Protein 3EDV (pdb70)

GO terms:
  GO:0005730 nucleolus (C, IDA)
  GO:0005737 cytoplasm (C, IDA)
  GO:0005515 protein binding (F, IPI)
  GO:0005829 cytosol (C, IDA)
  GO:0005886 plasma membrane (C, IDA)
  GO:0005200 structural constituent of cytoskeleton (F, IMP)
  GO:0021556 central nervous system formation (P, IMP)
  GO:0030036 actin cytoskeleton organization (P, IMP)
  GO:0007417 central nervous system development (P, IMP)
  GO:0005200 structural constituent of cytoskeleton (F, TAS)
  GO:0003779 actin binding (F, TAS)
  GO:0008091 spectrin (C, TAS)
  GO:0005829 cytosol (C, TAS)
  GO:0043001 Golgi to plasma membrane protein transport (P, IMP)
  GO:0045296 cadherin binding (F, HDA)
  GO:0071709 membrane assembly (P, IMP)
  GO:0072659 protein localization to plasma membrane (P, IMP)
  GO:0007009 plasma membrane organization (P, IMP)
  GO:0000281 mitotic cytokinesis (P, IMP)
  GO:0030506 ankyrin binding (F, IPI)

Solvent-accessible surface area: 38247 Å² total; per-residue (Å²): 122,82,73,156,28,62,28,110,28,2,44,162,52,7,84,64,0,56,118,31,7,57,101,46,71,114,73,2,24,34,160,103,95,14,159,71,42,116,42,0,55,66,25,24,99,158,14,155,79,34,23,146,57,0,20,103,83,0,69,67,77,4,60,14,6,26,54,23,2,49,82,4,48,128,67,58,8,105,55,25,80,54,0,32,122,56,45,78,29,0,47,109,29,12,58,88,0,63,110,48,12,83,61,11,69,130,59,3,37,35,9,48,71,28,47,69,3,78,62,22,0,148,68,7,55,27,108,1,102,66,60,60,155,124,29,56,155,113,34,27,189,44,50,112,38,1,80,41,16,56,150,116,7,52,80,23,41,73,69,8,37,44,8,2,8,38,2,73,78,3,61,106,14,0,63,112,3,43,89,72,59,82,49,120,99,14,96,79,0,86,134,49,21,68,68,1,39,101,14,28,116,54,0,79,80,25,3,78,59,11,53,61,123,1,50,32,5,7,12,29,37,85,0,34,24,46,5,130,90,10,43,120,46,0,78,64,5,6,172,85,3,106,74,33,150,148,31,194,82,124,83,45,42,97,115,23,44,94,81,0,77,35,21,40,60,94,5,62,73,68,75,117,55,1,68,71,0,36,108,21,0,129,50,0,42,77,95,170,12,154,14,21,134,76,0,108,83,53,23,111,70,0,52,90,36,64,126,48,0,49,78,76,10,70,89,74,42,75,202,19,119,158,103,71,79,150,66,73,24,114,17,0,56,132,45,6,89,85,0,58,119,31,6,55,93,39,85,118,69,0,23,40,159,92,152,20,155,65,42,116,38,0,56,92,18,28,85,155,16,138,93,29,24,151,58,0,23,97,72,0,74,64,72,6,51,18,6,25,57,28,0,45,76,2,46,120,74,59,24,112,53,29,77,55,0,34,118,48,48,76,30,0,47,108,31,14,57,93,1,62,110,48,12,74,59,16,59,126,92,7,39,41,29,55,71,26,45,71,2,76,73,21,0,151,70,8,68,28,106,0,59,84,50,49,158,160,31,61,149,104,29,31,207,60,71,121,56,1,99,75,20,50,120,116,7,10,54,27,42,27,75,1,22,39,19,0,9,26,2,76,89,2,64,110,17,0,60,124,6,46,94,73,54,78,53,124,100,21,77,67,0,72,133,45,15,62,95,0,50,119,10,26,122,51,0,69,76,26,3,83,61,10,83,60,103,2,62,29,2,12,28,25,36,98,0,31,42,46,4,158,92,10,48,93,28,0,56,63,0,1,127,83,4,110,77,32,142,178,23,224,83,130,84,42,48,104,107,18,78,91,75,0,83,42,6,67,61,58,8,61,80,76,73,113,57,2,70,70,0,34,108,23,0,129,56,1,49,88,101,186,8,136,8,21,124,87,0,93,93,54,19,116,75,0,43,110,37,61,123,50,0,56,87,74,21,86,68,67,102,74,202,19,200

InterPro domains:
  IPR001589 Actinin-type actin-binding domain, conserved site [PS00019] (56-65)
  IPR001589 Actinin-type actin-binding domain, conserved site [PS00020] (130-154)
  IPR001605 Pleckstrin homology domain, spectrin-type [PR00683] (2200-2219)
  IPR001605 Pleckstrin homology domain, spectrin-type [PR00683] (2220-2241)
  IPR001605 Pleckstrin homology domain, spectrin-type [PR00683] (2262-2279)
  IPR001605 Pleckstrin homology domain, spectrin-type [PR00683] (2282-2300)
  IPR001715 Calponin homology domain [PF00307] (55-158)
  IPR001715 Calponin homology domain [PF00307] (174-278)
  IPR001715 Calponin homology domain [PS50021] (54-158)
  IPR001715 Calponin homology domain [PS50021] (173-278)
  IPR001715 Calponin homology domain [SM00033] (56-156)
  IPR001715 Calponin homology domain [SM00033] (175-273)
  IPR001849 Pleckstrin homology domain [PS50003] (2197-2307)
  IPR001849 Pleckstrin homology domain [SM00233] (2198-2309)
  IPR002017 Spectrin repeat [PF00435] (303-411)
  IPR002017 Spectrin repeat [PF00435] (423-525)
  IPR002017 Spectrin repeat [PF00435] (530-636)
  IPR002017 Spectrin repeat [PF00435] (639-742)
  IPR002017 Spectrin repeat [PF00435] (745-847)
  IPR002017 Spectrin repeat [PF00435] (851-952)

Structure (mmCIF, N/CA/C/O backbone):
data_3EDV
#
_entry.id   3EDV
#
_cell.length_a   51.335
_cell.length_b   56.415
_cell.length_c   261.611
_cell.angle_alpha   90.00
_cell.angle_beta   90.00
_cell.angle_gamma   90.00
#
_symmetry.space_group_name_H-M   'P 21 21 21'
#
loop_
_entity.id
_entity.type
_entity.pdbx_description
1 polymer 'Spectrin beta chain, brain 1'
2 non-polymer 'MAGNESIUM ION'
3 water water
#
loop_
_atom_site.group_PDB
_atom_site.id
_atom_site.type_symbol
_atom_site.label_atom_id
_atom_site.label_alt_id
_atom_site.label_comp_id
_atom_site.label_asym_id
_atom_site.label_entity_id
_atom_site.label_seq_id
_atom_site.pdbx_PDB_ins_code
_atom_site.Cartn_x
_atom_site.Cartn_y
_atom_site.Cartn_z
_atom_site.occupancy
_atom_site.B_iso_or_equiv
_atom_site.auth_seq_id
_atom_site.auth_comp_id
_atom_site.auth_asym_id
_atom_site.auth_atom_id
_atom_site.pdbx_PDB_model_num
ATOM 1 N N . SER A 1 2 ? 29.269 -10.737 -7.884 1.00 20.00 -3 SER A N 1
ATOM 2 C CA . SER A 1 2 ? 30.260 -10.597 -6.824 1.00 20.00 -3 SER A CA 1
ATOM 3 C C . SER A 1 2 ? 30.599 -9.131 -6.577 1.00 20.00 -3 SER A C 1
ATOM 4 O O . SER A 1 2 ? 31.282 -8.796 -5.609 1.00 20.00 -3 SER A O 1
ATOM 7 N N . HIS A 1 3 ? 30.118 -8.260 -7.459 1.00 20.00 -2 HIS A N 1
ATOM 8 C CA . HIS A 1 3 ? 30.042 -6.834 -7.165 1.00 20.00 -2 HIS A CA 1
ATOM 9 C C . HIS A 1 3 ? 29.374 -6.584 -5.817 1.00 20.00 -2 HIS A C 1
ATOM 10 O O . HIS A 1 3 ? 29.909 -5.868 -4.971 1.00 20.00 -2 HIS A O 1
ATOM 17 N N . MET A 1 4 ? 28.201 -7.180 -5.624 1.00 33.49 -1 MET A N 1
ATOM 18 C CA . MET A 1 4 ? 27.390 -6.910 -4.442 1.00 32.20 -1 MET A CA 1
ATOM 19 C C . MET A 1 4 ? 28.101 -7.361 -3.171 1.00 30.57 -1 MET A C 1
ATOM 20 O O . MET A 1 4 ? 27.922 -6.770 -2.105 1.00 29.36 -1 MET A O 1
ATOM 25 N N . ARG A 1 5 ? 28.908 -8.410 -3.290 1.00 29.10 1697 ARG A N 1
ATOM 26 C CA . ARG A 1 5 ? 29.735 -8.871 -2.181 1.00 29.28 1697 ARG A CA 1
ATOM 27 C C . ARG A 1 5 ? 30.807 -7.844 -1.828 1.00 28.59 1697 ARG A C 1
ATOM 28 O O . ARG A 1 5 ? 31.062 -7.577 -0.654 1.00 28.12 1697 ARG A O 1
ATOM 36 N N . HIS A 1 6 ? 31.431 -7.272 -2.853 1.00 27.31 1698 HIS A N 1
ATOM 37 C CA . HIS A 1 6 ? 32.468 -6.268 -2.654 1.00 26.68 1698 HIS A CA 1
ATOM 38 C C . HIS A 1 6 ? 31.938 -5.076 -1.863 1.00 26.40 1698 HIS A C 1
ATOM 39 O O . HIS A 1 6 ? 32.580 -4.607 -0.924 1.00 25.53 1698 HIS A O 1
ATOM 46 N N . ARG A 1 7 ? 30.763 -4.591 -2.250 1.00 26.22 1699 ARG A N 1
ATOM 47 C CA . ARG A 1 7 ? 30.144 -3.455 -1.578 1.00 26.52 1699 ARG A CA 1
ATOM 48 C C . ARG A 1 7 ? 29.806 -3.788 -0.129 1.00 26.09 1699 ARG A C 1
ATOM 49 O O . ARG A 1 7 ? 29.861 -2.923 0.746 1.00 26.24 1699 ARG A O 1
ATOM 57 N N . LEU A 1 8 ? 29.456 -5.046 0.118 1.00 25.72 1700 LEU A N 1
ATOM 58 C CA . LEU A 1 8 ? 29.098 -5.492 1.459 1.00 25.45 1700 LEU A CA 1
ATOM 59 C C . LEU A 1 8 ? 30.313 -5.500 2.380 1.00 25.90 1700 LEU A C 1
ATOM 60 O O . LEU A 1 8 ? 30.259 -4.992 3.500 1.00 24.69 1700 LEU A O 1
ATOM 65 N N . PHE A 1 9 ? 31.409 -6.080 1.901 1.00 25.84 1701 PHE A N 1
ATOM 66 C CA . PHE A 1 9 ? 32.648 -6.128 2.669 1.00 26.82 1701 PHE A CA 1
ATOM 67 C C . PHE A 1 9 ? 33.243 -4.735 2.844 1.00 27.06 1701 PHE A C 1
ATOM 68 O O . PHE A 1 9 ? 33.801 -4.416 3.894 1.00 26.56 1701 PHE A O 1
ATOM 76 N N . GLN A 1 10 ? 33.119 -3.910 1.810 1.00 27.06 1702 GLN A N 1
ATOM 77 C CA . GLN A 1 10 ? 33.541 -2.516 1.887 1.00 27.35 1702 GLN A CA 1
ATOM 78 C C . GLN A 1 10 ? 32.802 -1.777 2.997 1.00 26.32 1702 GLN A C 1
ATOM 79 O O . GLN A 1 10 ? 33.415 -1.091 3.815 1.00 25.78 1702 GLN A O 1
ATOM 85 N N . LEU A 1 11 ? 31.481 -1.920 3.018 1.00 25.54 1703 LEU A N 1
ATOM 86 C CA . LEU A 1 11 ? 30.665 -1.344 4.080 1.00 24.66 1703 LEU A CA 1
ATOM 87 C C . LEU A 1 11 ? 31.027 -1.937 5.438 1.00 25.13 1703 LEU A C 1
ATOM 88 O O . LEU A 1 11 ? 31.205 -1.211 6.416 1.00 24.79 1703 LEU A O 1
ATOM 93 N N . ASN A 1 12 ? 31.135 -3.260 5.490 1.00 24.92 1704 ASN A N 1
ATOM 94 C CA . ASN A 1 12 ? 31.521 -3.950 6.715 1.00 26.21 1704 ASN A CA 1
ATOM 95 C C . ASN A 1 12 ? 32.752 -3.326 7.364 1.00 27.00 1704 ASN A C 1
ATOM 96 O O . ASN A 1 12 ? 32.792 -3.127 8.578 1.00 26.60 1704 ASN A O 1
ATOM 101 N N . ARG A 1 13 ? 33.754 -3.020 6.547 1.00 28.52 1705 ARG A N 1
ATOM 102 C CA . ARG A 1 13 ? 35.003 -2.455 7.044 1.00 29.85 1705 ARG A CA 1
ATOM 103 C C . ARG A 1 13 ? 34.789 -1.053 7.605 1.00 29.85 1705 ARG A C 1
ATOM 104 O O . ARG A 1 13 ? 35.272 -0.727 8.689 1.00 30.21 1705 ARG A O 1
ATOM 112 N N . GLU A 1 14 ? 34.061 -0.227 6.859 1.00 29.61 1706 GLU A N 1
ATOM 113 C CA . GLU A 1 14 ? 33.746 1.126 7.300 1.00 29.88 1706 GLU A CA 1
ATOM 114 C C . GLU A 1 14 ? 32.964 1.112 8.609 1.00 29.84 1706 GLU A C 1
ATOM 115 O O . GLU A 1 14 ? 33.146 1.980 9.462 1.00 30.38 1706 GLU A O 1
ATOM 121 N N . VAL A 1 15 ? 32.092 0.120 8.761 1.00 28.46 1707 VAL A N 1
ATOM 122 C CA . VAL A 1 15 ? 31.265 0.003 9.956 1.00 28.18 1707 VAL A CA 1
ATOM 123 C C . VAL A 1 15 ? 32.109 -0.340 11.179 1.00 28.24 1707 VAL A C 1
ATOM 124 O O . VAL A 1 15 ? 32.013 0.318 12.215 1.00 28.29 1707 VAL A O 1
ATOM 128 N N . ASP A 1 16 ? 32.935 -1.373 11.051 1.00 28.42 1708 ASP A N 1
ATOM 129 C CA . ASP A 1 16 ? 33.798 -1.803 12.145 1.00 28.69 1708 ASP A C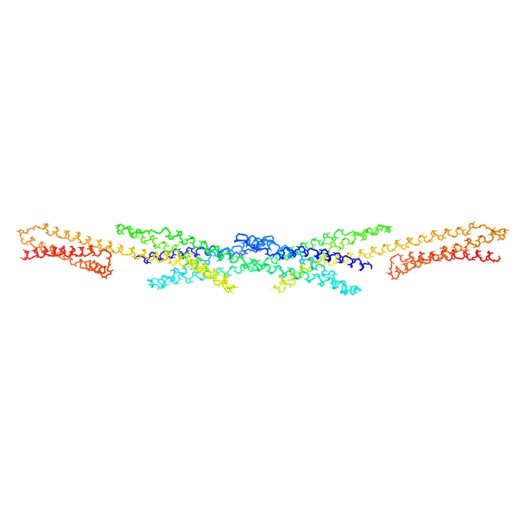A 1
ATOM 130 C C . ASP A 1 16 ? 34.818 -0.726 12.498 1.00 28.12 1708 ASP A C 1
ATOM 131 O O . ASP A 1 16 ? 35.163 -0.544 13.666 1.00 27.37 1708 ASP A O 1
ATOM 136 N N . ASP A 1 17 ? 35.298 -0.016 11.483 1.00 27.62 1709 ASP A N 1
ATOM 137 C CA . ASP A 1 17 ? 36.260 1.060 11.687 1.00 27.44 1709 ASP A CA 1
ATOM 138 C C . ASP A 1 17 ? 35.644 2.207 12.482 1.00 26.68 1709 ASP A C 1
ATOM 139 O O . ASP A 1 17 ? 36.204 2.653 13.483 1.00 24.82 1709 ASP A O 1
ATOM 144 N N . LEU A 1 18 ? 34.488 2.681 12.028 1.00 26.35 1710 LEU A N 1
ATOM 145 C CA . LEU A 1 18 ? 33.773 3.746 12.719 1.00 26.66 1710 LEU A CA 1
ATOM 146 C C . LEU A 1 18 ? 33.410 3.354 14.146 1.00 27.78 1710 LEU A C 1
ATOM 147 O O . LEU A 1 18 ? 33.527 4.166 15.071 1.00 27.84 1710 LEU A O 1
ATOM 152 N N . GLU A 1 19 ? 32.956 2.122 14.332 1.00 28.05 1711 GLU A N 1
ATOM 153 C CA . GLU A 1 19 ? 32.663 1.652 15.679 1.00 29.59 1711 GLU A CA 1
ATOM 154 C C . GLU A 1 19 ? 33.911 1.616 16.577 1.00 29.38 1711 GLU A C 1
ATOM 155 O O . GLU A 1 19 ? 33.856 1.998 17.762 1.00 29.46 1711 GLU A O 1
ATOM 161 N N . GLN A 1 20 ? 35.035 1.200 16.009 1.00 29.77 1712 GLN A N 1
ATOM 162 C CA . GLN A 1 20 ? 36.315 1.286 16.732 1.00 28.93 1712 GLN A CA 1
ATOM 163 C C . GLN A 1 20 ? 36.531 2.736 17.173 1.00 28.35 1712 GLN A C 1
ATOM 164 O O . GLN A 1 20 ? 36.677 3.008 18.380 1.00 27.47 1712 GLN A O 1
ATOM 170 N N . TRP A 1 21 ? 36.500 3.659 16.208 1.00 26.03 1713 TRP A N 1
ATOM 171 C CA . TRP A 1 21 ? 36.746 5.075 16.452 1.00 26.13 1713 TRP A CA 1
ATOM 172 C C . TRP A 1 21 ? 35.825 5.643 17.557 1.00 25.40 1713 TRP A C 1
ATOM 173 O O . TRP A 1 21 ? 36.259 6.408 18.428 1.00 24.33 1713 TRP A O 1
ATOM 184 N N . ILE A 1 22 ? 34.547 5.284 17.482 1.00 24.54 1714 ILE A N 1
ATOM 185 C CA . ILE A 1 22 ? 33.565 5.640 18.485 1.00 24.27 1714 ILE A CA 1
ATOM 186 C C . ILE A 1 22 ? 33.953 5.077 19.867 1.00 25.21 1714 ILE A C 1
ATOM 187 O O . ILE A 1 22 ? 33.824 5.768 20.885 1.00 24.74 1714 ILE A O 1
ATOM 192 N N . ALA A 1 23 ? 34.414 3.830 19.900 1.00 25.69 1715 ALA A N 1
ATOM 193 C CA . ALA A 1 23 ? 34.854 3.211 21.161 1.00 26.74 1715 ALA A CA 1
ATOM 194 C C . ALA A 1 23 ? 36.021 3.995 21.770 1.00 27.17 1715 ALA A C 1
ATOM 195 O O . ALA A 1 23 ? 36.060 4.233 22.974 1.00 28.24 1715 ALA A O 1
ATOM 197 N N . GLU A 1 24 ? 36.950 4.426 20.932 1.00 27.80 1716 GLU A N 1
ATOM 198 C CA . GLU A 1 24 ? 38.081 5.250 21.378 1.00 28.98 1716 GLU A CA 1
ATOM 199 C C . GLU A 1 24 ? 37.646 6.592 21.961 1.00 28.22 1716 GLU A C 1
ATOM 200 O O . GLU A 1 24 ? 38.180 7.003 22.979 1.00 27.64 1716 GLU A O 1
ATOM 206 N N . ARG A 1 25 ? 36.693 7.270 21.312 1.00 27.35 1717 ARG A N 1
ATOM 207 C CA . ARG A 1 25 ? 36.151 8.546 21.812 1.00 27.69 1717 ARG A CA 1
ATOM 208 C C . ARG A 1 25 ? 35.389 8.364 23.127 1.00 27.62 1717 ARG A C 1
ATOM 209 O O . ARG A 1 25 ? 35.456 9.227 24.026 1.00 26.18 1717 ARG A O 1
ATOM 217 N N . GLU A 1 26 ? 34.662 7.250 23.223 1.00 26.86 1718 GLU A N 1
ATOM 218 C CA . GLU A 1 26 ? 33.944 6.899 24.446 1.00 27.59 1718 GLU A CA 1
ATOM 219 C C . GLU A 1 26 ? 34.821 6.687 25.684 1.00 27.06 1718 GLU A C 1
ATOM 220 O O . GLU A 1 26 ? 34.390 6.986 26.792 1.00 26.76 1718 GLU A O 1
ATOM 226 N N . VAL A 1 27 ? 36.016 6.122 25.502 1.00 27.33 1719 VAL A N 1
ATOM 227 C CA . VAL A 1 27 ? 36.996 6.033 26.591 1.00 27.92 1719 VAL A CA 1
ATOM 228 C C . VAL A 1 27 ? 37.310 7.423 27.135 1.00 27.85 1719 VAL A C 1
ATOM 229 O O . VAL A 1 27 ? 37.478 7.592 28.349 1.00 28.51 1719 VAL A O 1
ATOM 233 N N . VAL A 1 28 ? 37.420 8.409 26.242 1.00 26.96 1720 VAL A N 1
ATOM 234 C CA . VAL A 1 28 ? 37.807 9.743 26.666 1.00 26.85 1720 VAL A CA 1
ATOM 235 C C . VAL A 1 28 ? 36.637 10.412 27.366 1.00 26.53 1720 VAL A C 1
ATOM 236 O O . VAL A 1 28 ? 36.787 10.922 28.490 1.00 26.59 1720 VAL A O 1
ATOM 240 N N . ALA A 1 29 ? 35.466 10.328 26.745 1.00 26.04 1721 ALA A N 1
ATOM 241 C CA . ALA A 1 29 ? 34.239 10.917 27.288 1.00 25.66 1721 ALA A CA 1
ATOM 242 C C . ALA A 1 29 ? 33.848 10.256 28.614 1.00 25.16 1721 ALA A C 1
ATOM 243 O O . ALA A 1 29 ? 33.227 10.878 29.455 1.00 26.23 1721 ALA A O 1
ATOM 245 N N . GLY A 1 30 ? 34.266 9.011 28.816 1.00 25.08 1722 GLY A N 1
ATOM 246 C CA . GLY A 1 30 ? 33.888 8.222 30.014 1.00 23.42 1722 GLY A CA 1
ATOM 247 C C . GLY A 1 30 ? 34.843 8.373 31.198 1.00 23.25 1722 GLY A C 1
ATOM 248 O 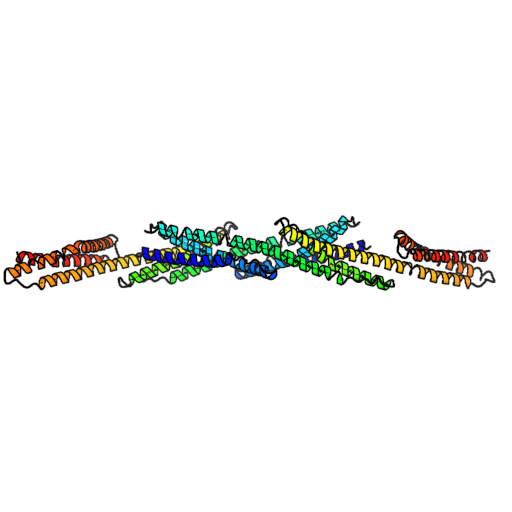O . GLY A 1 30 ? 34.696 7.698 32.213 1.00 22.57 1722 GLY A O 1
ATOM 249 N N . SER A 1 31 ? 35.827 9.261 31.078 1.00 23.22 1723 SER A N 1
ATOM 250 C CA . SER A 1 31 ? 36.796 9.468 32.163 1.00 24.01 1723 SER A CA 1
ATOM 251 C C . SER A 1 31 ? 36.046 9.878 33.438 1.00 24.17 1723 SER A C 1
ATOM 252 O O . SER A 1 31 ? 35.056 10.626 33.385 1.00 24.93 1723 SER A O 1
ATOM 255 N N . HIS A 1 32 ? 36.495 9.372 34.569 1.00 24.92 1724 HIS A N 1
ATOM 256 C CA . HIS A 1 32 ? 35.921 9.816 35.848 1.00 26.15 1724 HIS A CA 1
ATOM 257 C C . HIS A 1 32 ? 36.824 10.769 36.612 1.00 26.39 1724 HIS A C 1
ATOM 258 O O . HIS A 1 32 ? 36.690 10.942 37.819 1.00 27.29 1724 HIS A O 1
ATOM 265 N N . GLU A 1 33 ? 37.741 11.402 35.894 1.00 27.35 1725 GLU A N 1
ATOM 266 C CA . GLU A 1 33 ? 38.682 12.305 36.526 1.00 28.65 1725 GLU A CA 1
ATOM 267 C C . GLU A 1 33 ? 37.994 13.629 36.676 1.00 28.27 1725 GLU A C 1
ATOM 268 O O . GLU A 1 33 ? 37.479 14.183 35.698 1.00 27.04 1725 GLU A O 1
ATOM 274 N N . LEU A 1 34 ? 37.967 14.114 37.914 1.00 28.73 1726 LEU A N 1
ATOM 275 C CA . LEU A 1 34 ? 37.274 15.352 38.247 1.00 29.82 1726 LEU A CA 1
ATOM 276 C C . LEU A 1 34 ? 38.228 16.550 38.426 1.00 30.33 1726 LEU A C 1
ATOM 277 O O . LEU A 1 34 ? 37.772 17.686 38.576 1.00 31.27 1726 LEU A O 1
ATOM 282 N N . GLY A 1 35 ? 39.537 16.317 38.409 1.00 30.12 1727 GLY A N 1
ATOM 283 C CA . GLY A 1 35 ? 40.481 17.400 38.674 1.00 29.22 1727 GLY A CA 1
ATOM 284 C C . GLY A 1 35 ? 40.965 17.348 40.108 1.00 29.09 1727 GLY A C 1
ATOM 285 O O . GLY A 1 35 ? 40.174 17.227 41.053 1.00 28.72 1727 GLY A O 1
ATOM 286 N N . GLN A 1 36 ? 42.280 17.440 40.278 1.00 29.21 1728 GLN A N 1
ATOM 287 C CA . GLN A 1 36 ? 42.889 17.349 41.600 1.00 29.53 1728 GLN A CA 1
ATOM 288 C C . GLN A 1 36 ? 42.836 18.690 42.324 1.00 29.22 1728 GLN A C 1
ATOM 289 O O . GLN A 1 36 ? 42.737 18.741 43.550 1.00 29.56 1728 GLN A O 1
ATOM 295 N N . ASP A 1 37 ? 42.902 19.774 41.558 1.00 29.18 1729 ASP A N 1
ATOM 296 C CA . ASP A 1 37 ? 42.658 21.108 42.094 1.00 29.17 1729 ASP A CA 1
ATOM 297 C C . ASP A 1 37 ? 41.971 21.998 41.064 1.00 29.34 1729 ASP A C 1
ATOM 298 O O . ASP A 1 37 ? 41.591 21.538 39.987 1.00 29.50 1729 ASP A O 1
ATOM 303 N N . TYR A 1 38 ? 41.814 23.274 41.402 1.00 29.05 1730 TYR A N 1
ATOM 304 C CA . TYR A 1 38 ? 41.123 24.217 40.532 1.00 29.41 1730 TYR A CA 1
ATOM 305 C C . TYR A 1 38 ? 41.815 24.328 39.177 1.00 29.51 1730 TYR A C 1
ATOM 306 O O . TYR A 1 38 ? 41.170 24.257 38.132 1.00 29.08 1730 TYR A O 1
ATOM 315 N N . GLU A 1 39 ? 43.132 24.502 39.204 1.00 29.20 1731 GLU A N 1
ATOM 316 C CA . GLU A 1 39 ? 43.919 24.592 37.979 1.00 29.32 1731 GLU A CA 1
ATOM 317 C C . GLU A 1 39 ? 43.679 23.384 37.080 1.00 28.65 1731 GLU A C 1
ATOM 318 O O . GLU A 1 39 ? 43.524 23.522 35.867 1.00 27.95 1731 GLU A O 1
ATOM 324 N N . HIS A 1 40 ? 43.650 22.200 37.683 1.00 28.29 1732 HIS A N 1
ATOM 325 C CA . HIS A 1 40 ? 43.541 20.958 36.927 1.00 28.30 1732 HIS A CA 1
ATOM 326 C C . HIS A 1 40 ? 42.200 20.866 36.208 1.00 27.67 1732 HIS A C 1
ATOM 327 O O . HIS A 1 40 ? 42.140 20.516 35.029 1.00 27.59 1732 HIS A O 1
ATOM 334 N N . VAL A 1 41 ? 41.126 21.182 36.925 1.00 27.54 1733 VAL A N 1
ATOM 335 C CA . VAL A 1 41 ? 39.777 21.024 36.395 1.00 26.46 1733 VAL A CA 1
ATOM 336 C C . VAL A 1 41 ? 39.463 22.098 35.359 1.00 27.01 1733 VAL A C 1
ATOM 337 O O . VAL A 1 41 ? 38.725 21.856 34.404 1.00 27.01 1733 VAL A O 1
ATOM 341 N N . THR A 1 42 ? 40.027 23.286 35.556 1.00 27.25 1734 THR A N 1
ATOM 342 C CA . THR A 1 42 ? 40.040 24.309 34.517 1.00 27.26 1734 THR A CA 1
ATOM 343 C C . THR A 1 42 ? 40.546 23.744 33.194 1.00 27.96 1734 THR A C 1
ATOM 344 O O . THR A 1 42 ? 39.963 23.991 32.139 1.00 27.60 1734 THR A O 1
ATOM 348 N N . MET A 1 43 ? 41.635 22.984 33.259 1.00 28.39 1735 MET A N 1
ATOM 349 C CA . MET A 1 43 ? 42.290 22.481 32.057 1.00 28.59 1735 MET A CA 1
ATOM 350 C C . MET A 1 43 ? 41.526 21.300 31.467 1.00 27.68 1735 MET A C 1
ATOM 351 O O . MET A 1 43 ? 41.184 21.299 30.284 1.00 27.07 1735 MET A O 1
ATOM 356 N N . LEU A 1 44 ? 41.262 20.297 32.298 1.00 26.56 1736 LEU A N 1
ATOM 357 C CA . LEU A 1 44 ? 40.309 19.249 31.955 1.00 26.86 1736 LEU A CA 1
ATOM 358 C C . LEU A 1 44 ? 39.124 19.813 31.178 1.00 26.71 1736 LEU A C 1
ATOM 359 O O . LEU A 1 44 ? 38.728 19.268 30.148 1.00 26.94 1736 LEU A O 1
ATOM 364 N N . GLN A 1 45 ? 38.562 20.908 31.679 1.00 26.83 1737 GLN A N 1
ATOM 365 C CA . GLN A 1 45 ? 37.296 21.422 31.169 1.00 27.07 1737 GLN A CA 1
ATOM 366 C C . GLN A 1 45 ? 37.465 22.021 29.777 1.00 27.55 1737 GLN A C 1
ATOM 367 O O . GLN A 1 45 ? 36.664 21.764 28.879 1.00 26.69 1737 GLN A O 1
ATOM 373 N N . GLU A 1 46 ? 38.512 22.821 29.605 1.00 28.22 1738 GLU A N 1
ATOM 374 C CA . GLU A 1 46 ? 38.810 23.427 28.313 1.00 30.09 1738 GLU A CA 1
ATOM 375 C C . GLU A 1 46 ? 39.127 22.364 27.266 1.00 29.88 1738 GLU A C 1
ATOM 376 O O . GLU A 1 46 ? 38.669 22.446 26.126 1.00 30.01 1738 GLU A O 1
ATOM 382 N N . ARG A 1 47 ? 39.912 21.367 27.660 1.00 30.04 1739 ARG A N 1
ATOM 383 C CA . ARG A 1 47 ? 40.428 20.380 26.719 1.00 30.68 1739 ARG A CA 1
ATOM 384 C C . ARG A 1 47 ? 39.315 19.471 26.209 1.00 30.55 1739 ARG A C 1
ATOM 385 O O . ARG A 1 47 ? 39.364 18.990 25.077 1.00 31.22 1739 ARG A O 1
ATOM 393 N N . PHE A 1 48 ? 38.313 19.240 27.050 1.00 29.80 1740 PHE A N 1
ATOM 394 C CA . PHE A 1 48 ? 37.164 18.427 26.670 1.00 28.81 1740 PHE A CA 1
ATOM 395 C C . PHE A 1 48 ? 36.163 19.234 25.851 1.00 29.21 1740 PHE A C 1
ATOM 396 O O . PHE A 1 48 ? 35.511 18.704 24.951 1.00 28.99 1740 PHE A O 1
ATOM 404 N N . ARG A 1 49 ? 36.045 20.519 26.169 1.00 29.08 1741 ARG A N 1
ATOM 405 C CA . ARG A 1 49 ? 35.338 21.459 25.308 1.00 29.64 1741 ARG A CA 1
ATOM 406 C C . ARG A 1 49 ? 35.781 21.317 23.855 1.00 29.17 1741 ARG A C 1
ATOM 407 O O . ARG A 1 49 ? 34.952 21.205 22.952 1.00 27.84 1741 ARG A O 1
ATOM 415 N N . GLU A 1 50 ? 37.092 21.321 23.639 1.00 29.59 1742 GLU A N 1
ATOM 416 C CA . GLU A 1 50 ? 37.654 21.113 22.297 1.00 29.91 1742 GLU A CA 1
ATOM 417 C C . GLU A 1 50 ? 37.326 19.701 21.815 1.00 29.62 1742 GLU A C 1
ATOM 418 O O . GLU A 1 50 ? 36.850 19.528 20.700 1.00 30.00 1742 GLU A O 1
ATOM 424 N N . PHE A 1 51 ? 37.590 18.706 22.660 1.00 29.44 1743 PHE A N 1
ATOM 425 C CA . PHE A 1 51 ? 37.345 17.309 22.332 1.00 28.98 1743 PHE A CA 1
ATOM 426 C C . PHE A 1 51 ? 35.896 17.077 21.895 1.00 28.38 1743 PHE A C 1
ATOM 427 O O . PHE A 1 51 ? 35.665 16.386 20.899 1.00 28.21 1743 PHE A O 1
ATOM 435 N N . ALA A 1 52 ? 34.937 17.608 22.666 1.00 27.38 1744 ALA A N 1
ATOM 436 C CA . ALA A 1 52 ? 33.516 17.463 22.361 1.00 27.37 1744 ALA A CA 1
ATOM 437 C C . ALA A 1 52 ? 33.148 18.079 21.011 1.00 27.55 1744 ALA A C 1
ATOM 438 O O . ALA A 1 52 ? 32.382 17.487 20.235 1.00 27.06 1744 ALA A O 1
ATOM 440 N N . ARG A 1 53 ? 33.686 19.260 20.736 1.00 26.87 1745 ARG A N 1
ATOM 441 C CA . ARG A 1 53 ? 33.479 19.918 19.436 1.00 27.62 1745 ARG A CA 1
ATOM 442 C C . ARG A 1 53 ? 34.042 19.089 18.262 1.00 26.55 1745 ARG A C 1
ATOM 443 O O . ARG A 1 53 ? 33.319 18.802 17.297 1.00 26.44 1745 ARG A O 1
ATOM 451 N N . ASP A 1 54 ? 35.311 18.689 18.358 1.00 26.81 1746 ASP A N 1
ATOM 452 C CA . ASP A 1 54 ? 35.968 17.883 17.309 1.00 27.44 1746 ASP A CA 1
ATOM 453 C C . ASP A 1 54 ? 35.238 16.559 17.083 1.00 26.89 1746 ASP A C 1
ATOM 454 O O . ASP A 1 54 ? 34.909 16.199 15.931 1.00 25.95 1746 ASP A O 1
ATOM 459 N N . THR A 1 55 ? 34.996 15.845 18.181 1.00 24.98 1747 THR A N 1
ATOM 460 C CA . THR A 1 55 ? 34.319 14.552 18.126 1.00 25.36 1747 THR A CA 1
ATOM 461 C C . THR A 1 55 ? 32.968 14.636 17.438 1.00 24.93 1747 THR A C 1
ATOM 462 O O . THR A 1 55 ? 32.675 13.807 16.587 1.00 25.74 1747 THR A O 1
ATOM 466 N N . GLY A 1 56 ? 32.163 15.634 17.814 1.00 25.00 1748 GLY A N 1
ATOM 467 C CA . GLY A 1 56 ? 30.847 15.862 17.234 1.00 25.67 1748 GLY A CA 1
ATOM 468 C C . GLY A 1 56 ? 30.899 16.185 15.754 1.00 27.02 1748 GLY A C 1
ATOM 469 O O . GLY A 1 56 ? 30.098 15.686 14.964 1.00 27.40 1748 GLY A O 1
ATOM 470 N N . ASN A 1 57 ? 31.857 17.012 15.370 1.00 27.72 1749 ASN A N 1
ATOM 471 C CA . ASN A 1 57 ? 31.980 17.426 13.974 1.00 28.73 1749 ASN A CA 1
ATOM 472 C C . ASN A 1 57 ? 32.507 16.315 13.067 1.00 28.51 1749 ASN A C 1
ATOM 473 O O . ASN A 1 57 ? 31.913 16.064 12.011 1.00 29.00 1749 ASN A O 1
ATOM 478 N N . ILE A 1 58 ? 33.606 15.674 13.481 1.00 27.99 1750 ILE A N 1
ATOM 479 C CA . ILE A 1 58 ? 34.198 14.537 12.751 1.00 28.26 1750 ILE A CA 1
ATOM 480 C C . ILE A 1 58 ? 33.208 13.353 12.749 1.00 27.70 1750 ILE A C 1
ATOM 481 O O . ILE A 1 58 ? 32.858 12.782 11.682 1.00 26.59 1750 ILE A O 1
ATOM 486 N N . GLY A 1 59 ? 32.710 13.039 13.946 1.00 26.50 1751 GLY A N 1
ATOM 487 C CA . GLY A 1 59 ? 31.783 11.934 14.136 1.00 26.35 1751 GLY A CA 1
ATOM 488 C C . GLY A 1 59 ? 30.505 12.008 13.305 1.00 26.00 1751 GLY A C 1
ATOM 489 O O . GLY A 1 59 ? 30.096 11.009 12.705 1.00 25.51 1751 GLY A O 1
ATOM 490 N N . GLN A 1 60 ? 29.865 13.170 13.285 1.00 25.79 1752 GLN A N 1
ATOM 491 C CA . GLN A 1 60 ? 28.553 13.261 12.659 1.00 26.61 1752 GLN A CA 1
ATOM 492 C C . GLN A 1 60 ? 28.664 13.002 11.170 1.00 26.22 1752 GLN A C 1
ATOM 493 O O . GLN A 1 60 ? 27.849 12.310 10.611 1.00 26.31 1752 GLN A O 1
ATOM 499 N N . GLU A 1 61 ? 29.688 13.571 10.543 1.00 26.98 1753 GLU A N 1
ATOM 500 C CA . GLU A 1 61 ? 29.901 13.399 9.111 1.00 27.73 1753 GLU A CA 1
ATOM 501 C C . GLU A 1 61 ? 30.123 11.932 8.759 1.00 26.73 1753 GLU A C 1
ATOM 502 O O . GLU A 1 61 ? 29.604 11.438 7.758 1.00 25.64 1753 GLU A O 1
ATOM 508 N N . ARG A 1 62 ? 30.898 11.240 9.588 1.00 25.48 1754 ARG A N 1
ATOM 509 C CA . ARG A 1 62 ? 31.231 9.843 9.340 1.00 25.58 1754 ARG A CA 1
ATOM 510 C C . ARG A 1 62 ? 30.009 8.946 9.513 1.00 24.99 1754 ARG A C 1
ATOM 511 O O . ARG A 1 62 ? 29.731 8.091 8.672 1.00 25.00 1754 ARG A O 1
ATOM 519 N N . VAL A 1 63 ? 29.284 9.147 10.608 1.00 23.28 1755 VAL A N 1
ATOM 520 C CA . VAL A 1 63 ? 28.027 8.444 10.834 1.00 23.20 1755 VAL A CA 1
ATOM 521 C C . VAL A 1 63 ? 27.069 8.638 9.663 1.00 23.71 1755 VAL A C 1
ATOM 522 O O . VAL A 1 63 ? 26.539 7.671 9.116 1.00 24.16 1755 VAL A O 1
ATOM 526 N N . ASP A 1 64 ? 26.852 9.893 9.284 1.00 23.97 1756 ASP A N 1
ATOM 527 C CA . ASP A 1 64 ? 25.943 10.216 8.191 1.00 24.67 1756 ASP A CA 1
ATOM 528 C C . ASP A 1 64 ? 26.405 9.582 6.883 1.00 24.58 1756 ASP A C 1
ATOM 529 O O . ASP A 1 64 ? 25.592 9.092 6.098 1.00 24.90 1756 ASP A O 1
ATOM 534 N N . THR A 1 65 ? 27.714 9.593 6.655 1.00 24.22 1757 THR A N 1
ATOM 535 C CA . THR A 1 65 ? 28.292 8.970 5.471 1.00 24.28 1757 THR A CA 1
ATOM 536 C C . THR A 1 65 ? 28.003 7.473 5.439 1.00 24.39 1757 THR A C 1
ATOM 537 O O . THR A 1 65 ? 27.514 6.946 4.440 1.00 24.73 1757 THR A O 1
ATOM 541 N N . VAL A 1 66 ? 28.310 6.793 6.539 1.00 24.04 1758 VAL A N 1
ATOM 542 C CA . VAL A 1 66 ? 28.068 5.357 6.646 1.00 24.21 1758 VAL A CA 1
ATOM 543 C C . VAL A 1 66 ? 26.555 5.008 6.543 1.00 24.97 1758 VAL A C 1
ATOM 544 O O . VAL A 1 66 ? 26.214 3.988 5.933 1.00 23.76 1758 VAL A O 1
ATOM 548 N N . ASN A 1 67 ? 25.664 5.833 7.131 1.00 25.03 1759 ASN A N 1
ATOM 549 C CA . ASN A 1 67 ? 24.207 5.600 7.009 1.00 26.51 1759 ASN A CA 1
ATOM 550 C C . ASN A 1 67 ? 23.732 5.631 5.574 1.00 26.90 1759 ASN A C 1
ATOM 551 O O . ASN A 1 67 ? 22.927 4.783 5.172 1.00 27.33 1759 ASN A O 1
ATOM 556 N N . HIS A 1 68 ? 24.188 6.650 4.838 1.00 26.92 1760 HIS A N 1
ATOM 557 C CA . HIS A 1 68 ? 23.898 6.793 3.419 1.00 27.65 1760 HIS A CA 1
ATOM 558 C C . HIS A 1 68 ? 24.284 5.536 2.639 1.00 27.70 1760 HIS A C 1
ATOM 559 O O . HIS A 1 68 ? 23.466 4.999 1.880 1.00 27.79 1760 HIS A O 1
ATOM 566 N N . LEU A 1 69 ? 25.521 5.071 2.828 1.00 28.20 1761 LEU A N 1
ATOM 567 C CA . LEU A 1 69 ? 26.027 3.858 2.152 1.00 29.21 1761 LEU A CA 1
ATOM 568 C C . LEU A 1 69 ? 25.240 2.609 2.524 1.00 29.86 1761 LEU A C 1
ATOM 569 O O . LEU A 1 69 ? 24.888 1.799 1.661 1.00 30.13 1761 LEU A O 1
ATOM 574 N N . ALA A 1 70 ? 24.959 2.455 3.811 1.00 29.65 1762 ALA A N 1
ATOM 575 C CA . ALA A 1 70 ? 24.132 1.342 4.273 1.00 30.10 1762 ALA A CA 1
ATOM 576 C C . ALA A 1 70 ? 22.720 1.428 3.685 1.00 29.92 1762 ALA A C 1
ATOM 577 O O . ALA A 1 70 ? 22.185 0.419 3.221 1.00 30.28 1762 ALA A O 1
ATOM 579 N N . ASP A 1 71 ? 22.138 2.627 3.672 1.00 29.81 1763 ASP A N 1
ATOM 580 C CA . ASP A 1 71 ? 20.772 2.840 3.142 1.00 30.79 1763 ASP A CA 1
ATOM 581 C C . ASP A 1 71 ? 20.716 2.552 1.640 1.00 30.97 1763 ASP A C 1
ATOM 582 O O . ASP A 1 71 ? 19.790 1.883 1.188 1.00 30.72 1763 ASP A O 1
ATOM 587 N N . GLU A 1 72 ? 21.712 3.030 0.881 1.00 31.88 1764 GLU A N 1
ATOM 588 C CA . GLU A 1 72 ? 21.855 2.675 -0.561 1.00 32.30 1764 GLU A CA 1
ATOM 589 C C . GLU A 1 72 ? 21.792 1.163 -0.805 1.00 32.37 1764 GLU A C 1
ATOM 590 O O . GLU A 1 72 ? 21.084 0.707 -1.713 1.00 31.67 1764 GLU A O 1
ATOM 596 N N . LEU A 1 73 ? 22.562 0.388 -0.034 1.00 31.64 1765 LEU A N 1
ATOM 597 C CA . LEU A 1 73 ? 22.520 -1.072 -0.163 1.00 32.50 1765 LEU A CA 1
ATOM 598 C C . LEU A 1 73 ? 21.149 -1.704 0.164 1.00 32.51 1765 LEU A C 1
ATOM 599 O O . LEU A 1 73 ? 20.639 -2.515 -0.622 1.00 32.67 1765 LEU A O 1
ATOM 604 N N . ILE A 1 74 ? 20.559 -1.333 1.306 1.00 32.10 1766 ILE A N 1
ATOM 605 C CA . ILE A 1 74 ? 19.204 -1.767 1.670 1.00 32.19 1766 ILE A CA 1
ATOM 606 C C . ILE A 1 74 ? 18.133 -1.409 0.601 1.00 32.62 1766 ILE A C 1
ATOM 607 O O . ILE A 1 74 ? 17.331 -2.272 0.193 1.00 32.84 1766 ILE A O 1
ATOM 612 N N . ASN A 1 75 ? 18.139 -0.155 0.136 1.00 33.07 1767 ASN A N 1
ATOM 613 C CA . ASN A 1 75 ? 17.146 0.348 -0.839 1.00 33.69 1767 ASN A CA 1
ATOM 614 C C . ASN A 1 75 ? 17.198 -0.337 -2.212 1.00 33.71 1767 ASN A C 1
ATOM 615 O O . ASN A 1 75 ? 16.197 -0.377 -2.961 1.00 33.26 1767 ASN A O 1
ATOM 620 N N . SER A 1 76 ? 18.376 -0.847 -2.559 1.00 33.13 1768 SER A N 1
ATOM 621 C CA . SER A 1 76 ? 18.555 -1.555 -3.826 1.00 32.85 1768 SER A CA 1
ATOM 622 C C . SER A 1 76 ? 18.333 -3.069 -3.657 1.00 32.15 1768 SER A C 1
ATOM 623 O O . SER A 1 76 ? 18.588 -3.851 -4.578 1.00 32.52 1768 SER A O 1
ATOM 626 N N . GLY A 1 77 ? 17.849 -3.476 -2.487 1.00 31.00 1769 GLY A N 1
ATOM 627 C CA . GLY A 1 77 ? 17.495 -4.874 -2.244 1.00 29.63 1769 GLY A CA 1
ATOM 628 C C . GLY A 1 77 ? 18.699 -5.809 -2.156 1.00 29.31 1769 GLY A C 1
ATOM 629 O O . GLY A 1 77 ? 18.618 -6.974 -2.533 1.00 27.06 1769 GLY A O 1
ATOM 630 N N . HIS A 1 78 ? 19.817 -5.311 -1.622 1.00 28.92 1770 HIS A N 1
ATOM 631 C CA . HIS A 1 78 ? 20.956 -6.180 -1.330 1.00 28.55 1770 HIS A CA 1
ATOM 632 C C . HIS A 1 78 ? 20.482 -7.444 -0.607 1.00 27.95 1770 HIS A C 1
ATOM 633 O O . HIS A 1 78 ? 19.580 -7.379 0.236 1.00 27.72 1770 HIS A O 1
ATOM 640 N N . SER A 1 79 ? 21.065 -8.578 -0.976 0.50 27.55 1771 SER A N 1
ATOM 641 C CA A SER A 1 79 ? 20.720 -9.873 -0.405 0.50 27.69 1771 SER A CA 1
ATOM 642 C CA B SER A 1 79 ? 20.675 -9.863 -0.407 0.50 27.35 1771 SER A CA 1
ATOM 643 C C . SER A 1 79 ? 20.806 -9.892 1.120 0.50 27.20 1771 SER A C 1
ATOM 644 O O . SER A 1 79 ? 20.054 -10.588 1.794 0.50 25.96 1771 SER A O 1
ATOM 649 N N . ASP A 1 80 ? 21.750 -9.121 1.657 1.00 27.77 1772 ASP A N 1
ATOM 650 C CA . ASP A 1 80 ? 22.007 -9.081 3.097 1.00 27.63 1772 ASP A CA 1
ATOM 651 C C . ASP A 1 80 ? 21.474 -7.828 3.770 1.00 27.70 1772 ASP A C 1
ATOM 652 O O . ASP A 1 80 ? 21.994 -7.402 4.834 1.00 27.88 1772 ASP A O 1
ATOM 657 N N . ALA A 1 81 ? 20.429 -7.245 3.179 1.00 27.51 1773 ALA A N 1
ATOM 658 C CA . ALA A 1 81 ? 19.786 -6.047 3.737 1.00 27.20 1773 ALA A CA 1
ATOM 659 C C . ALA A 1 81 ? 19.505 -6.192 5.233 1.00 27.03 1773 ALA A C 1
ATOM 660 O O . ALA A 1 81 ? 19.789 -5.258 5.991 1.00 26.68 1773 ALA A O 1
ATOM 662 N N . ALA A 1 82 ? 18.986 -7.355 5.661 1.00 26.67 1774 ALA A N 1
ATOM 663 C CA . ALA A 1 82 ? 18.686 -7.613 7.099 1.00 25.99 1774 ALA A CA 1
ATOM 664 C C . ALA A 1 82 ? 19.885 -7.372 8.013 1.00 25.92 1774 ALA A C 1
ATOM 665 O O . ALA A 1 82 ? 19.783 -6.636 9.006 1.00 26.94 1774 ALA A O 1
ATOM 667 N N . THR A 1 83 ? 21.018 -7.990 7.663 1.00 25.77 1775 THR A N 1
ATOM 668 C CA . THR A 1 83 ? 22.293 -7.827 8.373 1.00 25.47 1775 THR A CA 1
ATOM 669 C C . THR A 1 83 ? 22.869 -6.398 8.316 1.00 25.25 1775 THR A C 1
ATOM 670 O O . THR A 1 83 ? 23.369 -5.868 9.339 1.00 23.31 1775 THR A O 1
ATOM 674 N N . ILE A 1 84 ? 22.799 -5.775 7.138 1.00 24.89 1776 ILE A N 1
ATOM 675 C CA . ILE A 1 84 ? 23.226 -4.378 6.964 1.00 25.40 1776 ILE A CA 1
ATOM 676 C C . ILE A 1 84 ? 22.458 -3.459 7.895 1.00 25.94 1776 ILE A C 1
ATOM 677 O O . ILE A 1 84 ? 23.051 -2.596 8.550 1.00 25.57 1776 ILE A O 1
ATOM 682 N N . ALA A 1 85 ? 21.141 -3.659 7.967 1.00 26.26 1777 ALA A N 1
ATOM 683 C CA . ALA A 1 85 ? 20.296 -2.847 8.857 1.00 26.54 1777 ALA A CA 1
ATOM 684 C C . ALA A 1 85 ? 20.636 -3.035 10.340 1.00 27.00 1777 ALA A C 1
ATOM 685 O O . ALA A 1 85 ? 20.521 -2.086 11.153 1.00 26.42 1777 ALA A O 1
ATOM 687 N N . GLU A 1 86 ? 21.059 -4.254 10.684 1.00 27.40 1778 GLU A N 1
ATOM 688 C CA . GLU A 1 86 ? 21.592 -4.572 12.009 1.00 27.76 1778 GLU A CA 1
ATOM 689 C C . GLU A 1 86 ? 22.875 -3.780 12.296 1.00 27.20 1778 GLU A C 1
ATOM 690 O O . GLU A 1 86 ? 22.994 -3.163 13.369 1.00 26.20 1778 GLU A O 1
ATOM 696 N N . TRP A 1 87 ? 23.818 -3.773 11.347 1.00 26.24 1779 TRP A N 1
ATOM 697 C CA . TRP A 1 87 ? 25.041 -2.960 11.495 1.00 27.03 1779 TRP A CA 1
ATOM 698 C C . TRP A 1 87 ? 24.749 -1.491 11.665 1.00 27.47 1779 TRP A C 1
ATOM 699 O O . TRP A 1 87 ? 25.279 -0.839 12.569 1.00 28.29 1779 TRP A O 1
ATOM 710 N N A LYS A 1 88 ? 23.910 -0.973 10.769 0.50 28.79 1780 LYS A N 1
ATOM 711 N N B LYS A 1 88 ? 23.911 -0.973 10.769 0.50 28.79 1780 LYS A N 1
ATOM 712 C CA A LYS A 1 88 ? 23.469 0.414 10.788 0.50 29.70 1780 LYS A CA 1
ATOM 713 C CA B LYS A 1 88 ? 23.470 0.414 10.788 0.50 29.70 1780 LYS A CA 1
ATOM 714 C C A LYS A 1 88 ? 22.762 0.843 12.085 0.50 29.73 1780 LYS A C 1
ATOM 715 C C B LYS A 1 88 ? 22.763 0.843 12.085 0.50 29.73 1780 LYS A C 1
ATOM 716 O O A LYS A 1 88 ? 23.069 1.899 12.655 0.50 28.27 1780 LYS A O 1
ATOM 717 O O B LYS A 1 88 ? 23.070 1.899 12.655 0.50 28.27 1780 LYS A O 1
ATOM 728 N N . ASP A 1 89 ? 21.796 0.035 12.525 1.00 29.22 1781 ASP A N 1
ATOM 729 C CA . ASP A 1 89 ? 21.048 0.339 13.744 1.00 29.47 1781 ASP A CA 1
ATOM 730 C C . ASP A 1 89 ? 21.960 0.450 14.957 1.00 28.68 1781 ASP A C 1
ATOM 731 O O . ASP A 1 89 ? 21.811 1.390 15.765 1.00 28.49 1781 ASP A O 1
ATOM 736 N N . GLY A 1 90 ? 22.893 -0.501 15.079 1.00 27.58 1782 GLY A N 1
ATOM 737 C CA . GLY A 1 90 ? 23.815 -0.544 16.214 1.00 26.85 1782 GLY A CA 1
ATOM 738 C C . GLY A 1 90 ? 24.836 0.587 16.208 1.00 27.01 1782 GLY A C 1
ATOM 739 O O . GLY A 1 90 ? 25.248 1.090 17.285 1.00 26.33 1782 GLY A O 1
ATOM 740 N N . LEU A 1 91 ? 25.276 0.974 15.012 1.00 26.38 1783 LEU A N 1
ATOM 741 C CA . LEU A 1 91 ? 26.134 2.126 14.843 1.00 26.42 1783 LEU A CA 1
ATOM 742 C C . LEU A 1 91 ? 25.453 3.386 15.339 1.00 26.85 1783 LEU A C 1
ATOM 743 O O . LEU A 1 91 ? 26.048 4.163 16.092 1.00 26.20 1783 LEU A O 1
ATOM 748 N N . ASN A 1 92 ? 24.206 3.586 14.919 1.00 27.05 1784 ASN A N 1
ATOM 749 C CA . ASN A 1 92 ? 23.465 4.754 15.345 1.00 28.03 1784 ASN A CA 1
ATOM 750 C C . ASN A 1 92 ? 23.277 4.824 16.854 1.00 29.06 1784 ASN A C 1
ATOM 751 O O . ASN A 1 92 ? 23.378 5.907 17.441 1.00 28.92 1784 ASN A O 1
ATOM 756 N N . GLU A 1 93 ? 23.030 3.659 17.464 1.00 29.11 1785 GLU A N 1
ATOM 757 C CA . GLU A 1 93 ? 22.902 3.530 18.917 1.00 29.13 1785 GLU A CA 1
ATOM 758 C C . GLU A 1 93 ? 24.196 3.867 19.583 1.00 28.00 1785 GLU A C 1
ATOM 759 O O . GLU A 1 93 ? 24.181 4.629 20.531 1.00 27.37 1785 GLU A O 1
ATOM 765 N N . ALA A 1 94 ? 25.310 3.360 19.049 1.00 26.81 1786 ALA A N 1
ATOM 766 C CA . ALA A 1 94 ? 26.641 3.685 19.575 1.00 26.80 1786 ALA A CA 1
ATOM 767 C C . ALA A 1 94 ? 26.940 5.185 19.505 1.00 27.26 1786 ALA A C 1
ATOM 768 O O . ALA A 1 94 ? 27.467 5.750 20.465 1.00 27.10 1786 ALA A O 1
ATOM 770 N N . TRP A 1 95 ? 26.603 5.814 18.384 1.00 27.20 1787 TRP A N 1
ATOM 771 C CA . TRP A 1 95 ? 26.784 7.256 18.187 1.00 28.57 1787 TRP A CA 1
ATOM 772 C C . TRP A 1 95 ? 25.938 8.126 19.126 1.00 29.58 1787 TRP A C 1
ATOM 773 O O . TRP A 1 95 ? 26.453 9.066 19.748 1.00 30.61 1787 TRP A O 1
ATOM 784 N N . ALA A 1 96 ? 24.649 7.826 19.211 1.00 29.15 1788 ALA A N 1
ATOM 785 C CA . ALA A 1 96 ? 23.768 8.508 20.144 1.00 29.47 1788 ALA A CA 1
ATOM 786 C C . ALA A 1 96 ? 24.219 8.340 21.627 1.00 29.87 1788 ALA A C 1
ATOM 787 O O . ALA A 1 96 ? 24.149 9.312 22.414 1.00 28.80 1788 ALA A O 1
ATOM 789 N N . ASP A 1 97 ? 24.668 7.126 21.991 1.00 29.40 1789 ASP A N 1
ATOM 790 C CA . ASP A 1 97 ? 25.284 6.870 23.311 1.00 29.87 1789 ASP A CA 1
ATOM 791 C C . ASP A 1 97 ? 26.521 7.713 23.544 1.00 29.56 1789 ASP A C 1
ATOM 792 O O . ASP A 1 97 ? 26.700 8.211 24.671 1.00 29.32 1789 ASP A O 1
ATOM 797 N N . LEU A 1 98 ? 27.393 7.836 22.531 1.00 28.20 1790 LEU A N 1
ATOM 798 C CA . LEU A 1 98 ? 28.601 8.679 22.673 1.00 28.30 1790 LEU A CA 1
ATOM 799 C C . LEU A 1 98 ? 28.231 10.161 22.895 1.00 28.49 1790 LEU A C 1
ATOM 800 O O . LEU A 1 98 ? 28.792 10.817 23.762 1.00 27.45 1790 LEU A O 1
ATOM 805 N N . LEU A 1 99 ? 27.279 10.667 22.116 1.00 28.91 1791 LEU A N 1
ATOM 806 C CA . LEU A 1 99 ? 26.755 12.044 22.293 1.00 29.29 1791 LEU A CA 1
ATOM 807 C C . LEU A 1 99 ? 26.172 12.364 23.672 1.00 29.64 1791 LEU A C 1
ATOM 808 O O . LEU A 1 99 ? 26.493 13.425 24.231 1.00 30.09 1791 LEU A O 1
ATOM 813 N N . GLU A 1 100 ? 25.354 11.466 24.224 1.00 29.97 1792 GLU A N 1
ATOM 814 C CA A GLU A 1 100 ? 24.821 11.616 25.588 0.50 30.52 1792 GLU A CA 1
ATOM 815 C CA B GLU A 1 100 ? 24.822 11.616 25.588 0.50 30.52 1792 GLU A CA 1
ATOM 816 C C . GLU A 1 100 ? 25.944 11.586 26.616 1.00 30.41 1792 GLU A C 1
ATOM 817 O O . GLU A 1 100 ? 25.931 12.361 27.588 1.00 30.14 1792 GLU A O 1
ATOM 828 N N . LEU A 1 101 ? 26.913 10.699 26.394 1.00 28.80 1793 LEU A N 1
ATOM 829 C CA . LEU A 1 101 ? 28.059 10.574 27.299 1.00 28.86 1793 LEU A CA 1
ATOM 830 C C . LEU A 1 101 ? 28.934 11.846 27.299 1.00 28.59 1793 LEU A C 1
ATOM 831 O O . LEU A 1 101 ? 29.454 12.246 28.331 1.00 28.13 1793 LEU A O 1
ATOM 836 N N . ILE A 1 102 ? 29.060 12.468 26.139 1.00 27.74 1794 ILE A N 1
ATOM 837 C CA . ILE A 1 102 ? 29.722 13.753 26.025 1.00 28.90 1794 ILE A CA 1
ATOM 838 C C . ILE A 1 102 ? 28.965 14.846 26.797 1.00 28.80 1794 ILE A C 1
ATOM 839 O O . ILE A 1 102 ? 29.579 15.690 27.497 1.00 28.52 1794 ILE A O 1
ATOM 844 N N . ASP A 1 103 ? 27.646 14.836 26.698 1.00 29.28 1795 ASP A N 1
ATOM 845 C CA . ASP A 1 103 ? 26.844 15.796 27.446 1.00 29.50 1795 ASP A CA 1
ATOM 846 C C . ASP A 1 103 ? 26.982 15.566 28.931 1.00 29.57 1795 ASP A C 1
ATOM 847 O O . ASP A 1 103 ? 27.015 16.527 29.721 1.00 28.93 1795 ASP A O 1
ATOM 852 N N . THR A 1 104 ? 27.064 14.300 29.326 1.00 28.90 1796 THR A N 1
ATOM 853 C CA . THR A 1 104 ? 27.184 13.943 30.734 1.00 28.80 1796 THR A CA 1
ATOM 854 C C . THR A 1 104 ? 28.514 14.416 31.311 1.00 28.18 1796 THR A C 1
ATOM 855 O O . THR A 1 104 ? 28.564 14.965 32.412 1.00 28.08 1796 THR A O 1
ATOM 859 N N . ARG A 1 105 ? 29.589 14.199 30.561 1.00 27.91 1797 ARG A N 1
ATOM 860 C CA . ARG A 1 105 ? 30.922 14.601 30.997 1.00 27.63 1797 ARG A CA 1
ATOM 861 C C . ARG A 1 105 ? 31.042 16.119 31.077 1.00 27.61 1797 ARG A C 1
ATOM 862 O O . ARG A 1 105 ? 31.620 16.656 32.021 1.00 26.69 1797 ARG A O 1
ATOM 870 N N . THR A 1 106 ? 30.492 16.804 30.080 1.00 27.97 1798 THR A N 1
ATOM 871 C CA . THR A 1 106 ? 30.453 18.262 30.082 1.00 28.62 1798 THR A CA 1
ATOM 872 C C . THR A 1 106 ? 29.782 18.794 31.343 1.00 29.25 1798 THR A C 1
ATOM 873 O O . THR A 1 106 ? 30.141 19.858 31.848 1.00 29.46 1798 THR A O 1
ATOM 877 N N . GLN A 1 107 ? 28.805 18.047 31.848 1.00 29.16 1799 GLN A N 1
ATOM 878 C CA . GLN A 1 107 ? 27.978 18.513 32.954 1.00 30.25 1799 GLN A CA 1
ATOM 879 C C . GLN A 1 107 ? 28.701 18.359 34.287 1.00 28.68 1799 GLN A C 1
ATOM 880 O O . GLN A 1 107 ? 28.591 19.214 35.167 1.00 27.72 1799 GLN A O 1
ATOM 886 N N . ILE A 1 108 ? 29.442 17.265 34.430 1.00 27.40 1800 ILE A N 1
ATOM 887 C CA . ILE A 1 108 ? 30.088 16.937 35.695 1.00 29.19 1800 ILE A CA 1
ATOM 888 C C . ILE A 1 108 ? 31.470 17.576 35.791 1.00 28.44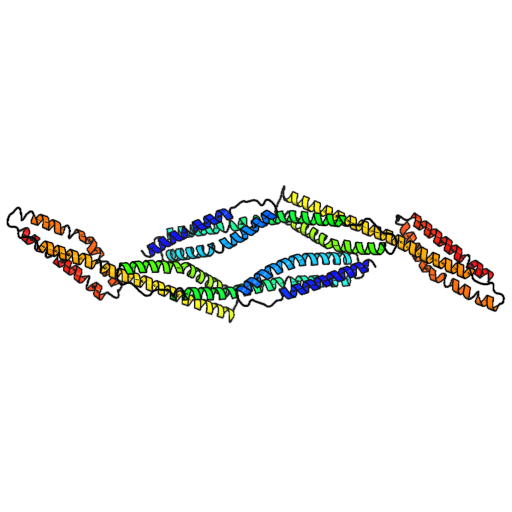 1800 ILE A C 1
ATOM 889 O O . ILE A 1 108 ? 32.002 17.766 36.885 1.00 27.84 1800 ILE A O 1
ATOM 894 N N . LEU A 1 109 ? 32.045 17.905 34.639 1.00 28.42 1801 LEU A N 1
ATOM 895 C CA . LEU A 1 109 ? 33.189 18.807 34.585 1.00 27.60 1801 LEU A CA 1
ATOM 896 C C . LEU A 1 109 ? 32.793 20.226 34.976 1.00 27.23 1801 LEU A C 1
ATOM 897 O O . LEU A 1 109 ? 33.493 20.888 35.743 1.00 27.93 1801 LEU A O 1
ATOM 902 N N . ALA A 1 110 ? 31.665 20.688 34.446 1.00 27.50 1802 ALA A N 1
ATOM 903 C CA . ALA A 1 110 ? 31.117 21.986 34.821 1.00 26.51 1802 ALA A CA 1
ATOM 904 C C . ALA A 1 110 ? 30.838 22.055 36.318 1.00 26.34 1802 ALA A C 1
ATOM 905 O O . ALA A 1 110 ? 31.069 23.082 36.956 1.00 25.06 1802 ALA A O 1
ATOM 907 N N . ALA A 1 111 ? 30.340 20.955 36.874 1.00 25.90 1803 ALA A N 1
ATOM 908 C CA . ALA A 1 111 ? 29.993 20.901 38.289 1.00 26.78 1803 ALA A CA 1
ATOM 909 C C . ALA A 1 111 ? 31.243 20.844 39.161 1.00 26.64 1803 ALA A C 1
ATOM 910 O O . ALA A 1 111 ? 31.341 21.544 40.169 1.00 26.50 1803 ALA A O 1
ATOM 912 N N . SER A 1 112 ? 32.196 20.006 38.767 1.00 25.94 1804 SER A N 1
ATOM 913 C CA . SER A 1 112 ? 33.482 19.931 39.450 1.00 25.86 1804 SER A CA 1
ATOM 914 C C . SER A 1 112 ? 34.205 21.273 39.413 1.00 26.28 1804 SER A C 1
ATOM 915 O O . SER A 1 112 ? 34.787 21.704 40.408 1.00 25.50 1804 SER A O 1
ATOM 918 N N . TYR A 1 113 ? 34.164 21.930 38.258 1.00 25.80 1805 TYR A N 1
ATOM 919 C CA . TYR A 1 113 ? 34.781 23.239 38.100 1.00 27.16 1805 TYR A CA 1
ATOM 920 C C . TYR A 1 113 ? 34.265 24.273 39.126 1.00 27.05 1805 TYR A C 1
ATOM 921 O O . TYR A 1 113 ? 35.055 25.019 39.714 1.00 25.57 1805 TYR A O 1
ATOM 930 N N . GLU A 1 114 ? 32.949 24.308 39.339 1.00 26.49 1806 GLU A N 1
ATOM 931 C CA . GLU A 1 114 ? 32.350 25.313 40.224 1.00 27.57 1806 GLU A CA 1
ATOM 932 C C . GLU A 1 114 ? 32.563 25.010 41.692 1.00 26.79 1806 GLU A C 1
ATOM 933 O O . GLU A 1 114 ? 32.652 25.926 42.518 1.00 26.43 1806 GLU A O 1
ATOM 939 N N . LEU A 1 115 ? 32.576 23.728 42.027 1.00 26.26 1807 LEU A N 1
ATOM 940 C CA . LEU A 1 115 ? 32.913 23.296 43.373 1.00 26.67 1807 LEU A CA 1
ATOM 941 C C . LEU A 1 115 ? 34.388 23.593 43.693 1.00 26.37 1807 LEU A C 1
ATOM 942 O O . LEU A 1 115 ? 34.685 24.175 44.741 1.00 26.08 1807 LEU A O 1
ATOM 947 N N . HIS A 1 116 ? 35.306 23.199 42.802 1.00 25.74 1808 HIS A N 1
ATOM 948 C CA . HIS A 1 116 ? 36.744 23.482 42.992 1.00 25.42 1808 HIS A CA 1
ATOM 949 C C . HIS A 1 116 ? 36.973 24.993 43.150 1.00 25.14 1808 HIS A C 1
ATOM 950 O O . HIS A 1 116 ? 37.757 25.451 44.013 1.00 24.52 1808 HIS A O 1
ATOM 957 N N . LYS A 1 117 ? 36.260 25.762 42.331 1.00 24.33 1809 LYS A N 1
ATOM 958 C CA . LYS A 1 117 ? 36.415 27.211 42.269 1.00 24.26 1809 LYS A CA 1
ATOM 959 C C . LYS A 1 117 ? 35.921 27.844 43.549 1.00 24.30 1809 LYS A C 1
ATOM 960 O O . LYS A 1 117 ? 36.513 28.804 44.021 1.00 23.57 1809 LYS A O 1
ATOM 966 N N . PHE A 1 118 ? 34.843 27.309 44.112 1.00 24.71 1810 PHE A N 1
ATOM 967 C CA . PHE A 1 118 ? 34.352 27.827 45.382 1.00 24.96 1810 PHE A CA 1
ATOM 968 C C . PHE A 1 118 ? 35.416 27.668 46.471 1.00 25.75 1810 PHE A C 1
ATOM 969 O O . PHE A 1 118 ? 35.681 28.604 47.232 1.00 25.39 1810 PHE A O 1
ATOM 977 N N . TYR A 1 119 ? 36.041 26.497 46.527 1.00 25.70 1811 TYR A N 1
ATOM 978 C CA . TYR A 1 119 ? 37.027 26.239 47.551 1.00 26.31 1811 TYR A CA 1
ATOM 979 C C . TYR A 1 119 ? 38.341 26.963 47.281 1.00 26.26 1811 TYR A C 1
ATOM 980 O O . TYR A 1 119 ? 39.048 27.310 48.235 1.00 25.26 1811 TYR A O 1
ATOM 989 N N . HIS A 1 120 ? 38.639 27.212 45.999 1.00 25.83 1812 HIS A N 1
ATOM 990 C CA . HIS A 1 120 ? 39.786 28.032 45.566 1.00 26.75 1812 HIS A CA 1
ATOM 991 C C . HIS A 1 120 ? 39.610 29.515 45.941 1.00 26.85 1812 HIS A C 1
ATOM 992 O O . HIS A 1 120 ? 40.564 30.165 46.432 1.00 27.24 1812 HIS A O 1
ATOM 999 N N . ASP A 1 121 ? 38.400 30.039 45.714 1.00 26.10 1813 ASP A N 1
ATOM 1000 C CA . ASP A 1 121 ? 38.070 31.424 46.035 1.00 25.57 1813 ASP A CA 1
ATOM 1001 C C . ASP A 1 121 ? 38.000 31.622 47.551 1.00 25.58 1813 ASP A C 1
ATOM 1002 O O . ASP A 1 121 ? 38.508 32.622 48.067 1.00 25.74 1813 ASP A O 1
ATOM 1007 N N . ALA A 1 122 ? 37.376 30.675 48.257 1.00 25.06 1814 ALA A N 1
ATOM 1008 C CA . ALA A 1 122 ? 37.263 30.764 49.708 1.00 25.53 1814 ALA A CA 1
ATOM 1009 C C . ALA A 1 122 ? 38.651 30.799 50.380 1.00 26.16 1814 ALA A C 1
ATOM 1010 O O . ALA A 1 122 ? 38.866 31.569 51.307 1.00 25.32 1814 ALA A O 1
ATOM 1012 N N . LYS A 1 123 ? 39.590 29.990 49.891 1.00 26.72 1815 LYS A N 1
ATOM 1013 C CA . LYS A 1 123 ? 40.938 29.992 50.455 1.00 26.79 1815 LYS A CA 1
ATOM 1014 C C . LYS A 1 123 ? 41.726 31.263 50.092 1.00 26.49 1815 LYS A C 1
ATOM 1015 O O . LYS A 1 123 ? 42.495 31.793 50.917 1.00 25.73 1815 LYS A O 1
ATOM 1021 N N . GLU A 1 124 ? 41.555 31.729 48.860 1.00 26.26 1816 GLU A N 1
ATOM 1022 C CA . GLU A 1 124 ? 42.187 32.968 48.402 1.00 27.46 1816 GLU A CA 1
ATOM 1023 C C . GLU A 1 124 ? 41.733 34.185 49.222 1.00 26.29 1816 GLU A C 1
ATOM 1024 O O . GLU A 1 124 ? 42.564 34.981 49.687 1.00 25.56 1816 GLU A O 1
ATOM 1030 N N . ILE A 1 125 ? 40.422 34.325 49.348 1.00 25.35 1817 ILE A N 1
ATOM 1031 C CA . ILE A 1 125 ? 39.778 35.396 50.111 1.00 23.95 1817 ILE A CA 1
ATOM 1032 C C . ILE A 1 125 ? 40.077 35.305 51.625 1.00 24.89 1817 ILE A C 1
ATOM 1033 O O . ILE A 1 125 ? 40.378 36.318 52.257 1.00 23.21 1817 ILE A O 1
ATOM 1038 N N . PHE A 1 126 ? 39.987 34.108 52.210 1.00 24.74 1818 PHE A N 1
ATOM 1039 C CA . PHE A 1 126 ? 40.313 33.957 53.632 1.00 24.79 1818 PHE A CA 1
ATOM 1040 C C . PHE A 1 126 ? 41.767 34.389 53.898 1.00 25.41 1818 PHE A C 1
ATOM 1041 O O . PHE A 1 126 ? 42.069 35.072 54.893 1.00 25.24 1818 PHE A O 1
ATOM 1049 N N . GLY A 1 127 ? 42.660 33.991 52.995 1.00 24.86 1819 GLY A N 1
ATOM 1050 C CA . GLY A 1 127 ? 44.063 34.364 53.084 1.00 25.87 1819 GLY A CA 1
ATOM 1051 C C . GLY A 1 127 ? 44.294 35.858 52.923 1.00 25.02 1819 GLY A C 1
ATOM 1052 O O . GLY A 1 127 ? 45.083 36.435 53.664 1.00 24.80 1819 GLY A O 1
ATOM 1053 N N . ARG A 1 128 ? 43.646 36.465 51.933 1.00 24.59 1820 ARG A N 1
ATOM 1054 C CA . ARG A 1 128 ? 43.704 37.928 51.743 1.00 24.48 1820 ARG A CA 1
ATOM 1055 C C . ARG A 1 128 ? 43.184 38.683 52.969 1.00 22.97 1820 ARG A C 1
ATOM 1056 O O . ARG A 1 128 ? 43.779 39.677 53.389 1.00 21.65 1820 ARG A O 1
ATOM 1064 N N . ILE A 1 129 ? 42.074 38.215 53.550 1.00 21.77 1821 ILE A N 1
ATOM 1065 C CA . ILE A 1 129 ? 41.512 38.873 54.759 1.00 22.12 1821 ILE A CA 1
ATOM 1066 C C . ILE A 1 129 ? 42.443 38.794 55.977 1.00 23.03 1821 ILE A C 1
ATOM 1067 O O . ILE A 1 129 ? 42.705 39.804 56.707 1.00 20.58 1821 ILE A O 1
ATOM 1072 N N . GLN A 1 130 ? 42.904 37.570 56.234 1.00 24.20 1822 GLN A N 1
ATOM 1073 C CA . GLN A 1 130 ? 43.901 37.341 57.294 1.00 26.21 1822 GLN A CA 1
ATOM 1074 C C . GLN A 1 130 ? 45.176 38.156 57.050 1.00 25.67 1822 GLN A C 1
ATOM 1075 O O . GLN A 1 130 ? 45.714 38.708 57.991 1.00 26.45 1822 GLN A O 1
ATOM 1081 N N . ASP A 1 131 ? 45.650 38.245 55.801 1.00 26.45 1823 ASP A N 1
ATOM 1082 C CA . ASP A 1 131 ? 46.838 39.067 55.507 1.00 27.13 1823 ASP A CA 1
ATOM 1083 C C . ASP A 1 131 ? 46.562 40.553 55.793 1.00 25.17 1823 ASP A C 1
ATOM 1084 O O . ASP A 1 131 ? 47.400 41.221 56.449 1.00 24.54 1823 ASP A O 1
ATOM 1089 N N . LYS A 1 132 ? 45.416 41.074 55.339 0.50 22.53 1824 LYS A N 1
ATOM 1090 C CA A LYS A 1 132 ? 45.064 42.490 55.565 0.50 21.48 1824 LYS A CA 1
ATOM 1091 C CA B LYS A 1 132 ? 45.103 42.478 55.573 0.50 21.63 1824 LYS A CA 1
ATOM 1092 C C . LYS A 1 132 ? 45.037 42.778 57.059 0.50 21.06 1824 LYS A C 1
ATOM 1093 O O . LYS A 1 132 ? 45.583 43.770 57.509 0.50 19.58 1824 LYS A O 1
ATOM 1104 N N . HIS A 1 133 ? 44.390 41.888 57.808 1.00 20.36 1825 HIS A N 1
ATOM 1105 C CA . HIS A 1 133 ? 44.202 42.059 59.240 1.00 22.80 1825 HIS A CA 1
ATOM 1106 C C . HIS A 1 133 ? 45.544 42.040 59.971 1.00 23.55 1825 HIS A C 1
ATOM 1107 O O . HIS A 1 133 ? 45.764 42.850 60.890 1.00 23.88 1825 HIS A O 1
ATOM 1114 N N . LYS A 1 134 ? 46.458 41.169 59.531 1.00 24.28 1826 LYS A N 1
ATOM 1115 C CA . LYS A 1 134 ? 47.858 41.179 60.060 1.00 25.75 1826 LYS A CA 1
ATOM 1116 C C . LYS A 1 134 ? 48.589 42.548 59.882 1.00 25.55 1826 LYS A C 1
ATOM 1117 O O . LYS A 1 134 ? 49.474 42.905 60.680 1.00 25.84 1826 LYS A O 1
ATOM 1123 N N . LYS A 1 135 ? 48.219 43.306 58.845 1.00 24.75 1827 LYS A N 1
ATOM 1124 C CA . LYS A 1 135 ? 48.857 44.587 58.535 1.00 24.82 1827 LYS A CA 1
ATOM 1125 C C . LYS A 1 135 ? 48.208 45.815 59.171 1.00 25.14 1827 LYS A C 1
ATOM 1126 O O . LYS A 1 135 ? 48.754 46.936 59.045 1.00 26.17 1827 LYS A O 1
ATOM 1132 N N . LEU A 1 136 ? 47.094 45.626 59.871 1.00 24.35 1828 LEU A N 1
ATOM 1133 C CA . LEU A 1 136 ? 46.440 46.748 60.567 1.00 24.50 1828 LEU A CA 1
ATOM 1134 C C . LEU A 1 136 ? 47.310 47.270 61.719 1.00 24.59 1828 LEU A C 1
ATOM 1135 O O . LEU A 1 136 ? 47.607 46.538 62.645 1.00 24.01 1828 LEU A O 1
ATOM 1140 N N . PRO A 1 137 ? 47.721 48.545 61.659 1.00 24.06 1829 PRO A N 1
ATOM 1141 C CA . PRO A 1 137 ? 48.483 49.127 62.779 1.00 24.88 1829 PRO A CA 1
ATOM 1142 C C . PRO A 1 137 ? 47.677 49.267 64.080 1.00 24.72 1829 PRO A C 1
ATOM 1143 O O . PRO A 1 137 ? 46.438 49.263 64.049 1.00 24.67 1829 PRO A O 1
ATOM 1147 N N . GLU A 1 138 ? 48.391 49.427 65.191 1.00 25.41 1830 GLU A N 1
ATOM 1148 C CA . GLU A 1 138 ? 47.804 49.639 66.517 1.00 26.85 1830 GLU A CA 1
ATOM 1149 C C . GLU A 1 138 ? 48.053 51.045 67.070 1.00 26.29 1830 GLU A C 1
ATOM 1150 O O . GLU A 1 138 ? 47.286 51.518 67.918 1.00 26.59 1830 GLU A O 1
ATOM 1156 N N . GLU A 1 139 ? 49.108 51.712 66.601 1.00 25.43 1831 GLU A N 1
ATOM 1157 C CA . GLU A 1 139 ? 49.514 53.003 67.180 1.00 25.85 1831 GLU A CA 1
ATOM 1158 C C . GLU A 1 139 ? 48.474 54.081 66.862 1.00 24.21 1831 GLU A C 1
ATOM 1159 O O . GLU A 1 139 ? 47.920 54.128 65.751 1.00 22.64 1831 GLU A O 1
ATOM 1165 N N . LEU A 1 140 ? 48.205 54.943 67.834 1.00 23.44 1832 LEU A N 1
ATOM 1166 C CA . LEU A 1 140 ? 47.173 55.972 67.651 1.00 24.07 1832 LEU A CA 1
ATOM 1167 C C . LEU A 1 140 ? 47.717 57.390 67.485 1.00 24.41 1832 LEU A C 1
ATOM 1168 O O . LEU A 1 140 ? 46.973 58.294 67.101 1.00 25.77 1832 LEU A O 1
ATOM 1173 N N . GLY A 1 141 ? 48.988 57.581 67.824 1.00 24.29 1833 GLY A N 1
ATOM 1174 C CA . GLY A 1 141 ? 49.658 58.869 67.687 1.00 25.28 1833 GLY A CA 1
ATOM 1175 C C . GLY A 1 141 ? 49.756 59.624 69.012 1.00 25.11 1833 GLY A C 1
ATOM 1176 O O . GLY A 1 141 ? 48.961 59.418 69.911 1.00 24.45 1833 GLY A O 1
ATOM 1177 N N . ARG A 1 142 ? 50.744 60.500 69.112 1.00 26.56 1834 ARG A N 1
ATOM 1178 C CA . ARG A 1 142 ? 51.104 61.178 70.369 1.00 27.12 1834 ARG A CA 1
ATOM 1179 C C . ARG A 1 142 ? 50.874 62.675 70.267 1.00 25.98 1834 ARG A C 1
ATOM 1180 O O . ARG A 1 142 ? 51.146 63.433 71.206 1.00 24.43 1834 ARG A O 1
ATOM 1188 N N . ASP A 1 143 ? 50.433 63.118 69.094 1.00 25.95 1835 ASP A N 1
ATOM 1189 C CA . ASP A 1 143 ? 50.208 64.549 68.876 1.00 26.34 1835 ASP A CA 1
ATOM 1190 C C . ASP A 1 143 ? 49.298 64.675 67.686 1.00 26.12 1835 ASP A C 1
ATOM 1191 O O . ASP A 1 143 ? 49.070 63.698 66.960 1.00 25.42 1835 ASP A O 1
ATOM 1196 N N . GLN A 1 144 ? 48.744 65.866 67.522 1.00 25.58 1836 GLN A N 1
ATOM 1197 C CA . GLN A 1 144 ? 47.717 66.110 66.536 1.00 24.98 1836 GLN A CA 1
ATOM 1198 C C . GLN A 1 144 ? 48.190 65.741 65.139 1.00 23.81 1836 GLN A C 1
ATOM 1199 O O . GLN A 1 144 ? 47.467 65.098 64.384 1.00 23.14 1836 GLN A O 1
ATOM 1205 N N . ASN A 1 145 ? 49.399 66.163 64.789 1.00 22.18 1837 ASN A N 1
ATOM 1206 C CA . ASN A 1 145 ? 49.942 65.910 63.464 1.00 21.46 1837 ASN A CA 1
ATOM 1207 C C . ASN A 1 145 ? 50.039 64.417 63.159 1.00 20.23 1837 ASN A C 1
ATOM 1208 O O . ASN A 1 145 ? 49.695 63.972 62.057 1.00 20.08 1837 ASN A O 1
ATOM 1213 N N . THR A 1 146 ? 50.533 63.642 64.117 1.00 19.38 1838 THR A N 1
ATOM 1214 C CA . THR A 1 146 ? 50.724 62.195 63.904 1.00 19.40 1838 THR A CA 1
ATOM 1215 C C . THR A 1 146 ? 49.369 61.451 63.817 1.00 17.89 1838 THR A C 1
ATOM 1216 O O . THR A 1 146 ? 49.192 60.570 62.993 1.00 15.75 1838 THR A O 1
ATOM 1220 N N . VAL A 1 147 ? 48.392 61.833 64.634 1.00 16.94 1839 VAL A N 1
ATOM 1221 C CA . VAL A 1 147 ? 47.021 61.280 64.448 1.00 17.76 1839 VAL A CA 1
ATOM 1222 C C . VAL A 1 147 ? 46.535 61.581 63.036 1.00 18.06 1839 VAL A C 1
ATOM 1223 O O . VAL A 1 147 ? 46.149 60.665 62.330 1.00 19.12 1839 VAL A O 1
ATOM 1227 N N . GLU A 1 148 ? 46.588 62.838 62.613 1.00 18.60 1840 GLU A N 1
ATOM 1228 C CA . GLU A 1 148 ? 46.207 63.207 61.236 1.00 20.38 1840 GLU A CA 1
ATOM 1229 C C . GLU A 1 148 ? 46.803 62.347 60.114 1.00 20.74 1840 GLU A C 1
ATOM 1230 O O . GLU A 1 148 ? 46.082 61.923 59.174 1.00 21.29 1840 GLU A O 1
ATOM 1236 N N . THR A 1 149 ? 48.097 62.058 60.227 1.00 20.38 1841 THR A N 1
ATOM 1237 C CA . THR A 1 149 ? 48.799 61.160 59.304 1.00 19.26 1841 THR A CA 1
ATOM 1238 C C . THR A 1 149 ? 48.233 59.725 59.362 1.00 19.49 1841 THR A C 1
ATOM 1239 O O . THR A 1 149 ? 47.937 59.087 58.321 1.00 16.75 1841 THR A O 1
ATOM 1243 N N . LEU A 1 150 ? 48.094 59.219 60.582 1.00 19.28 1842 LEU A N 1
ATOM 1244 C CA . LEU A 1 150 ? 47.501 57.896 60.783 1.00 19.34 1842 LEU A CA 1
ATOM 1245 C C . LEU A 1 150 ? 46.074 57.807 60.263 1.00 18.60 1842 LEU A C 1
ATOM 1246 O O . LEU A 1 150 ? 45.692 56.786 59.683 1.00 18.47 1842 LEU A O 1
ATOM 1251 N N . GLN A 1 151 ? 45.290 58.860 60.455 1.00 17.77 1843 GLN A N 1
ATOM 1252 C CA . GLN A 1 151 ? 43.964 58.886 59.850 1.00 19.67 1843 GLN A CA 1
ATOM 1253 C C . GLN A 1 151 ? 44.021 58.787 58.339 1.00 19.60 1843 GLN A C 1
ATOM 1254 O O . GLN A 1 151 ? 43.230 58.026 57.766 1.00 20.38 1843 GLN A O 1
ATOM 1260 N N . ARG A 1 152 ? 44.962 59.508 57.695 1.00 19.73 1844 ARG A N 1
ATOM 1261 C CA . ARG A 1 152 ? 45.142 59.416 56.219 1.00 19.64 1844 ARG A CA 1
ATOM 1262 C C . ARG A 1 152 ? 45.460 57.999 55.813 1.00 18.97 1844 ARG A C 1
ATOM 1263 O O . ARG A 1 152 ? 44.967 57.479 54.812 1.00 18.63 1844 ARG A O 1
ATOM 1271 N N . MET A 1 153 ? 46.345 57.390 56.577 1.00 18.90 1845 MET A N 1
ATOM 1272 C CA . MET A 1 153 ? 46.755 56.060 56.283 1.00 20.89 1845 MET A CA 1
ATOM 1273 C C . MET A 1 153 ? 45.614 55.057 56.516 1.00 19.54 1845 MET A C 1
ATOM 1274 O O . MET A 1 153 ? 45.528 54.049 55.805 1.00 19.01 1845 MET A O 1
ATOM 1279 N N . HIS A 1 154 ? 44.705 55.354 57.454 1.00 17.88 1846 HIS A N 1
ATOM 1280 C CA . HIS A 1 154 ? 43.650 54.383 57.777 1.00 18.75 1846 HIS A CA 1
ATOM 1281 C C . HIS A 1 154 ? 42.562 54.451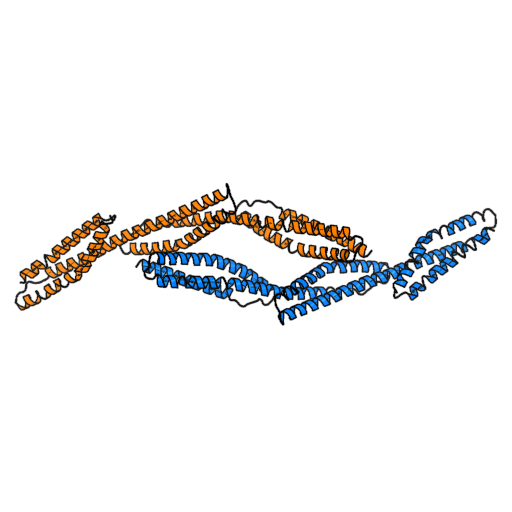 56.707 1.00 19.90 1846 HIS A C 1
ATOM 1282 O O . HIS A 1 154 ? 41.919 53.454 56.374 1.00 18.92 1846 HIS A O 1
ATOM 1289 N N . THR A 1 155 ? 42.353 55.663 56.196 1.00 20.96 1847 THR A N 1
ATOM 1290 C CA . THR A 1 155 ? 41.477 55.904 55.047 1.00 22.31 1847 THR A CA 1
ATOM 1291 C C . THR A 1 155 ? 41.856 55.054 53.840 1.00 22.32 1847 THR A C 1
ATOM 1292 O O . THR A 1 155 ? 41.007 54.398 53.242 1.00 21.87 1847 THR A O 1
ATOM 1296 N N . THR A 1 156 ? 43.143 55.076 53.505 1.00 22.71 1848 THR A N 1
ATOM 1297 C CA . THR A 1 156 ? 43.726 54.260 52.468 1.00 21.90 1848 THR A CA 1
ATOM 1298 C C . THR A 1 156 ? 43.486 52.762 52.736 1.00 21.38 1848 THR A C 1
ATOM 1299 O O . THR A 1 156 ? 43.023 52.037 51.851 1.00 20.30 1848 THR A O 1
ATOM 1303 N N . PHE A 1 157 ? 43.805 52.325 53.950 1.00 20.48 1849 PHE A N 1
ATOM 1304 C CA . PHE A 1 157 ? 43.528 50.961 54.414 1.00 20.05 1849 PHE A CA 1
ATOM 1305 C C . PHE A 1 157 ? 42.071 50.546 54.179 1.00 20.75 1849 PHE A C 1
ATOM 1306 O O . PHE A 1 157 ? 41.810 49.497 53.586 1.00 19.46 1849 PHE A O 1
ATOM 1314 N N . GLU A 1 158 ? 41.139 51.383 54.630 1.00 20.95 1850 GLU A N 1
ATOM 1315 C CA . GLU A 1 158 ? 39.702 51.140 54.440 1.00 23.82 1850 GLU A CA 1
ATOM 1316 C C . GLU A 1 158 ? 39.320 51.092 52.942 1.00 23.76 1850 GLU A C 1
ATOM 1317 O O . GLU A 1 158 ? 38.547 50.246 52.521 1.00 24.10 1850 GLU A O 1
ATOM 1323 N N . HIS A 1 159 ? 39.941 51.945 52.132 1.00 24.21 1851 HIS A N 1
ATOM 1324 C CA . HIS A 1 159 ? 39.748 51.900 50.680 1.00 24.40 1851 HIS A CA 1
ATOM 1325 C C . HIS A 1 159 ? 40.253 50.612 50.076 1.00 24.18 1851 HIS A C 1
ATOM 1326 O O . HIS A 1 159 ? 39.565 49.999 49.251 1.00 24.31 1851 HIS A O 1
ATOM 1333 N N . ASP A 1 160 ? 41.474 50.244 50.439 1.00 24.07 1852 ASP A N 1
ATOM 1334 C CA . ASP A 1 160 ? 42.107 49.004 50.000 1.00 25.44 1852 ASP A CA 1
ATOM 1335 C C . ASP A 1 160 ? 41.193 47.774 50.118 1.00 24.31 1852 ASP A C 1
ATOM 1336 O O . ASP A 1 160 ? 41.384 46.836 49.383 1.00 25.48 1852 ASP A O 1
ATOM 1341 N N . ILE A 1 161 ? 40.274 47.734 51.082 1.00 22.80 1853 ILE A N 1
ATOM 1342 C CA . ILE A 1 161 ? 39.524 46.499 51.345 1.00 20.97 1853 ILE A CA 1
ATOM 1343 C C . ILE A 1 161 ? 38.118 46.473 50.719 1.00 20.13 1853 ILE A C 1
ATOM 1344 O O . ILE A 1 161 ? 37.431 45.480 50.849 1.00 19.60 1853 ILE A O 1
ATOM 1349 N N . GLN A 1 162 ? 37.716 47.546 50.043 1.00 19.34 1854 GLN A N 1
ATOM 1350 C CA . GLN A 1 162 ? 36.411 47.604 49.363 1.00 19.75 1854 GLN A CA 1
ATOM 1351 C C . GLN A 1 162 ? 36.229 46.476 48.318 1.00 18.83 1854 GLN A C 1
ATOM 1352 O O . GLN A 1 162 ? 35.211 45.771 48.345 1.00 18.14 1854 GLN A O 1
ATOM 1358 N N . ALA A 1 163 ? 37.211 46.281 47.439 1.00 18.27 1855 ALA A N 1
ATOM 1359 C CA . ALA A 1 163 ? 37.140 45.195 46.442 1.00 18.89 1855 ALA A CA 1
ATOM 1360 C C . ALA A 1 163 ? 37.158 43.815 47.096 1.00 18.39 1855 ALA A C 1
ATOM 1361 O O . ALA A 1 163 ? 36.512 42.915 46.623 1.00 17.39 1855 ALA A O 1
ATOM 1363 N N . LEU A 1 164 ? 37.937 43.664 48.155 1.00 18.66 1856 LEU A N 1
ATOM 1364 C CA . LEU A 1 164 ? 37.867 42.466 49.003 1.00 19.29 1856 LEU A CA 1
ATOM 1365 C C . LEU A 1 164 ? 36.451 42.152 49.515 1.00 18.16 1856 LEU A C 1
ATOM 1366 O O . LEU A 1 164 ? 36.008 40.998 49.436 1.00 17.95 1856 LEU A O 1
ATOM 1371 N N . GLY A 1 165 ? 35.749 43.162 50.046 1.00 16.93 1857 GLY A N 1
ATOM 1372 C CA . GLY A 1 165 ? 34.320 43.034 50.356 1.00 15.12 1857 GLY A CA 1
ATOM 1373 C C . GLY A 1 165 ? 33.465 42.530 49.202 1.00 15.27 1857 GLY A C 1
ATOM 1374 O O . GLY A 1 165 ? 32.603 41.691 49.383 1.00 14.80 1857 GLY A O 1
ATOM 1375 N N . THR A 1 166 ? 33.685 43.042 48.011 1.00 14.20 1858 THR A N 1
ATOM 1376 C CA . THR A 1 166 ? 32.887 42.615 46.872 1.00 14.75 1858 THR A CA 1
ATOM 1377 C C . THR A 1 166 ? 33.145 41.149 46.569 1.00 15.16 1858 THR A C 1
ATOM 1378 O O . THR A 1 166 ? 32.239 40.426 46.173 1.00 14.17 1858 THR A O 1
ATOM 1382 N N . GLN A 1 167 ? 34.385 40.729 46.746 1.00 13.70 1859 GLN A N 1
ATOM 1383 C CA . GLN A 1 167 ? 34.731 39.317 46.592 1.00 15.87 1859 GLN A CA 1
ATOM 1384 C C . GLN A 1 167 ? 34.124 38.417 47.646 1.00 15.26 1859 GLN A C 1
ATOM 1385 O O . GLN A 1 167 ? 33.717 37.295 47.337 1.00 16.21 1859 GLN A O 1
ATOM 1391 N N . VAL A 1 168 ? 34.081 38.887 48.881 1.00 15.08 1860 VAL A N 1
ATOM 1392 C CA . VAL A 1 168 ? 33.350 38.171 49.926 1.00 15.05 1860 VAL A CA 1
ATOM 1393 C C . VAL A 1 168 ? 31.860 38.044 49.553 1.00 15.43 1860 VAL A C 1
ATOM 1394 O O . VAL A 1 168 ? 31.236 36.969 49.699 1.00 14.32 1860 VAL A O 1
ATOM 1398 N N . ARG A 1 169 ? 31.253 39.136 49.102 1.00 15.90 1861 ARG A N 1
ATOM 1399 C CA . ARG A 1 169 ? 29.834 39.036 48.765 1.00 16.64 1861 ARG A CA 1
ATOM 1400 C C . ARG A 1 169 ? 29.566 38.077 47.617 1.00 16.98 1861 ARG A C 1
ATOM 1401 O O . ARG A 1 169 ? 28.568 37.344 47.650 1.00 15.55 1861 ARG A O 1
ATOM 1409 N N . GLN A 1 170 ? 30.449 38.089 46.613 1.00 17.55 1862 GLN A N 1
ATOM 1410 C CA . GLN A 1 170 ? 30.366 37.152 45.494 1.00 17.46 1862 GLN A CA 1
ATOM 1411 C C . GLN A 1 170 ? 30.453 35.705 45.986 1.00 17.45 1862 GLN A C 1
ATOM 1412 O O . GLN A 1 170 ? 29.648 34.861 45.581 1.00 15.36 1862 GLN A O 1
ATOM 1418 N N . LEU A 1 171 ? 31.386 35.433 46.911 1.00 17.63 1863 LEU A N 1
ATOM 1419 C CA . LEU A 1 171 ? 31.538 34.096 47.491 1.00 18.19 1863 LEU A CA 1
ATOM 1420 C C . LEU A 1 171 ? 30.273 33.607 48.214 1.00 18.96 1863 LEU A C 1
ATOM 1421 O O . LEU A 1 171 ? 29.889 32.416 48.109 1.00 19.14 1863 LEU A O 1
ATOM 1426 N N . GLN A 1 172 ? 29.599 34.536 48.890 1.00 18.61 1864 GLN A N 1
ATOM 1427 C CA . GLN A 1 172 ? 28.308 34.270 49.518 1.00 18.64 1864 GLN A CA 1
ATOM 1428 C C . GLN A 1 172 ? 27.254 33.911 48.486 1.00 19.09 1864 GLN A C 1
ATOM 1429 O O . GLN A 1 172 ? 26.531 32.939 48.670 1.00 17.24 1864 GLN A O 1
ATOM 1435 N N . GLU A 1 173 ? 27.210 34.671 47.390 1.00 19.55 1865 GLU A N 1
ATOM 1436 C CA . GLU A 1 173 ? 26.322 34.348 46.275 1.00 20.87 1865 GLU A CA 1
ATOM 1437 C C . GLU A 1 173 ? 26.567 32.943 45.728 1.00 20.55 1865 GLU A C 1
ATOM 1438 O O . GLU A 1 173 ? 25.606 32.182 45.478 1.00 20.15 1865 GLU A O 1
ATOM 1444 N N . ASP A 1 174 ? 27.842 32.621 45.521 1.00 19.62 1866 ASP A N 1
ATOM 1445 C CA . ASP A 1 174 ? 28.293 31.316 45.025 1.00 19.95 1866 ASP A CA 1
ATOM 1446 C C . ASP A 1 174 ? 27.963 30.194 46.009 1.00 20.75 1866 ASP A C 1
ATOM 1447 O O . ASP A 1 174 ? 27.414 29.155 45.619 1.00 20.44 1866 ASP A O 1
ATOM 1452 N N . ALA A 1 175 ? 28.300 30.431 47.277 1.00 20.09 1867 ALA A N 1
ATOM 1453 C CA . ALA A 1 175 ? 27.898 29.579 48.393 1.00 20.99 1867 ALA A CA 1
ATOM 1454 C C . ALA A 1 175 ? 26.381 29.258 48.425 1.00 20.67 1867 ALA A C 1
ATOM 1455 O O . ALA A 1 175 ? 26.033 28.097 48.442 1.00 22.23 1867 ALA A O 1
ATOM 1457 N N . ALA A 1 176 ? 25.491 30.255 48.411 1.00 21.07 1868 ALA A N 1
ATOM 1458 C CA . ALA A 1 176 ? 24.033 29.989 48.377 1.00 21.11 1868 ALA A CA 1
ATOM 1459 C C . ALA A 1 176 ? 23.575 29.191 47.148 1.00 21.17 1868 ALA A C 1
ATOM 1460 O O . ALA A 1 176 ? 22.718 28.295 47.273 1.00 21.78 1868 ALA A O 1
ATOM 1462 N N . ARG A 1 177 ? 24.142 29.505 45.984 0.50 20.99 1869 ARG A N 1
ATOM 1463 C CA A ARG A 1 177 ? 23.807 28.802 44.743 0.50 21.17 1869 ARG A CA 1
ATOM 1464 C CA B ARG A 1 177 ? 23.800 28.810 44.746 0.50 21.05 1869 ARG A CA 1
ATOM 1465 C C . ARG A 1 177 ? 24.220 27.338 44.781 0.50 20.89 1869 ARG A C 1
ATOM 1466 O O . ARG A 1 177 ? 23.462 26.471 44.398 0.50 20.38 1869 ARG A O 1
ATOM 1481 N N . LEU A 1 178 ? 25.436 27.070 45.247 1.00 21.33 1870 LEU A N 1
ATOM 1482 C CA . LEU A 1 178 ? 25.925 25.706 45.377 1.00 21.45 1870 LEU A CA 1
ATOM 1483 C C . LEU A 1 178 ? 25.183 24.938 46.470 1.00 22.64 1870 LEU A C 1
ATOM 1484 O O . LEU A 1 178 ? 24.817 23.768 46.270 1.00 21.82 1870 LEU A O 1
ATOM 1489 N N . GLN A 1 179 ? 24.939 25.599 47.611 1.00 23.60 1871 GLN A N 1
ATOM 1490 C CA . GLN A 1 179 ? 24.144 25.010 48.705 1.00 25.38 1871 GLN A CA 1
ATOM 1491 C C . GLN A 1 179 ? 22.719 24.637 48.274 1.00 25.69 1871 GLN A C 1
ATOM 1492 O O . GLN A 1 179 ? 22.197 23.616 48.710 1.00 26.61 1871 GLN A O 1
ATOM 1498 N N . ALA A 1 180 ? 22.102 25.457 47.419 1.00 26.54 1872 ALA A N 1
ATOM 1499 C CA . ALA A 1 180 ? 20.802 25.129 46.810 1.00 26.90 1872 ALA A CA 1
ATOM 1500 C C . ALA A 1 180 ? 20.920 23.942 45.858 1.00 27.60 1872 ALA A C 1
ATOM 1501 O O . ALA A 1 180 ? 20.020 23.091 45.805 1.00 28.06 1872 ALA A O 1
ATOM 1503 N N . ALA A 1 181 ? 22.027 23.889 45.116 1.00 28.07 1873 ALA A N 1
ATOM 1504 C CA . ALA A 1 181 ? 22.280 22.843 44.115 1.00 29.11 1873 ALA A CA 1
ATOM 1505 C C . ALA A 1 181 ? 22.494 21.451 44.716 1.00 29.74 1873 ALA A C 1
ATOM 1506 O O . ALA A 1 181 ? 21.950 20.458 44.208 1.00 29.52 1873 ALA A O 1
ATOM 1508 N N . TYR A 1 182 ? 23.289 21.384 45.781 1.00 30.64 1874 TYR A N 1
ATOM 1509 C CA . TYR A 1 182 ? 23.572 20.135 46.494 1.00 31.92 1874 TYR A CA 1
ATOM 1510 C C . TYR A 1 182 ? 22.874 20.115 47.857 1.00 32.51 1874 TYR A C 1
ATOM 1511 O O . TYR A 1 182 ? 22.091 21.011 48.183 1.00 32.46 1874 TYR A O 1
ATOM 1520 N N . ALA A 1 183 ? 23.185 19.101 48.663 1.00 33.08 1875 ALA A N 1
ATOM 1521 C CA . ALA A 1 183 ? 22.552 18.910 49.970 1.00 33.36 1875 ALA A CA 1
ATOM 1522 C C . ALA A 1 183 ? 23.332 17.858 50.761 1.00 33.45 1875 ALA A C 1
ATOM 1523 O O . ALA A 1 183 ? 24.241 17.213 50.218 1.00 33.70 1875 ALA A O 1
ATOM 1525 N N . GLY A 1 184 ? 22.971 17.674 52.031 1.00 32.93 1876 GLY A N 1
ATOM 1526 C CA . GLY A 1 184 ? 23.705 16.757 52.896 1.00 32.79 1876 GLY A CA 1
ATOM 1527 C C . GLY A 1 184 ? 25.067 17.326 53.229 1.00 32.94 1876 GLY A C 1
ATOM 1528 O O . GLY A 1 184 ? 25.234 18.548 53.238 1.00 32.94 1876 GLY A O 1
ATOM 1529 N N . ASP A 1 185 ? 26.046 16.451 53.476 1.00 32.61 1877 ASP A N 1
ATOM 1530 C CA . ASP A 1 185 ? 27.372 16.876 53.957 1.00 32.18 1877 ASP A CA 1
ATOM 1531 C C . ASP A 1 185 ? 28.156 17.815 53.030 1.00 31.67 1877 ASP A C 1
ATOM 1532 O O . ASP A 1 185 ? 29.041 18.550 53.493 1.00 31.08 1877 ASP A O 1
ATOM 1537 N N . LYS A 1 186 ? 27.823 17.802 51.742 1.00 30.77 1878 LYS A N 1
ATOM 1538 C CA . LYS A 1 186 ? 28.487 18.672 50.777 1.00 30.21 1878 LYS A CA 1
ATOM 1539 C C . LYS A 1 186 ? 28.067 20.148 50.941 1.00 29.35 1878 LYS A C 1
ATOM 1540 O O . LYS A 1 186 ? 28.919 21.058 50.971 1.00 28.95 1878 LYS A O 1
ATOM 1546 N N . ALA A 1 187 ? 26.757 20.365 51.050 1.00 28.20 1879 ALA A N 1
ATOM 1547 C CA . ALA A 1 187 ? 26.164 21.671 51.321 1.00 27.14 1879 ALA A CA 1
ATOM 1548 C C . ALA A 1 187 ? 26.619 22.193 52.681 1.00 26.76 1879 ALA A C 1
ATOM 1549 O O . ALA A 1 187 ? 26.936 23.389 52.836 1.00 26.45 1879 ALA A O 1
ATOM 1551 N N . ASP A 1 188 ? 26.656 21.288 53.660 1.00 26.15 1880 ASP A N 1
ATOM 1552 C CA . ASP A 1 188 ? 27.191 21.586 54.984 1.00 25.76 1880 ASP A CA 1
ATOM 1553 C C . ASP A 1 188 ? 28.650 22.038 54.946 1.00 25.10 1880 ASP A C 1
ATOM 1554 O O . ASP A 1 188 ? 29.017 22.996 55.641 1.00 24.59 1880 ASP A O 1
ATOM 1559 N N . ASP A 1 189 ? 29.468 21.358 54.137 1.00 24.34 1881 ASP A N 1
ATOM 1560 C CA . ASP A 1 189 ? 30.874 21.729 53.942 1.00 24.40 1881 ASP A CA 1
ATOM 1561 C C . ASP A 1 189 ? 31.020 23.127 53.361 1.00 23.24 1881 ASP A C 1
ATOM 1562 O O . ASP A 1 189 ? 31.865 23.902 53.811 1.00 22.36 1881 ASP A O 1
ATOM 1567 N N . ILE A 1 190 ? 30.190 23.441 52.366 1.00 22.41 1882 ILE A N 1
ATOM 1568 C CA . ILE A 1 190 ? 30.165 24.767 51.760 1.00 22.20 1882 ILE A CA 1
ATOM 1569 C C . ILE A 1 190 ? 29.781 25.858 52.774 1.00 21.94 1882 ILE A C 1
ATOM 1570 O O . ILE A 1 190 ? 30.466 26.883 52.838 1.00 20.99 1882 ILE A O 1
ATOM 1575 N N . GLN A 1 191 ? 28.712 25.643 53.555 1.00 21.90 1883 GLN A N 1
ATOM 1576 C CA . GLN A 1 191 ? 28.316 26.633 54.582 1.00 22.44 1883 GLN A CA 1
ATOM 1577 C C . GLN A 1 191 ? 29.382 26.817 55.646 1.00 22.41 1883 GLN A C 1
ATOM 1578 O O . GLN A 1 191 ? 29.581 27.922 56.135 1.00 22.04 1883 GLN A O 1
ATOM 1584 N N . LYS A 1 192 ? 30.066 25.730 55.988 1.00 22.09 1884 LYS A N 1
ATOM 1585 C CA . LYS A 1 192 ? 31.173 25.784 56.935 1.00 21.91 1884 LYS A CA 1
ATOM 1586 C C . LYS A 1 192 ? 32.283 26.723 56.438 1.00 21.58 1884 LYS A C 1
ATOM 1587 O O . LYS A 1 192 ? 32.720 27.633 57.160 1.00 19.95 1884 LYS A O 1
ATOM 1593 N N . ARG A 1 193 ? 32.719 26.502 55.204 1.00 20.78 1885 ARG A N 1
ATOM 1594 C CA . ARG A 1 193 ? 33.762 27.319 54.591 1.00 21.25 1885 ARG A CA 1
ATOM 1595 C C . ARG A 1 193 ? 33.335 28.785 54.455 1.00 20.76 1885 ARG A C 1
ATOM 1596 O O . ARG A 1 193 ? 34.106 29.703 54.777 1.00 19.88 1885 ARG A O 1
ATOM 1604 N N . GLU A 1 194 ? 32.097 29.004 54.021 1.00 19.57 1886 GLU A N 1
ATOM 1605 C CA . GLU A 1 194 ? 31.522 30.355 53.911 1.00 19.61 1886 GLU A CA 1
ATOM 1606 C C . GLU A 1 194 ? 31.513 31.110 55.260 1.00 19.54 1886 GLU A C 1
ATOM 1607 O O . GLU A 1 194 ? 31.958 32.269 55.355 1.00 19.10 1886 GLU A O 1
ATOM 1613 N N . ASN A 1 195 ? 31.038 30.444 56.305 1.00 19.54 1887 ASN A N 1
ATOM 1614 C CA . ASN A 1 195 ? 30.997 31.064 57.628 1.00 20.19 1887 ASN A CA 1
ATOM 1615 C C . ASN A 1 195 ? 32.379 31.428 58.130 1.00 19.66 1887 ASN A C 1
ATOM 1616 O O . ASN A 1 195 ? 32.529 32.454 58.794 1.00 19.53 1887 ASN A O 1
ATOM 1621 N N . GLU A 1 196 ? 33.373 30.591 57.813 1.00 19.46 1888 GLU A N 1
ATOM 1622 C CA . GLU A 1 196 ? 34.775 30.852 58.189 1.00 20.65 1888 GLU A CA 1
ATOM 1623 C C . GLU A 1 196 ? 35.268 32.160 57.587 1.00 19.26 1888 GLU A C 1
ATOM 1624 O O . GLU A 1 196 ? 35.845 32.996 58.279 1.00 17.51 1888 GLU A O 1
ATOM 1630 N N . VAL A 1 197 ? 35.054 32.317 56.284 1.00 17.73 1889 VAL A N 1
ATOM 1631 C CA . VAL A 1 197 ? 35.397 33.556 55.610 1.00 17.51 1889 VAL A CA 1
ATOM 1632 C C . VAL A 1 197 ? 34.605 34.764 56.169 1.00 17.75 1889 VAL A C 1
ATOM 1633 O O . VAL A 1 197 ? 35.170 35.854 56.380 1.00 17.63 1889 VAL A O 1
ATOM 1637 N N . LEU A 1 198 ? 33.303 34.583 56.394 1.00 17.85 1890 LEU A N 1
ATOM 1638 C CA . LEU A 1 198 ? 32.441 35.679 56.849 1.00 19.19 1890 LEU A CA 1
ATOM 1639 C C . LEU A 1 198 ? 32.820 36.169 58.245 1.00 20.46 1890 LEU A C 1
ATOM 1640 O O . LEU A 1 198 ? 32.682 37.344 58.549 1.00 20.45 1890 LEU A O 1
ATOM 1645 N N . GLU A 1 199 ? 33.283 35.254 59.080 1.00 21.14 1891 GLU A N 1
ATOM 1646 C CA . GLU A 1 199 ? 33.734 35.579 60.424 1.00 22.32 1891 GLU A CA 1
ATOM 1647 C C . GLU A 1 199 ? 35.030 36.347 60.416 1.00 21.34 1891 GLU A C 1
ATOM 1648 O O . GLU A 1 199 ? 35.140 37.340 61.142 1.00 22.20 1891 GLU A O 1
ATOM 1654 N N . ALA A 1 200 ? 35.997 35.911 59.608 1.00 20.80 1892 ALA A N 1
ATOM 1655 C CA . ALA A 1 200 ? 37.241 36.649 59.386 1.00 19.98 1892 ALA A CA 1
ATOM 1656 C C . ALA A 1 200 ? 36.965 38.041 58.796 1.00 20.17 1892 ALA A C 1
ATOM 1657 O O . ALA A 1 200 ? 37.563 39.033 59.225 1.00 19.18 1892 ALA A O 1
ATOM 1659 N N . TRP A 1 201 ? 36.069 38.108 57.797 1.00 19.31 1893 TRP A N 1
ATOM 1660 C CA . TRP A 1 201 ? 35.628 39.386 57.213 1.00 18.71 1893 TRP A CA 1
ATOM 1661 C C . TRP A 1 201 ? 35.041 40.325 58.263 1.00 19.18 1893 TRP A C 1
ATOM 1662 O O . TRP A 1 201 ? 35.422 41.480 58.353 1.00 18.16 1893 TRP A O 1
ATOM 1673 N N . LYS A 1 202 ? 34.092 39.817 59.034 1.00 19.56 1894 LYS A N 1
ATOM 1674 C CA . LYS A 1 202 ? 33.526 40.568 60.148 1.00 20.96 1894 LYS A CA 1
ATOM 1675 C C . LYS A 1 202 ? 34.583 41.023 61.163 1.00 20.67 1894 LYS A C 1
ATOM 1676 O O . LYS A 1 202 ? 34.564 42.156 61.635 1.00 21.25 1894 LYS A O 1
ATOM 1682 N N . SER A 1 203 ? 35.493 40.131 61.507 1.00 20.48 1895 SER A N 1
ATOM 1683 C CA . SER A 1 203 ? 36.549 40.479 62.447 1.00 20.41 1895 SER A CA 1
ATOM 1684 C C . SER A 1 203 ? 37.369 41.661 61.908 1.00 19.22 1895 SER A C 1
ATOM 1685 O O . SER A 1 203 ? 37.690 42.594 62.674 1.00 17.93 1895 SER A O 1
ATOM 1688 N N . LEU A 1 204 ? 37.671 41.642 60.608 1.00 17.92 1896 LEU A N 1
ATOM 1689 C CA . LEU A 1 204 ? 38.477 42.704 59.973 1.00 17.67 1896 LEU A CA 1
ATOM 1690 C C . LEU A 1 204 ? 37.733 44.020 59.976 1.00 16.83 1896 LEU A C 1
ATOM 1691 O O . LEU A 1 204 ? 38.313 45.044 60.330 1.00 16.65 1896 LEU A O 1
ATOM 1696 N N . LEU A 1 205 ? 36.485 43.999 59.520 1.00 16.76 1897 LEU A N 1
ATOM 1697 C CA . LEU A 1 205 ? 35.631 45.188 59.491 1.00 17.29 1897 LEU A CA 1
ATOM 1698 C C . LEU A 1 205 ? 35.455 45.849 60.866 1.00 17.22 1897 LEU A C 1
ATOM 1699 O O . LEU A 1 205 ? 35.565 47.071 60.968 1.00 16.11 1897 LEU A O 1
ATOM 1704 N N . ASP A 1 206 ? 35.133 45.057 61.889 1.00 16.75 1898 ASP A N 1
ATOM 1705 C CA . ASP A 1 206 ? 35.057 45.548 63.292 1.00 17.20 1898 ASP A CA 1
ATOM 1706 C C . ASP A 1 206 ? 36.385 46.205 63.743 1.00 15.71 1898 ASP A C 1
ATOM 1707 O O . ASP A 1 206 ? 36.381 47.281 64.351 1.00 15.30 1898 ASP A O 1
ATOM 1712 N N . ALA A 1 207 ? 37.502 45.551 63.440 1.00 15.47 1899 ALA A N 1
ATOM 1713 C CA . ALA A 1 207 ? 38.824 46.103 63.753 1.00 15.39 1899 ALA A CA 1
ATOM 1714 C C . ALA A 1 207 ? 39.066 47.439 63.049 1.00 14.42 1899 ALA A C 1
ATOM 1715 O O . ALA A 1 207 ? 39.551 48.382 63.668 1.00 12.91 1899 ALA A O 1
ATOM 1717 N N . CYS A 1 208 ? 38.765 47.509 61.749 1.00 13.87 1900 CYS A N 1
ATOM 1718 C CA . CYS A 1 208 ? 38.915 48.770 60.992 1.00 12.91 1900 CYS A CA 1
ATOM 1719 C C . CYS A 1 208 ? 38.046 49.855 61.584 1.00 13.73 1900 CYS A C 1
ATOM 1720 O O . CYS A 1 208 ? 38.465 51.006 61.689 1.00 13.77 1900 CYS A O 1
ATOM 1723 N N . GLU A 1 209 ? 36.826 49.515 62.006 1.00 13.93 1901 GLU A N 1
ATOM 1724 C CA . GLU A 1 209 ? 35.944 50.569 62.498 1.00 15.59 1901 GLU A CA 1
ATOM 1725 C C . GLU A 1 209 ? 36.378 51.018 63.898 1.00 16.11 1901 GLU A C 1
ATOM 1726 O O . GLU A 1 209 ? 36.320 52.199 64.226 1.00 16.61 1901 GLU A O 1
ATOM 1732 N N . SER A 1 210 ? 36.830 50.075 64.717 1.00 16.43 1902 SER A N 1
ATOM 1733 C CA . SER A 1 210 ? 37.345 50.412 66.054 1.00 16.79 1902 SER A CA 1
ATOM 1734 C C . SER A 1 210 ? 38.554 51.351 65.933 1.00 15.44 1902 SER A C 1
ATOM 1735 O O . SER A 1 210 ? 38.649 52.351 66.632 1.00 14.67 1902 SER A O 1
ATOM 1738 N N . ARG A 1 211 ? 39.470 51.040 65.030 1.00 14.63 1903 ARG A N 1
ATOM 1739 C CA . ARG A 1 211 ? 40.607 51.923 64.781 1.00 13.88 1903 ARG A CA 1
ATOM 1740 C C . ARG A 1 211 ? 40.174 53.322 64.299 1.00 13.87 1903 ARG A C 1
ATOM 1741 O O . ARG A 1 211 ? 40.676 54.341 64.790 1.00 14.41 1903 ARG A O 1
ATOM 1749 N N . ARG A 1 212 ? 39.309 53.367 63.294 1.00 14.63 1904 ARG A N 1
ATOM 1750 C CA . ARG A 1 212 ? 38.811 54.628 62.749 1.00 15.40 1904 ARG A CA 1
ATOM 1751 C C . ARG A 1 212 ? 38.325 55.510 63.922 1.00 16.34 1904 ARG A C 1
ATOM 1752 O O . ARG A 1 212 ? 38.742 56.669 64.061 1.00 16.22 1904 ARG A O 1
ATOM 1760 N N . VAL A 1 213 ? 37.488 54.941 64.783 1.00 16.60 1905 VAL A N 1
ATOM 1761 C CA . VAL A 1 213 ? 36.895 55.691 65.883 1.00 17.26 1905 VAL A CA 1
ATOM 1762 C C . VAL A 1 213 ? 37.910 56.124 66.954 1.00 16.89 1905 VAL A C 1
ATOM 1763 O O . VAL A 1 213 ? 37.825 57.237 67.461 1.00 17.54 1905 VAL A O 1
ATOM 1767 N N . ARG A 1 214 ? 38.820 55.240 67.332 1.00 16.25 1906 ARG A N 1
ATOM 1768 C CA . ARG A 1 214 ? 39.837 55.585 68.322 1.00 17.18 1906 ARG A CA 1
ATOM 1769 C C . ARG A 1 214 ? 40.779 56.664 67.793 1.00 17.25 1906 ARG A C 1
ATOM 1770 O O . ARG A 1 214 ? 41.233 57.505 68.559 1.00 17.97 1906 ARG A O 1
ATOM 1778 N N . LEU A 1 215 ? 41.059 56.653 66.488 1.00 16.56 1907 LEU A N 1
ATOM 1779 C CA . LEU A 1 215 ? 41.821 57.748 65.842 1.00 15.91 1907 LEU A CA 1
ATOM 1780 C C . LEU A 1 215 ? 41.083 59.095 65.864 1.00 17.93 1907 LEU A C 1
ATOM 1781 O O . LEU A 1 215 ? 41.677 60.141 66.153 1.00 16.84 1907 LEU A O 1
ATOM 1786 N N . VAL A 1 216 ? 39.777 59.081 65.561 1.00 17.94 1908 VAL A N 1
ATOM 1787 C CA . VAL A 1 216 ? 39.000 60.332 65.659 1.00 18.87 1908 VAL A CA 1
ATOM 1788 C C . VAL A 1 216 ? 39.030 60.836 67.101 1.00 18.13 1908 VAL A C 1
ATOM 1789 O O . VAL A 1 216 ? 39.295 62.002 67.330 1.00 19.07 1908 VAL A O 1
ATOM 1793 N N . ASP A 1 217 ? 38.758 59.948 68.051 1.00 18.32 1909 ASP A N 1
ATOM 1794 C CA . ASP A 1 217 ? 38.727 60.319 69.461 1.00 18.44 1909 ASP A CA 1
ATOM 1795 C C . ASP A 1 217 ? 40.066 60.898 69.908 1.00 18.96 1909 ASP A C 1
ATOM 1796 O O . ASP A 1 217 ? 40.114 61.922 70.590 1.00 17.86 1909 ASP A O 1
ATOM 1801 N N . THR A 1 218 ? 41.150 60.236 69.519 1.00 17.65 1910 THR A N 1
ATOM 1802 C CA . THR A 1 218 ? 42.487 60.646 69.932 1.00 19.25 1910 THR A CA 1
ATOM 1803 C C . THR A 1 218 ? 42.859 61.999 69.333 1.00 18.06 1910 THR A C 1
ATOM 1804 O O . THR A 1 218 ? 43.396 62.867 70.021 1.00 18.09 1910 THR A O 1
ATOM 1808 N N . GLY A 1 219 ? 42.569 62.171 68.047 1.00 17.96 1911 GLY A N 1
ATOM 1809 C CA . GLY A 1 219 ? 42.842 63.422 67.365 1.00 17.79 1911 GLY A CA 1
ATOM 1810 C C . GLY A 1 219 ? 42.064 64.584 67.950 1.00 18.05 1911 GLY A C 1
ATOM 1811 O O . GLY A 1 219 ? 42.595 65.684 68.105 1.00 18.09 1911 GLY A O 1
ATOM 1812 N N . ASP A 1 220 ? 40.799 64.338 68.277 1.00 16.39 1912 ASP A N 1
ATOM 1813 C CA . ASP A 1 220 ? 39.944 65.367 68.856 1.00 16.93 1912 ASP A CA 1
ATOM 1814 C C . ASP A 1 220 ? 40.458 65.806 70.223 1.00 16.63 1912 ASP A C 1
ATOM 1815 O O . ASP A 1 220 ? 40.370 66.980 70.583 1.00 16.14 1912 ASP A O 1
ATOM 1820 N N . LYS A 1 221 ? 40.994 64.855 70.981 1.00 16.62 1913 LYS A N 1
ATOM 1821 C CA . LYS A 1 221 ? 41.584 65.153 72.281 1.00 16.26 1913 LYS A CA 1
ATOM 1822 C C . LYS A 1 221 ? 42.769 66.103 72.144 1.00 16.70 1913 LYS A C 1
ATOM 1823 O O . LYS A 1 221 ? 42.876 67.087 72.876 1.00 15.59 1913 LYS A O 1
ATOM 1829 N N . PHE A 1 222 ? 43.657 65.802 71.202 1.00 15.35 1914 PHE A N 1
ATOM 1830 C CA . PHE A 1 222 ? 44.856 66.604 70.994 1.00 16.13 1914 PHE A CA 1
ATOM 1831 C C . PHE A 1 222 ? 44.508 67.984 70.444 1.00 15.87 1914 PHE A C 1
ATOM 1832 O O . PHE A 1 222 ? 45.147 68.978 70.786 1.00 17.08 1914 PHE A O 1
ATOM 1840 N N . ARG A 1 223 ? 43.491 68.035 69.590 1.00 16.37 1915 ARG A N 1
ATOM 1841 C CA . ARG A 1 223 ? 43.059 69.274 69.004 1.00 17.35 1915 ARG A CA 1
ATOM 1842 C C . ARG A 1 223 ? 42.442 70.169 70.118 1.00 16.21 1915 ARG A C 1
ATOM 1843 O O . ARG A 1 223 ? 42.717 71.369 70.201 1.00 16.89 1915 ARG A O 1
ATOM 1851 N N . PHE A 1 224 ? 41.607 69.578 70.960 1.00 14.47 1916 PHE A N 1
ATOM 1852 C CA . PHE A 1 224 ? 41.057 70.321 72.123 1.00 13.84 1916 PHE A CA 1
ATOM 1853 C C . PHE A 1 224 ? 42.217 70.829 73.016 1.00 15.19 1916 PHE A C 1
ATOM 1854 O O . PHE A 1 224 ? 42.243 71.998 73.430 1.00 15.77 1916 PHE A O 1
ATOM 1862 N N . PHE A 1 225 ? 43.158 69.948 73.357 1.00 13.68 1917 PHE A N 1
ATOM 1863 C CA . PHE A 1 225 ? 44.232 70.379 74.256 1.00 13.72 1917 PHE A CA 1
ATOM 1864 C C . PHE A 1 225 ? 44.988 71.516 73.598 1.00 13.16 1917 PHE A C 1
ATOM 1865 O O . PHE A 1 225 ? 45.360 72.482 74.289 1.00 14.57 1917 PHE A O 1
ATOM 1873 N N . SER A 1 226 ? 45.172 71.428 72.285 0.50 10.71 1918 SER A N 1
ATOM 1874 C CA A SER A 1 226 ? 45.847 72.456 71.517 0.50 11.63 1918 SER A CA 1
ATOM 1875 C CA B SER A 1 226 ? 45.860 72.482 71.562 0.50 11.96 1918 SER A CA 1
ATOM 1876 C C . SER A 1 226 ? 45.139 73.818 71.577 0.50 10.79 1918 SER A C 1
ATOM 1877 O O . SER A 1 226 ? 45.753 74.828 71.818 0.50 7.24 1918 SER A O 1
ATOM 1882 N N . MET A 1 227 ? 43.834 73.792 71.326 1.00 13.22 1919 MET A N 1
ATOM 1883 C CA . MET A 1 227 ? 42.973 74.985 71.452 1.00 15.18 1919 MET A CA 1
ATOM 1884 C C . MET A 1 227 ? 43.034 75.624 72.814 1.00 14.47 1919 MET A C 1
ATOM 1885 O O . MET A 1 227 ? 43.083 76.834 72.908 1.00 13.87 1919 MET A O 1
ATOM 1890 N N . VAL A 1 228 ? 42.991 74.802 73.872 1.00 14.61 1920 VAL A N 1
ATOM 1891 C CA . VAL A 1 228 ? 43.068 75.325 75.222 1.00 12.45 1920 VAL A CA 1
ATOM 1892 C C . VAL A 1 228 ? 44.418 75.992 75.432 1.00 13.87 1920 VAL A C 1
ATOM 1893 O O . VAL A 1 228 ? 44.474 77.090 75.991 1.00 13.92 1920 VAL A O 1
ATOM 1897 N N . ARG A 1 229 ? 45.508 75.320 75.036 1.00 15.06 1921 ARG A N 1
ATOM 1898 C CA . ARG A 1 229 ? 46.863 75.873 75.214 1.00 16.76 1921 ARG A CA 1
ATOM 1899 C C . ARG A 1 229 ? 47.035 77.244 74.534 1.00 14.94 1921 ARG A C 1
ATOM 1900 O O . ARG A 1 229 ? 47.676 78.130 75.095 1.00 15.23 1921 ARG A O 1
ATOM 1908 N N . ASP A 1 230 ? 46.514 77.377 73.313 1.00 15.08 1922 ASP A N 1
ATOM 1909 C CA . ASP A 1 230 ? 46.620 78.610 72.505 1.00 14.49 1922 ASP A CA 1
ATOM 1910 C C . ASP A 1 230 ? 45.897 79.757 73.285 1.00 13.91 1922 ASP A C 1
ATOM 1911 O O . ASP A 1 230 ? 46.376 80.898 73.408 1.00 13.29 1922 ASP A O 1
ATOM 1916 N N . LEU A 1 231 ? 44.702 79.454 73.783 1.00 13.94 1923 LEU A N 1
ATOM 1917 C CA . LEU A 1 231 ? 43.930 80.458 74.538 1.00 12.60 1923 LEU A CA 1
ATOM 1918 C C . LEU A 1 231 ? 44.615 80.809 75.856 1.00 13.47 1923 LEU A C 1
ATOM 1919 O O . LEU A 1 231 ? 44.637 81.987 76.186 1.00 13.04 1923 LEU A O 1
ATOM 1924 N N . MET A 1 232 ? 45.112 79.811 76.603 1.00 13.41 1924 MET A N 1
ATOM 1925 C CA . MET A 1 232 ? 45.813 80.055 77.905 1.00 13.61 1924 MET A CA 1
ATOM 1926 C C . MET A 1 232 ? 47.032 80.961 77.736 1.00 12.44 1924 MET A C 1
ATOM 1927 O O . MET A 1 232 ? 47.248 81.877 78.522 1.00 12.11 1924 MET A O 1
ATOM 1932 N N . LEU A 1 233 ? 47.835 80.710 76.706 1.00 13.18 1925 LEU A N 1
ATOM 1933 C CA . LEU A 1 233 ? 49.091 81.470 76.498 1.00 13.20 1925 LEU A CA 1
ATOM 1934 C C . LEU A 1 233 ? 48.762 82.913 76.143 1.00 12.43 1925 LEU A C 1
ATOM 1935 O O . LEU A 1 233 ? 49.299 83.866 76.699 1.00 10.82 1925 LEU A O 1
ATOM 1940 N N . TRP A 1 234 ? 47.858 83.065 75.209 1.00 12.42 1926 TRP A N 1
ATOM 1941 C CA . TRP A 1 234 ? 47.261 84.380 74.899 1.00 13.00 1926 TRP A CA 1
ATOM 1942 C C . TRP A 1 234 ? 46.694 85.138 76.096 1.00 13.30 1926 TRP A C 1
ATOM 1943 O O . TRP A 1 234 ? 47.058 86.309 76.348 1.00 12.94 1926 TRP A O 1
ATOM 1954 N N . MET A 1 235 ? 45.779 84.503 76.843 1.00 13.97 1927 MET A N 1
ATOM 1955 C CA . MET A 1 235 ? 45.230 85.129 78.022 1.00 12.97 1927 MET A CA 1
ATOM 1956 C C . MET A 1 235 ? 46.296 85.564 79.020 1.00 14.59 1927 MET A C 1
ATOM 1957 O O . MET A 1 235 ? 46.194 86.637 79.619 1.00 15.41 1927 MET A O 1
ATOM 1962 N N . GLU A 1 236 ? 47.283 84.717 79.266 1.00 14.34 1928 GLU A N 1
ATOM 1963 C CA . GLU A 1 236 ? 48.316 85.091 80.220 1.00 16.67 1928 GLU A CA 1
ATOM 1964 C C . GLU A 1 236 ? 49.125 86.306 79.746 1.00 15.40 1928 GLU A C 1
ATOM 1965 O O . GLU A 1 236 ? 49.512 87.154 80.546 1.00 14.69 1928 GLU A O 1
ATOM 1971 N N . ASP A 1 237 ? 49.359 86.390 78.442 1.00 15.48 1929 ASP A N 1
ATOM 1972 C CA . ASP A 1 237 ? 49.938 87.575 77.883 1.00 15.93 1929 ASP A CA 1
ATOM 1973 C C . ASP A 1 237 ? 49.053 88.832 77.964 1.00 14.39 1929 ASP A C 1
ATOM 1974 O O . ASP A 1 237 ? 49.582 89.916 78.217 1.00 13.81 1929 ASP A O 1
ATOM 1979 N N . VAL A 1 238 ? 47.728 88.695 77.778 1.00 15.56 1930 VAL A N 1
ATOM 1980 C CA . VAL A 1 238 ? 46.834 89.840 77.896 1.00 14.35 1930 VAL A CA 1
ATOM 1981 C C . VAL A 1 238 ? 46.875 90.345 79.331 1.00 15.08 1930 VAL A C 1
ATOM 1982 O O . VAL A 1 238 ? 46.905 91.563 79.593 1.00 13.95 1930 VAL A O 1
ATOM 1986 N N . ILE A 1 239 ? 46.797 89.412 80.286 1.00 14.25 1931 ILE A N 1
ATOM 1987 C CA . ILE A 1 239 ? 46.907 89.794 81.722 1.00 13.47 1931 ILE A CA 1
ATOM 1988 C C . ILE A 1 239 ? 48.255 90.523 81.968 1.00 13.67 1931 ILE A C 1
ATOM 1989 O O . ILE A 1 239 ? 48.304 91.558 82.651 1.00 13.41 1931 ILE A O 1
ATOM 1994 N N . ARG A 1 240 ? 49.353 89.972 81.453 1.00 13.51 1932 ARG A N 1
ATOM 1995 C CA . ARG A 1 240 ? 50.659 90.683 81.578 1.00 13.29 1932 ARG A CA 1
ATOM 1996 C C . ARG A 1 240 ? 50.629 92.112 80.951 1.00 13.51 1932 ARG A C 1
ATOM 1997 O O . ARG A 1 240 ? 51.108 93.090 81.569 1.00 14.50 1932 ARG A O 1
ATOM 2005 N N . GLN A 1 241 ? 50.007 92.268 79.787 1.00 12.66 1933 GLN A N 1
ATOM 2006 C CA . GLN A 1 241 ? 49.847 93.598 79.178 1.00 12.65 1933 GLN A CA 1
ATOM 2007 C C . GLN A 1 241 ? 49.079 94.601 80.072 1.00 12.09 1933 GLN A C 1
ATOM 2008 O O . GLN A 1 241 ? 49.437 95.783 80.165 1.00 10.71 1933 GLN A O 1
ATOM 2014 N N . ILE A 1 242 ? 48.029 94.103 80.709 1.00 9.58 1934 ILE A N 1
ATOM 2015 C CA . ILE A 1 242 ? 47.209 94.928 81.615 1.00 10.12 1934 ILE A CA 1
ATOM 2016 C C . ILE A 1 242 ? 48.045 95.281 82.837 1.00 9.38 1934 ILE A C 1
ATOM 2017 O O . ILE A 1 242 ? 48.041 96.430 83.308 1.00 9.80 1934 ILE A O 1
ATOM 2022 N N . GLU A 1 243 ? 48.763 94.289 83.348 1.00 9.93 1935 GLU A N 1
ATOM 2023 C CA . GLU A 1 243 ? 49.567 94.456 84.554 1.00 10.75 1935 GLU A CA 1
ATOM 2024 C C . GLU A 1 243 ? 50.779 95.394 84.297 1.00 10.45 1935 GLU A C 1
ATOM 2025 O O . GLU A 1 243 ? 51.252 96.054 85.224 1.00 10.84 1935 GLU A O 1
ATOM 2031 N N . ALA A 1 244 ? 51.225 95.485 83.046 1.00 9.27 1936 ALA A N 1
ATOM 2032 C CA . ALA A 1 244 ? 52.364 96.354 82.665 1.00 10.92 1936 ALA A CA 1
ATOM 2033 C C . ALA A 1 244 ? 52.023 97.843 82.453 1.00 11.28 1936 ALA A C 1
ATOM 2034 O O . ALA A 1 244 ? 52.917 98.677 82.290 1.00 12.14 1936 ALA A O 1
ATOM 2036 N N . GLN A 1 245 ? 50.736 98.174 82.458 1.00 12.46 1937 GLN A N 1
ATOM 2037 C CA . GLN A 1 245 ? 50.265 99.517 82.175 1.00 13.71 1937 GLN A CA 1
ATOM 2038 C C . GLN A 1 245 ? 50.776 100.481 83.233 1.00 14.80 1937 GLN A C 1
ATOM 2039 O O . GLN A 1 245 ? 50.736 100.175 84.427 1.00 14.62 1937 GLN A O 1
ATOM 2045 N N . GLU A 1 246 ? 51.242 101.644 82.805 1.00 17.14 1938 GLU A N 1
ATOM 2046 C CA . GLU A 1 246 ? 51.677 102.648 83.786 1.00 19.14 1938 GLU A CA 1
ATOM 2047 C C . GLU A 1 246 ? 50.524 103.511 84.320 1.00 19.51 1938 GLU A C 1
ATOM 2048 O O . GLU A 1 246 ? 49.667 103.947 83.558 1.00 18.99 1938 GLU A O 1
ATOM 2054 N N . LYS A 1 247 ? 50.520 103.746 85.628 1.00 20.35 1939 LYS A N 1
ATOM 2055 C CA A LYS A 1 247 ? 49.567 104.666 86.238 0.50 20.99 1939 LYS A CA 1
ATOM 2056 C CA B LYS A 1 247 ? 49.568 104.666 86.238 0.50 20.99 1939 LYS A CA 1
ATOM 2057 C C . LYS A 1 247 ? 49.711 106.071 85.663 1.00 20.72 1939 LYS A C 1
ATOM 2058 O O . LYS A 1 247 ? 50.760 106.701 85.794 1.00 20.46 1939 LYS A O 1
ATOM 2069 N N . PRO A 1 248 ? 48.651 106.555 85.025 1.00 20.37 1940 PRO A N 1
ATOM 2070 C CA . PRO A 1 248 ? 48.690 107.849 84.337 1.00 20.21 1940 PRO A CA 1
ATOM 2071 C C . PRO A 1 248 ? 48.764 109.012 85.320 1.00 20.31 1940 PRO A C 1
ATOM 2072 O O . PRO A 1 248 ? 48.239 108.915 86.430 1.00 19.94 1940 PRO A O 1
ATOM 2076 N N . ARG A 1 249 ? 49.411 110.099 84.912 1.00 20.58 1941 ARG A N 1
ATOM 2077 C CA . ARG A 1 249 ? 49.738 111.185 85.828 1.00 21.19 1941 ARG A CA 1
ATOM 2078 C C . ARG A 1 249 ? 49.144 112.506 85.350 1.00 20.93 1941 ARG A C 1
ATOM 2079 O O . ARG A 1 249 ? 49.268 113.532 86.020 1.00 20.66 1941 ARG A O 1
ATOM 2087 N N . ASP A 1 250 ? 48.497 112.474 84.190 1.00 20.59 1942 ASP A N 1
ATOM 2088 C CA . ASP A 1 250 ? 47.798 113.642 83.669 1.00 20.15 1942 ASP A CA 1
ATOM 2089 C C . ASP A 1 250 ? 46.729 113.241 82.658 1.00 19.48 1942 ASP A C 1
ATOM 2090 O O . ASP A 1 250 ? 46.652 112.082 82.249 1.00 18.86 1942 ASP A O 1
ATOM 2095 N N . VAL A 1 251 ? 45.906 114.205 82.259 1.00 18.52 1943 VAL A N 1
ATOM 2096 C CA . VAL A 1 251 ? 44.645 113.909 81.591 1.00 18.01 1943 VAL A CA 1
ATOM 2097 C C . VAL A 1 251 ? 44.881 113.279 80.222 1.00 17.09 1943 VAL A C 1
ATOM 2098 O O . VAL A 1 251 ? 44.122 112.413 79.787 1.00 15.69 1943 VAL A O 1
ATOM 2102 N N . SER A 1 252 ? 45.939 113.719 79.548 1.00 15.41 1944 SER A N 1
ATOM 2103 C CA . SER A 1 252 ? 46.288 113.187 78.236 1.00 14.57 1944 SER A CA 1
ATOM 2104 C C . SER A 1 252 ? 46.704 111.723 78.329 1.00 14.27 1944 SER A C 1
ATOM 2105 O O . SER A 1 252 ? 46.291 110.897 77.515 1.00 14.23 1944 SER A O 1
ATOM 2108 N N . SER A 1 253 ? 47.525 111.408 79.326 1.00 13.36 1945 SER A N 1
ATOM 2109 C CA . SER A 1 253 ? 47.938 110.032 79.573 1.00 12.83 1945 SER A CA 1
ATOM 2110 C C . SER A 1 253 ? 46.741 109.148 79.906 1.00 11.59 1945 SER A C 1
ATOM 2111 O O . SER A 1 253 ? 46.639 108.018 79.429 1.00 11.50 1945 SER A O 1
ATOM 2114 N N . VAL A 1 254 ? 45.837 109.670 80.729 1.00 11.72 1946 VAL A N 1
ATOM 2115 C CA . VAL A 1 254 ? 44.625 108.947 81.094 1.00 11.24 1946 VAL A CA 1
ATOM 2116 C C . VAL A 1 254 ? 43.791 108.611 79.863 1.00 11.46 1946 VAL A C 1
ATOM 2117 O O . VAL A 1 254 ? 43.378 107.467 79.674 1.00 10.95 1946 VAL A O 1
ATOM 2121 N N . GLU A 1 255 ? 43.546 109.616 79.028 1.00 11.24 1947 GLU A N 1
ATOM 2122 C CA A GLU A 1 255 ? 42.887 109.403 77.745 0.50 11.75 1947 GLU A CA 1
ATOM 2123 C CA B GLU A 1 255 ? 42.987 109.403 77.745 0.50 11.75 1947 GLU A CA 1
ATOM 2124 C C . GLU A 1 255 ? 43.605 108.372 76.825 1.00 12.01 1947 GLU A C 1
ATOM 2125 O O . GLU A 1 255 ? 42.959 107.495 76.251 1.00 11.40 1947 GLU A O 1
ATOM 2136 N N . LEU A 1 256 ? 44.919 108.500 76.666 1.00 11.65 1948 LEU A N 1
ATOM 2137 C CA . LEU A 1 256 ? 45.676 107.491 75.894 1.00 10.78 1948 LEU A CA 1
ATOM 2138 C C . LEU A 1 256 ? 45.521 106.078 76.460 1.00 10.29 1948 LEU A C 1
ATOM 2139 O O . LEU A 1 256 ? 45.266 105.116 75.697 1.00 8.59 1948 LEU A O 1
ATOM 2144 N N . LEU A 1 257 ? 45.712 105.931 77.780 1.00 9.29 1949 LEU A N 1
ATOM 2145 C CA . LEU A 1 257 ? 45.597 104.608 78.385 1.00 8.79 1949 LEU A CA 1
ATOM 2146 C C . LEU A 1 257 ? 44.181 104.025 78.241 1.00 8.66 1949 LEU A C 1
ATOM 2147 O O . LEU A 1 257 ? 44.050 102.832 77.928 1.00 7.64 1949 LEU A O 1
ATOM 2152 N N . MET A 1 258 ? 43.139 104.855 78.439 1.00 8.09 1950 MET A N 1
ATOM 2153 C CA . MET A 1 258 ? 41.725 104.406 78.250 1.00 10.27 1950 MET A CA 1
ATOM 2154 C C . MET A 1 258 ? 41.491 103.911 76.835 1.00 9.38 1950 MET A C 1
ATOM 2155 O O . MET A 1 258 ? 40.890 102.857 76.600 1.00 9.29 1950 MET A O 1
ATOM 2160 N N . ASN A 1 259 ? 41.999 104.660 75.870 1.00 9.29 1951 ASN A N 1
ATOM 2161 C CA . ASN A 1 259 ? 42.020 104.140 74.514 1.00 10.74 1951 ASN A CA 1
ATOM 2162 C C . ASN A 1 259 ? 42.743 102.814 74.336 1.00 9.65 1951 ASN A C 1
ATOM 2163 O O . ASN A 1 259 ? 42.228 101.891 73.714 1.00 8.53 1951 ASN A O 1
ATOM 2168 N N . ASN A 1 260 ? 43.955 102.731 74.853 1.00 9.21 1952 ASN A N 1
ATOM 2169 C CA . ASN A 1 260 ? 44.708 101.504 74.700 1.00 9.43 1952 ASN A CA 1
ATOM 2170 C C . ASN A 1 260 ? 43.999 100.348 75.424 1.00 10.07 1952 ASN A C 1
ATOM 2171 O O . ASN A 1 260 ? 43.987 99.212 74.905 1.00 10.36 1952 ASN A O 1
ATOM 2176 N N . HIS A 1 261 ? 43.416 100.643 76.594 1.00 8.57 1953 HIS A N 1
ATOM 2177 C CA . HIS A 1 261 ? 42.635 99.643 77.350 1.00 8.76 1953 HIS A CA 1
ATOM 2178 C C . HIS A 1 261 ? 41.434 99.140 76.591 1.00 9.16 1953 HIS A C 1
ATOM 2179 O O . HIS A 1 261 ? 41.182 97.945 76.631 1.00 9.62 1953 HIS A O 1
ATOM 2186 N N . GLN A 1 262 ? 40.712 100.029 75.917 1.00 9.17 1954 GLN A N 1
ATOM 2187 C CA . GLN A 1 262 ? 39.557 99.632 75.120 1.00 9.63 1954 GLN A CA 1
ATOM 2188 C C . GLN A 1 262 ? 39.984 98.857 73.878 1.00 9.41 1954 GLN A C 1
ATOM 2189 O O . GLN A 1 262 ? 39.243 98.013 73.376 1.00 8.98 1954 GLN A O 1
ATOM 2195 N N . GLY A 1 263 ? 41.184 99.150 73.387 1.00 8.28 1955 GLY A N 1
ATOM 2196 C CA . GLY A 1 263 ? 41.815 98.327 72.372 1.00 8.97 1955 GLY A CA 1
ATOM 2197 C C . GLY A 1 263 ? 42.010 96.894 72.827 1.00 9.20 1955 GLY A C 1
ATOM 2198 O O . GLY A 1 263 ? 41.869 95.958 72.039 1.00 8.70 1955 GLY A O 1
ATOM 2199 N N . ILE A 1 264 ? 42.335 96.722 74.104 1.00 8.10 1956 ILE A N 1
ATOM 2200 C CA . ILE A 1 264 ? 42.642 95.404 74.645 1.00 9.05 1956 ILE A CA 1
ATOM 2201 C C . ILE A 1 264 ? 41.385 94.548 74.761 1.00 9.79 1956 ILE A C 1
ATOM 2202 O O . ILE A 1 264 ? 41.396 93.363 74.426 1.00 8.26 1956 ILE A O 1
ATOM 2207 N N . LYS A 1 265 ? 40.304 95.156 75.237 1.00 9.08 1957 LYS A N 1
ATOM 2208 C CA . LYS A 1 265 ? 38.993 94.516 75.214 1.00 10.58 1957 LYS A CA 1
ATOM 2209 C C . LYS A 1 265 ? 38.624 94.063 73.806 1.00 10.28 1957 LYS A C 1
ATOM 2210 O O . LYS A 1 265 ? 38.226 92.918 73.596 1.00 10.13 1957 LYS A O 1
ATOM 2216 N N . ALA A 1 266 ? 38.760 94.970 72.844 1.00 10.10 1958 ALA A N 1
ATOM 2217 C CA . ALA A 1 266 ? 38.520 94.642 71.443 1.00 10.78 1958 ALA A CA 1
ATOM 2218 C C . ALA A 1 266 ? 39.239 93.358 71.046 1.00 11.08 1958 ALA A C 1
ATOM 2219 O O . ALA A 1 266 ? 38.649 92.469 70.431 1.00 10.41 1958 ALA A O 1
ATOM 2221 N N A GLU A 1 267 ? 40.494 93.278 71.400 0.50 11.62 1959 GLU A N 1
ATOM 2222 N N B GLU A 1 267 ? 40.539 93.256 71.402 0.50 11.62 1959 GLU A N 1
ATOM 2223 C CA A GLU A 1 267 ? 41.268 92.066 71.156 0.50 12.86 1959 GLU A CA 1
ATOM 2224 C CA B GLU A 1 267 ? 41.319 92.046 71.171 0.50 12.86 1959 GLU A CA 1
ATOM 2225 C C A GLU A 1 267 ? 40.691 90.880 71.921 0.50 12.03 1959 GLU A C 1
ATOM 2226 C C B GLU A 1 267 ? 40.742 90.863 71.940 0.50 12.03 1959 GLU A C 1
ATOM 2227 O O A GLU A 1 267 ? 40.562 89.782 71.379 0.50 10.13 1959 GLU A O 1
ATOM 2228 O O B GLU A 1 267 ? 40.658 89.752 71.416 0.50 10.13 1959 GLU A O 1
ATOM 2239 N N . ILE A 1 268 ? 40.345 91.108 73.184 1.00 10.16 1960 ILE A N 1
ATOM 2240 C CA . ILE A 1 268 ? 39.717 90.080 74.005 1.00 9.15 1960 ILE A CA 1
ATOM 2241 C C . ILE A 1 268 ? 38.424 89.581 73.370 1.00 8.85 1960 ILE A C 1
ATOM 2242 O O . ILE A 1 268 ? 38.230 88.378 73.196 1.00 9.08 1960 ILE A O 1
ATOM 2247 N N . ASP A 1 269 ? 37.541 90.513 73.026 1.00 7.97 1961 ASP A N 1
ATOM 2248 C CA . ASP A 1 269 ? 36.225 90.167 72.503 1.00 8.01 1961 ASP A CA 1
ATOM 2249 C C . ASP A 1 269 ? 36.334 89.479 71.147 1.00 8.59 1961 ASP A C 1
ATOM 2250 O O . ASP A 1 269 ? 35.451 88.716 70.754 1.00 9.08 1961 ASP A O 1
ATOM 2255 N N . ALA A 1 270 ? 37.423 89.753 70.436 1.00 9.63 1962 ALA A N 1
ATOM 2256 C CA . ALA A 1 270 ? 37.703 89.075 69.139 1.00 9.96 1962 ALA A CA 1
ATOM 2257 C C . ALA A 1 270 ? 37.876 87.561 69.215 1.00 9.96 1962 ALA A C 1
ATOM 2258 O O . ALA A 1 270 ? 37.664 86.863 68.213 1.00 8.72 1962 ALA A O 1
ATOM 2260 N N . ARG A 1 271 ? 38.216 87.058 70.414 1.00 9.26 1963 ARG A N 1
ATOM 2261 C CA . ARG A 1 271 ? 38.357 85.650 70.641 1.00 9.28 1963 ARG A CA 1
ATOM 2262 C C . ARG A 1 271 ? 37.059 84.957 71.021 1.00 9.18 1963 ARG A C 1
ATOM 2263 O O . ARG A 1 271 ? 37.102 83.757 71.311 1.00 9.52 1963 ARG A O 1
ATOM 2271 N N . ASN A 1 272 ? 35.905 85.648 71.023 1.00 8.34 1964 ASN A N 1
ATOM 2272 C CA . ASN A 1 272 ? 34.682 84.945 71.458 1.00 8.36 1964 ASN A CA 1
ATOM 2273 C C . ASN A 1 272 ? 34.408 83.646 70.681 1.00 8.06 1964 ASN A C 1
ATOM 2274 O O . ASN A 1 272 ? 34.121 82.629 71.279 1.00 7.99 1964 ASN A O 1
ATOM 2279 N N . ASP A 1 273 ? 34.514 83.680 69.351 1.00 7.22 1965 ASP A N 1
ATOM 2280 C CA . ASP A 1 273 ? 34.345 82.463 68.538 1.00 8.17 1965 ASP A CA 1
ATOM 2281 C C . ASP A 1 273 ? 35.293 81.350 68.941 1.00 8.67 1965 ASP A C 1
ATOM 2282 O O . ASP A 1 273 ? 34.860 80.199 69.058 1.00 8.93 1965 ASP A O 1
ATOM 2287 N N . SER A 1 274 ? 36.579 81.692 69.146 1.00 8.74 1966 SER A N 1
ATOM 2288 C CA . SER A 1 274 ? 37.587 80.701 69.555 1.00 9.79 1966 SER A CA 1
ATOM 2289 C C . SER A 1 274 ? 37.288 80.013 70.884 1.00 9.30 1966 SER A C 1
ATOM 2290 O O . SER A 1 274 ? 37.502 78.777 71.029 1.00 8.12 1966 SER A O 1
ATOM 2293 N N . PHE A 1 275 ? 36.836 80.803 71.871 1.00 8.39 1967 PHE A N 1
ATOM 2294 C CA . PHE A 1 275 ? 36.417 80.203 73.124 1.00 9.14 1967 PHE A CA 1
ATOM 2295 C C . PHE A 1 275 ? 35.231 79.282 72.898 1.00 8.54 1967 PHE A C 1
ATOM 2296 O O . PHE A 1 275 ? 35.174 78.135 73.416 1.00 7.79 1967 PHE A O 1
ATOM 2304 N N . THR A 1 276 ? 34.281 79.762 72.110 1.00 8.03 1968 THR A N 1
ATOM 2305 C CA . THR A 1 276 ? 33.089 78.964 71.876 1.00 8.94 1968 THR A CA 1
ATOM 2306 C C . THR A 1 276 ? 33.431 77.645 71.203 1.00 8.73 1968 THR A C 1
ATOM 2307 O O . THR A 1 276 ? 32.942 76.602 71.612 1.00 5.69 1968 THR A O 1
ATOM 2311 N N . THR A 1 277 ? 34.270 77.702 70.174 1.00 7.84 1969 THR A N 1
ATOM 2312 C CA . THR A 1 277 ? 34.705 76.500 69.473 1.00 7.83 1969 THR A CA 1
ATOM 2313 C C . THR A 1 277 ? 35.394 75.526 70.424 1.00 7.57 1969 THR A C 1
ATOM 2314 O O . THR A 1 277 ? 35.130 74.324 70.394 1.00 5.88 1969 THR A O 1
ATOM 2318 N N . CYS A 1 278 ? 36.276 76.053 71.266 1.00 8.72 1970 CYS A N 1
ATOM 2319 C CA . CYS A 1 278 ? 37.058 75.223 72.175 1.00 8.39 1970 CYS A CA 1
ATOM 2320 C C . CYS A 1 278 ? 36.167 74.559 73.219 1.00 7.42 1970 CYS A C 1
ATOM 2321 O O . CYS A 1 278 ? 36.252 73.352 73.443 1.00 6.57 1970 CYS A O 1
ATOM 2324 N N . ILE A 1 279 ? 35.313 75.355 73.854 1.00 6.80 1971 ILE A N 1
ATOM 2325 C CA A ILE A 1 279 ? 34.446 74.857 74.915 0.50 7.14 1971 ILE A CA 1
ATOM 2326 C CA B ILE A 1 279 ? 34.447 74.857 74.915 0.50 7.14 1971 ILE A CA 1
ATOM 2327 C C . ILE A 1 279 ? 33.461 73.822 74.382 1.00 6.59 1971 ILE A C 1
ATOM 2328 O O . ILE A 1 279 ? 33.167 72.829 75.049 1.00 6.29 1971 ILE A O 1
ATOM 2337 N N . GLU A 1 280 ? 32.954 74.060 73.177 0.50 4.77 1972 GLU A N 1
ATOM 2338 C CA A GLU A 1 280 ? 31.996 73.154 72.556 0.50 5.53 1972 GLU A CA 1
ATOM 2339 C CA B GLU A 1 280 ? 31.997 73.154 72.556 0.50 5.53 1972 GLU A CA 1
ATOM 2340 C C . GLU A 1 280 ? 32.648 71.823 72.197 0.50 4.54 1972 GLU A C 1
ATOM 2341 O O . GLU A 1 280 ? 32.028 70.766 72.309 0.50 2.00 1972 GLU A O 1
ATOM 2352 N N . LEU A 1 281 ? 33.903 71.883 71.763 1.00 6.81 1973 LEU A N 1
ATOM 2353 C CA . LEU A 1 281 ? 34.689 70.679 71.522 1.00 6.40 1973 LEU A CA 1
ATOM 2354 C C . LEU A 1 281 ? 34.871 69.874 72.804 1.00 7.40 1973 LEU A C 1
ATOM 2355 O O . LEU A 1 281 ? 34.640 68.665 72.828 1.00 7.78 1973 LEU A O 1
ATOM 2360 N N . GLY A 1 282 ? 35.287 70.552 73.869 1.00 7.68 1974 GLY A N 1
ATOM 2361 C CA . GLY A 1 282 ? 35.454 69.915 75.162 1.00 7.69 1974 GLY A CA 1
ATOM 2362 C C . GLY A 1 282 ? 34.182 69.251 75.650 1.00 8.39 1974 GLY A C 1
ATOM 2363 O O . GLY A 1 282 ? 34.195 68.092 76.065 1.00 7.66 1974 GLY A O 1
ATOM 2364 N N . LYS A 1 283 ? 33.078 69.989 75.599 1.00 9.41 1975 LYS A N 1
ATOM 2365 C CA . LYS A 1 283 ? 31.779 69.453 75.988 1.00 10.66 1975 LYS A CA 1
ATOM 2366 C C . LYS A 1 283 ? 31.387 68.266 75.114 1.00 10.51 1975 LYS A C 1
ATOM 2367 O O . LYS A 1 283 ? 30.777 67.308 75.588 1.00 9.55 1975 LYS A O 1
ATOM 2373 N N . SER A 1 284 ? 31.742 68.338 73.835 1.00 10.21 1976 SER A N 1
ATOM 2374 C CA . SER A 1 284 ? 31.394 67.289 72.884 1.00 10.84 1976 SER A CA 1
ATOM 2375 C C . SER A 1 284 ? 32.118 65.987 73.209 1.00 11.62 1976 SER A C 1
ATOM 2376 O O . SER A 1 284 ? 31.586 64.898 72.993 1.00 12.04 1976 SER A O 1
ATOM 2379 N N . LEU A 1 285 ? 33.335 66.107 73.730 1.00 10.53 1977 LEU A N 1
ATOM 2380 C CA . LEU A 1 285 ? 34.118 64.941 74.124 1.00 11.53 1977 LEU A CA 1
ATOM 2381 C C . LEU A 1 285 ? 33.560 64.306 75.394 1.00 12.47 1977 LEU A C 1
ATOM 2382 O O . LEU A 1 285 ? 33.672 63.097 75.595 1.00 13.40 1977 LEU A O 1
ATOM 2387 N N . LEU A 1 286 ? 32.959 65.129 76.247 1.00 12.04 1978 LEU A N 1
ATOM 2388 C CA . LEU A 1 286 ? 32.460 64.666 77.536 1.00 12.61 1978 LEU A CA 1
ATOM 2389 C C . LEU A 1 286 ? 31.163 63.880 77.375 1.00 13.98 1978 LEU A C 1
ATOM 2390 O O . LEU A 1 286 ? 30.983 62.828 77.989 1.00 13.99 1978 LEU A O 1
ATOM 2395 N N . ALA A 1 287 ? 30.262 64.398 76.547 1.00 14.87 1979 ALA A N 1
ATOM 2396 C CA . ALA A 1 287 ? 29.047 63.675 76.187 1.00 15.77 1979 ALA A CA 1
ATOM 2397 C C . ALA A 1 287 ? 29.374 62.379 75.453 1.00 15.85 1979 ALA A C 1
ATOM 2398 O O . ALA A 1 287 ? 28.622 61.407 75.526 1.00 16.51 1979 ALA A O 1
ATOM 2400 N N . ARG A 1 288 ? 30.499 62.372 74.746 1.00 15.50 1980 ARG A N 1
ATOM 2401 C CA . ARG A 1 288 ? 30.990 61.162 74.098 1.00 16.66 1980 ARG A CA 1
ATOM 2402 C C . ARG A 1 288 ? 31.435 60.127 75.125 1.00 16.11 1980 ARG A C 1
ATOM 2403 O O . ARG A 1 288 ? 31.661 58.964 74.792 1.00 15.48 1980 ARG A O 1
ATOM 2411 N N . LYS A 1 289 ? 31.560 60.559 76.376 1.00 15.00 1981 LYS A N 1
ATOM 2412 C CA . LYS A 1 289 ? 32.212 59.754 77.403 1.00 14.26 1981 LYS A CA 1
ATOM 2413 C C . LYS A 1 289 ? 33.633 59.383 76.993 1.00 13.08 1981 LYS A C 1
ATOM 2414 O O . LYS A 1 289 ? 34.025 58.218 77.061 1.00 11.68 1981 LYS A O 1
ATOM 2420 N N . HIS A 1 290 ? 34.400 60.381 76.567 1.00 11.97 1982 HIS A N 1
ATOM 2421 C CA . HIS A 1 290 ? 35.817 60.190 76.282 1.00 10.76 1982 HIS A CA 1
ATOM 2422 C C . HIS A 1 290 ? 36.542 59.573 77.473 1.00 11.28 1982 HIS A C 1
ATOM 2423 O O . HIS A 1 290 ? 36.119 59.731 78.619 1.00 10.75 1982 HIS A O 1
ATOM 2430 N N . TYR A 1 291 ? 37.635 58.870 77.196 1.00 11.72 1983 TYR A N 1
ATOM 2431 C CA . TYR A 1 291 ? 38.402 58.202 78.241 1.00 12.06 1983 TYR A CA 1
ATOM 2432 C C . TYR A 1 291 ? 39.308 59.185 78.975 1.00 11.97 1983 TYR A C 1
ATOM 2433 O O . TYR A 1 291 ? 39.810 58.890 80.060 1.00 10.82 1983 TYR A O 1
ATOM 2442 N N . ALA A 1 292 ? 39.514 60.353 78.375 1.00 10.50 1984 ALA A N 1
ATOM 2443 C CA . ALA A 1 292 ? 40.302 61.407 79.002 1.00 10.36 1984 ALA A CA 1
ATOM 2444 C C . ALA A 1 292 ? 39.404 62.454 79.653 1.00 9.98 1984 ALA A C 1
ATOM 2445 O O . ALA A 1 292 ? 39.801 63.606 79.824 1.00 8.72 1984 ALA A O 1
ATOM 2447 N N . SER A 1 293 ? 38.192 62.045 80.012 1.00 10.71 1985 SER A N 1
ATOM 2448 C CA . SER A 1 293 ? 37.159 62.986 80.430 1.00 10.37 1985 SER A CA 1
ATOM 2449 C C . SER A 1 293 ? 37.607 63.795 81.642 1.00 11.36 1985 SER A C 1
ATOM 2450 O O . SER A 1 293 ? 37.317 64.987 81.746 1.00 9.85 1985 SER A O 1
ATOM 2453 N N . GLU A 1 294 ? 38.316 63.140 82.556 1.00 10.88 1986 GLU A N 1
ATOM 2454 C CA . GLU A 1 294 ? 38.762 63.784 83.785 1.00 12.40 1986 GLU A CA 1
ATOM 2455 C C . GLU A 1 294 ? 39.703 64.946 83.489 1.00 11.36 1986 GLU A C 1
ATOM 2456 O O . GLU A 1 294 ? 39.549 66.038 84.037 1.00 11.01 1986 GLU A O 1
ATOM 2462 N N . GLU A 1 295 ? 40.678 64.705 82.619 1.00 10.78 1987 GLU A N 1
ATOM 2463 C CA . GLU A 1 295 ? 41.602 65.769 82.173 1.00 11.38 1987 GLU A CA 1
ATOM 2464 C C . GLU A 1 295 ? 40.948 66.854 81.271 1.00 9.95 1987 GLU A C 1
ATOM 2465 O O . GLU A 1 295 ? 41.285 68.067 81.373 1.00 7.66 1987 GLU A O 1
ATOM 2471 N N . ILE A 1 296 ? 40.013 66.434 80.425 1.00 7.57 1988 ILE A N 1
ATOM 2472 C CA . ILE A 1 296 ? 39.235 67.394 79.617 1.00 8.72 1988 ILE A CA 1
ATOM 2473 C C . ILE A 1 296 ? 38.441 68.354 80.539 1.00 8.62 1988 ILE A C 1
ATOM 2474 O O . ILE A 1 296 ? 38.384 69.547 80.308 1.00 6.86 1988 ILE A O 1
ATOM 2479 N N . LYS A 1 297 ? 37.806 67.805 81.564 1.00 8.25 1989 LYS A N 1
ATOM 2480 C CA . LYS A 1 297 ? 37.096 68.612 82.563 1.00 9.14 1989 LYS A CA 1
ATOM 2481 C C . LYS A 1 297 ? 38.027 69.606 83.287 1.00 9.73 1989 LYS A C 1
ATOM 2482 O O . LYS A 1 297 ? 37.690 70.774 83.469 1.00 8.94 1989 LYS A O 1
ATOM 2488 N N . GLU A 1 298 ? 39.164 69.115 83.759 1.00 9.26 1990 GLU A N 1
ATOM 2489 C CA . GLU A 1 298 ? 40.170 69.983 84.360 1.00 10.52 1990 GLU A CA 1
ATOM 2490 C C . GLU A 1 298 ? 40.593 71.132 83.421 1.00 8.90 1990 GLU A C 1
ATOM 2491 O O . GLU A 1 298 ? 40.705 72.273 83.851 1.00 7.31 1990 GLU A O 1
ATOM 2497 N N A LYS A 1 299 ? 40.829 70.829 82.143 0.50 8.88 1991 LYS A N 1
ATOM 2498 N N B LYS A 1 299 ? 40.796 70.826 82.143 0.50 8.75 1991 LYS A N 1
ATOM 2499 C CA A LYS A 1 299 ? 41.222 71.876 81.186 0.50 9.28 1991 LYS A CA 1
ATOM 2500 C CA B LYS A 1 299 ? 41.218 71.850 81.186 0.50 9.05 1991 LYS A CA 1
ATOM 2501 C C A LYS A 1 299 ? 40.117 72.888 80.907 0.50 9.36 1991 LYS A C 1
ATOM 2502 C C B LYS A 1 299 ? 40.130 72.867 80.848 0.50 9.27 1991 LYS A C 1
ATOM 2503 O O A LYS A 1 299 ? 40.402 74.074 80.811 0.50 9.42 1991 LYS A O 1
ATOM 2504 O O B LYS A 1 299 ? 40.442 74.036 80.656 0.50 9.36 1991 LYS A O 1
ATOM 2515 N N . LEU A 1 300 ? 38.864 72.435 80.780 1.00 8.72 1992 LEU A N 1
ATOM 2516 C CA . LEU A 1 300 ? 37.745 73.352 80.563 1.00 8.80 1992 LEU A CA 1
ATOM 2517 C C . LEU A 1 300 ? 37.691 74.318 81.710 1.00 9.29 1992 LEU A C 1
ATOM 2518 O O . LEU A 1 300 ? 37.517 75.501 81.516 1.00 9.94 1992 LEU A O 1
ATOM 2523 N N . LEU A 1 301 ? 37.861 73.799 82.925 1.00 10.04 1993 LEU A N 1
ATOM 2524 C CA . LEU A 1 301 ? 37.830 74.639 84.101 1.00 10.14 1993 LEU A CA 1
ATOM 2525 C C . LEU A 1 301 ? 39.018 75.569 84.148 1.00 9.80 1993 LEU A C 1
ATOM 2526 O O . LEU A 1 301 ? 38.863 76.742 84.459 1.00 9.92 1993 LEU A O 1
ATOM 2531 N N . GLN A 1 302 ? 40.221 75.091 83.847 1.00 10.85 1994 GLN A N 1
ATOM 2532 C CA . GLN A 1 302 ? 41.346 76.012 83.859 1.00 12.71 1994 GLN A CA 1
ATOM 2533 C C . GLN A 1 302 ? 41.103 77.135 82.847 1.00 11.78 1994 GLN A C 1
ATOM 2534 O O . GLN A 1 302 ? 41.395 78.304 83.129 1.00 12.49 1994 GLN A O 1
ATOM 2540 N N . LEU A 1 303 ? 40.536 76.779 81.696 1.00 10.39 1995 LEU A N 1
ATOM 2541 C CA . LEU A 1 303 ? 40.294 77.748 80.651 1.00 10.36 1995 LEU A CA 1
ATOM 2542 C C . LEU A 1 303 ? 39.306 78.808 81.095 1.00 9.90 1995 LEU A C 1
ATOM 2543 O O . LEU A 1 303 ? 39.558 80.004 80.970 1.00 11.06 1995 LEU A O 1
ATOM 2548 N N . THR A 1 304 ? 38.151 78.380 81.596 1.00 10.79 1996 THR A N 1
ATOM 2549 C CA . THR A 1 304 ? 37.153 79.354 81.958 1.00 9.44 1996 THR A CA 1
ATOM 2550 C C . THR A 1 304 ? 37.570 80.205 83.167 1.00 9.93 1996 THR A C 1
ATOM 2551 O O . THR A 1 304 ? 37.225 81.380 83.217 1.00 10.42 1996 THR A O 1
ATOM 2555 N N . GLU A 1 305 ? 38.258 79.604 84.128 1.00 9.51 1997 GLU A N 1
ATOM 2556 C CA . GLU A 1 305 ? 38.812 80.367 85.251 1.00 10.96 1997 GLU A CA 1
ATOM 2557 C C . GLU A 1 305 ? 39.852 81.442 84.815 1.00 11.10 1997 GLU A C 1
ATOM 2558 O O . GLU A 1 305 ? 39.887 82.538 85.357 1.00 11.96 1997 GLU A O 1
ATOM 2564 N N . LYS A 1 306 ? 40.735 81.106 83.885 1.00 10.96 1998 LYS A N 1
ATOM 2565 C CA . LYS A 1 306 ? 41.736 82.062 83.387 1.00 9.30 1998 LYS A CA 1
ATOM 2566 C C . LYS A 1 306 ? 41.022 83.224 82.656 1.00 10.38 1998 LYS A C 1
ATOM 2567 O O . LYS A 1 306 ? 41.391 84.399 82.807 1.00 10.89 1998 LYS A O 1
ATOM 2573 N N . ARG A 1 307 ? 39.977 82.910 81.896 1.00 10.37 1999 ARG A N 1
ATOM 2574 C CA . ARG A 1 307 ? 39.227 83.927 81.176 1.00 10.02 1999 ARG A CA 1
ATOM 2575 C C . ARG A 1 307 ? 38.490 84.863 82.155 1.00 11.44 1999 ARG A C 1
ATOM 2576 O O . ARG A 1 307 ? 38.522 86.089 81.995 1.00 12.28 1999 ARG A O 1
ATOM 2584 N N . LYS A 1 308 ? 37.887 84.289 83.192 1.00 10.35 2000 LYS A N 1
ATOM 2585 C CA . LYS A 1 308 ? 37.276 85.096 84.238 1.00 12.32 2000 LYS A CA 1
ATOM 2586 C C . LYS A 1 308 ? 38.315 86.044 84.922 1.00 12.28 2000 LYS A C 1
ATOM 2587 O O . LYS A 1 308 ? 38.014 87.207 85.159 1.00 12.15 2000 LYS A O 1
ATOM 2593 N N . GLU A 1 309 ? 39.500 85.530 85.221 1.00 12.61 2001 GLU A N 1
ATOM 2594 C CA . GLU A 1 309 ? 40.616 86.305 85.800 1.00 12.86 2001 GLU A CA 1
ATOM 2595 C C . GLU A 1 309 ? 41.015 87.450 84.839 1.00 12.52 2001 GLU A C 1
ATOM 2596 O O . GLU A 1 309 ? 41.069 88.586 85.257 1.00 11.57 2001 GLU A O 1
ATOM 2602 N N . MET A 1 310 ? 41.284 87.131 83.559 1.00 10.14 2002 MET A N 1
ATOM 2603 C CA . MET A 1 310 ? 41.612 88.161 82.558 1.00 10.66 2002 MET A CA 1
ATOM 2604 C C . MET A 1 310 ? 40.506 89.259 82.491 1.00 10.32 2002 MET A C 1
ATOM 2605 O O . MET A 1 310 ? 40.802 90.435 82.527 1.00 9.84 2002 MET A O 1
ATOM 2610 N N A ILE A 1 311 ? 39.248 88.833 82.379 0.50 10.63 2003 ILE A N 1
ATOM 2611 N N B ILE A 1 311 ? 39.248 88.858 82.425 0.50 10.27 2003 ILE A N 1
ATOM 2612 C CA A ILE A 1 311 ? 38.108 89.746 82.286 0.50 10.72 2003 ILE A CA 1
ATOM 2613 C CA B ILE A 1 311 ? 38.167 89.819 82.267 0.50 9.89 2003 ILE A CA 1
ATOM 2614 C C A ILE A 1 311 ? 38.040 90.604 83.544 0.50 10.88 2003 ILE A C 1
ATOM 2615 C C B ILE A 1 311 ? 37.916 90.598 83.560 0.50 10.46 2003 ILE A C 1
ATOM 2616 O O A ILE A 1 311 ? 37.958 91.833 83.462 0.50 10.00 2003 ILE A O 1
ATOM 2617 O O B ILE A 1 311 ? 37.587 91.780 83.519 0.50 9.61 2003 ILE A O 1
ATOM 2626 N N . ASP A 1 312 ? 38.130 89.952 84.702 1.00 10.88 2004 ASP A N 1
ATOM 2627 C CA . ASP A 1 312 ? 38.044 90.675 86.011 1.00 11.11 2004 ASP A CA 1
ATOM 2628 C C . ASP A 1 312 ? 39.149 91.732 86.109 1.00 11.99 2004 ASP A C 1
ATOM 2629 O O . ASP A 1 312 ? 38.926 92.875 86.569 1.00 10.61 2004 ASP A O 1
ATOM 2634 N N . LYS A 1 313 ? 40.353 91.355 85.683 1.00 11.21 2005 LYS A N 1
ATOM 2635 C CA . LYS A 1 313 ? 41.492 92.295 85.730 1.00 11.64 2005 LYS A CA 1
ATOM 2636 C C . LYS A 1 313 ? 41.284 93.436 84.727 1.00 10.83 2005 LYS A C 1
ATOM 2637 O O . LYS A 1 313 ? 41.555 94.613 85.045 1.00 11.07 2005 LYS A O 1
ATOM 2643 N N . TRP A 1 314 ? 40.773 93.114 83.529 1.00 10.19 2006 TRP A N 1
ATOM 2644 C CA . TRP A 1 314 ? 40.421 94.150 82.564 1.00 9.29 2006 TRP A CA 1
ATOM 2645 C C . TRP A 1 314 ? 39.356 95.136 83.150 1.00 10.81 2006 TRP A C 1
ATOM 2646 O O . TRP A 1 314 ? 39.491 96.374 83.067 1.00 11.76 2006 TRP A O 1
ATOM 2657 N N . GLU A 1 315 ? 38.309 94.594 83.746 1.00 10.19 2007 GLU A N 1
ATOM 2658 C CA . GLU A 1 315 ? 37.200 95.450 84.261 1.00 11.67 2007 GLU A CA 1
ATOM 2659 C C . GLU A 1 315 ? 37.654 96.266 85.462 1.00 11.63 2007 GLU A C 1
ATOM 2660 O O . GLU A 1 315 ? 37.267 97.444 85.600 1.00 10.35 2007 GLU A O 1
ATOM 2666 N N . ASP A 1 316 ? 38.459 95.705 86.334 1.00 12.09 2008 ASP A N 1
ATOM 2667 C CA A ASP A 1 316 ? 38.845 96.478 87.548 0.50 12.51 2008 ASP A CA 1
ATOM 2668 C CA B ASP A 1 316 ? 38.841 96.406 87.533 0.50 12.51 2008 ASP A CA 1
ATOM 2669 C C . ASP A 1 316 ? 39.745 97.580 87.131 1.00 11.07 2008 ASP A C 1
ATOM 2670 O O . ASP A 1 316 ? 39.642 98.646 87.631 1.00 9.83 2008 ASP A O 1
ATOM 2679 N N . ARG A 1 317 ? 40.575 97.336 86.123 1.00 11.17 2009 ARG A N 1
ATOM 2680 C CA . ARG A 1 317 ? 41.436 98.376 85.570 1.00 11.01 2009 ARG A CA 1
ATOM 2681 C C . ARG A 1 317 ? 40.613 99.486 84.926 1.00 11.22 2009 ARG A C 1
ATOM 2682 O O . ARG A 1 317 ? 40.898 100.670 85.110 1.00 11.94 2009 ARG A O 1
ATOM 2690 N N . TRP A 1 318 ? 39.591 99.097 84.171 1.00 10.82 2010 TRP A N 1
ATOM 2691 C CA . TRP A 1 318 ? 38.752 100.056 83.463 1.00 10.86 2010 TRP A CA 1
ATOM 2692 C C . TRP A 1 318 ? 38.003 100.958 84.438 1.00 11.81 2010 TRP A C 1
ATOM 2693 O O . TRP A 1 318 ? 37.941 102.173 84.251 1.00 12.05 2010 TRP A O 1
ATOM 2704 N N . GLU A 1 319 ? 37.437 100.356 85.478 1.00 12.66 2011 GLU A N 1
ATOM 2705 C CA . GLU A 1 319 ? 36.677 101.101 86.475 1.00 15.32 2011 GLU A CA 1
ATOM 2706 C C . GLU A 1 319 ? 37.539 102.167 87.142 1.00 15.65 2011 GLU A C 1
ATOM 2707 O O . GLU A 1 319 ? 37.169 103.341 87.186 1.00 15.25 2011 GLU A O 1
ATOM 2713 N N . TRP A 1 320 ? 38.689 101.751 87.661 1.00 16.92 2012 TRP A N 1
ATOM 2714 C CA . TRP A 1 320 ? 39.602 102.668 88.334 1.00 18.32 2012 TRP A CA 1
ATOM 2715 C C . TRP A 1 320 ? 40.056 103.782 87.397 1.00 19.14 2012 TRP A C 1
ATOM 2716 O O . TRP A 1 320 ? 40.311 104.905 87.831 1.00 19.44 2012 TRP A O 1
ATOM 2727 N N . LEU A 1 321 ? 40.154 103.463 86.111 1.00 19.23 2013 LEU A N 1
ATOM 2728 C CA . LEU A 1 321 ? 40.618 104.423 85.116 1.00 20.28 2013 LEU A CA 1
ATOM 2729 C C . LEU A 1 321 ? 39.565 105.495 84.851 1.00 20.77 2013 LEU A C 1
ATOM 2730 O O . LEU A 1 321 ? 39.877 106.684 84.797 1.00 21.48 2013 LEU A O 1
ATOM 2735 N N . ARG A 1 322 ? 38.319 105.065 84.687 1.00 21.85 2014 ARG A N 1
ATOM 2736 C CA . ARG A 1 322 ? 37.286 105.913 84.104 1.00 23.93 2014 ARG A CA 1
ATOM 2737 C C . ARG A 1 322 ? 36.648 106.810 85.160 1.00 24.41 2014 ARG A C 1
ATOM 2738 O O . ARG A 1 322 ? 35.857 107.697 84.839 1.00 24.69 2014 ARG A O 1
ATOM 2746 N N . LEU A 1 323 ? 36.997 106.572 86.420 1.00 25.17 2015 LEU A N 1
ATOM 2747 C CA . LEU A 1 323 ? 36.611 107.468 87.504 1.00 25.94 2015 LEU A CA 1
ATOM 2748 C C . LEU A 1 323 ? 37.802 108.282 87.997 1.00 26.83 2015 LEU A C 1
ATOM 2749 O O . LEU A 1 323 ? 38.942 107.819 87.958 1.00 27.24 2015 LEU A O 1
ATOM 2754 N N . SER B 1 2 ? 31.148 64.314 58.421 1.00 44.40 -3 SER B N 1
ATOM 2755 C CA . SER B 1 2 ? 32.352 64.772 57.737 1.00 44.24 -3 SER B CA 1
ATOM 2756 C C . SER B 1 2 ? 33.234 63.598 57.326 1.00 44.01 -3 SER B C 1
ATOM 2757 O O . SER B 1 2 ? 34.027 63.703 56.391 1.00 43.60 -3 SER B O 1
ATOM 2760 N N . HIS B 1 3 ? 33.090 62.481 58.031 1.00 43.67 -2 HIS B N 1
ATOM 2761 C CA . HIS B 1 3 ? 33.375 61.171 57.458 1.00 43.09 -2 HIS B CA 1
ATOM 2762 C C . HIS B 1 3 ? 32.418 60.849 56.316 1.00 42.83 -2 HIS B C 1
ATOM 2763 O O . HIS B 1 3 ? 32.842 60.444 55.233 1.00 42.38 -2 HIS B O 1
ATOM 2770 N N . MET B 1 4 ? 31.125 61.031 56.565 1.00 42.48 -1 MET B N 1
ATOM 2771 C CA . MET B 1 4 ? 30.118 60.904 55.518 1.00 42.24 -1 MET B CA 1
ATOM 2772 C C . MET B 1 4 ? 30.359 61.909 54.396 1.00 41.67 -1 MET B C 1
ATOM 2773 O O . MET B 1 4 ? 29.884 61.727 53.275 1.00 40.96 -1 MET B O 1
ATOM 2778 N N . ARG B 1 5 ? 31.100 62.968 54.705 1.00 40.74 1697 ARG B N 1
ATOM 2779 C CA . ARG B 1 5 ? 31.548 63.913 53.690 1.00 40.21 1697 ARG B CA 1
ATOM 2780 C C . ARG B 1 5 ? 32.619 63.295 52.796 1.00 39.43 1697 ARG B C 1
ATOM 2781 O O . ARG B 1 5 ? 32.579 63.438 51.574 1.00 39.87 1697 ARG B O 1
ATOM 2789 N N . HIS B 1 6 ? 33.574 62.609 53.414 1.00 38.35 1698 HIS B N 1
ATOM 2790 C CA . HIS B 1 6 ? 34.650 61.958 52.676 1.00 37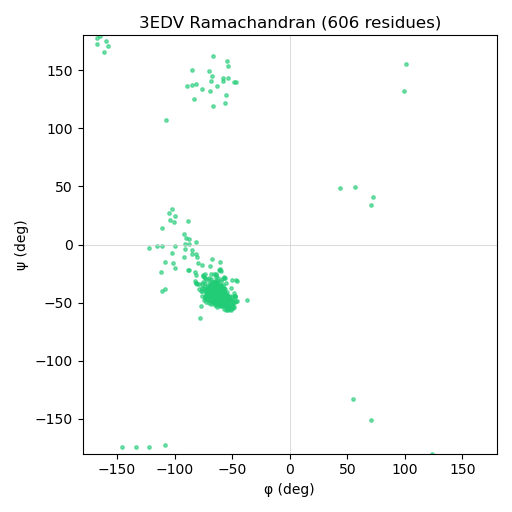.24 1698 HIS B CA 1
ATOM 2791 C C . HIS B 1 6 ? 34.126 60.777 51.865 1.00 35.95 1698 HIS B C 1
ATOM 2792 O O . HIS B 1 6 ? 34.421 60.647 50.677 1.00 34.20 1698 HIS B O 1
ATOM 2799 N N . ARG B 1 7 ? 33.347 59.919 52.516 1.00 35.45 1699 ARG B N 1
ATOM 2800 C CA . ARG B 1 7 ? 32.738 58.776 51.845 1.00 35.10 1699 ARG B CA 1
ATOM 2801 C C . ARG B 1 7 ? 32.014 59.205 50.573 1.00 34.95 1699 ARG B C 1
ATOM 2802 O O . ARG B 1 7 ? 32.026 58.491 49.570 1.00 34.13 1699 ARG B O 1
ATOM 2810 N N . LEU B 1 8 ? 31.384 60.374 50.622 1.00 34.84 1700 LEU B N 1
ATOM 2811 C CA . LEU B 1 8 ? 30.663 60.905 49.471 1.00 35.02 1700 LEU B CA 1
ATOM 2812 C C . LEU B 1 8 ? 31.626 61.377 48.387 1.00 34.97 1700 LEU B C 1
ATOM 2813 O O . LEU B 1 8 ? 31.418 61.116 47.202 1.00 35.79 1700 LEU B O 1
ATOM 2818 N N . PHE B 1 9 ? 32.680 62.072 48.800 1.00 34.37 1701 PHE B N 1
ATOM 2819 C CA . PHE B 1 9 ? 33.692 62.556 47.869 1.00 34.02 1701 PHE B CA 1
ATOM 2820 C C . PHE B 1 9 ? 34.430 61.398 47.205 1.00 33.83 1701 PHE B C 1
ATOM 2821 O O . PHE B 1 9 ? 34.753 61.454 46.019 1.00 32.86 1701 PHE B O 1
ATOM 2829 N N . GLN B 1 10 ? 34.693 60.350 47.979 1.00 32.69 1702 GLN B N 1
ATOM 2830 C CA . GLN B 1 10 ? 35.358 59.162 47.459 1.00 32.36 1702 GLN B CA 1
ATOM 2831 C C . GLN B 1 10 ? 34.491 58.453 46.424 1.00 31.57 1702 GLN B C 1
ATOM 2832 O O . GLN B 1 10 ? 34.975 58.051 45.365 1.00 30.36 1702 GLN B O 1
ATOM 2838 N N . LEU B 1 11 ? 33.208 58.303 46.736 1.00 29.75 1703 LEU B N 1
ATOM 2839 C CA . LEU B 1 11 ? 32.275 57.629 45.841 1.00 29.34 1703 LEU B CA 1
ATOM 2840 C C . LEU B 1 11 ? 32.168 58.357 44.506 1.00 29.36 1703 LEU B C 1
ATOM 2841 O O . LEU B 1 11 ? 32.219 57.737 43.444 1.00 30.78 1703 LEU B O 1
ATOM 2846 N N . ASN B 1 12 ? 32.021 59.676 44.567 1.00 29.30 1704 ASN B N 1
ATOM 2847 C CA . ASN B 1 12 ? 32.043 60.506 43.369 1.00 29.88 1704 ASN B CA 1
ATOM 2848 C C . ASN B 1 12 ? 33.239 60.196 42.475 1.00 30.34 1704 ASN B C 1
ATOM 2849 O O . ASN B 1 12 ? 33.084 59.937 41.282 1.00 29.07 1704 ASN B O 1
ATOM 2854 N N . ARG B 1 13 ? 34.432 60.223 43.061 1.00 30.54 1705 ARG B N 1
ATOM 2855 C CA . ARG B 1 13 ? 35.665 59.843 42.334 1.00 32.02 1705 ARG B CA 1
ATOM 2856 C C . ARG B 1 13 ? 35.545 58.482 41.621 1.00 31.20 1705 ARG B C 1
ATOM 2857 O O . ARG B 1 13 ? 35.790 58.373 40.416 1.00 31.52 1705 ARG B O 1
ATOM 2865 N N . GLU B 1 14 ? 35.174 57.449 42.379 1.00 31.01 1706 GLU B N 1
ATOM 2866 C CA . GLU B 1 14 ? 35.004 56.088 41.862 1.00 29.63 1706 GLU B CA 1
ATOM 2867 C C . GLU B 1 14 ? 33.991 56.035 40.707 1.00 28.00 1706 GLU B C 1
ATOM 2868 O O . GLU B 1 14 ? 34.234 55.353 39.705 1.00 28.12 1706 GLU B O 1
ATOM 2874 N N . VAL B 1 15 ? 32.867 56.738 40.843 1.00 23.93 1707 VAL B N 1
ATOM 2875 C CA . VAL B 1 15 ? 31.863 56.706 39.783 1.00 22.03 1707 VAL B CA 1
ATOM 2876 C C . VAL B 1 15 ? 32.421 57.366 38.500 1.00 22.54 1707 VAL B C 1
ATOM 2877 O O . VAL B 1 15 ? 32.280 56.822 37.407 1.00 20.65 1707 VAL B O 1
ATOM 2881 N N . ASP B 1 16 ? 33.042 58.536 38.654 1.00 21.26 1708 ASP B N 1
ATOM 2882 C CA . ASP B 1 16 ? 33.660 59.218 37.499 1.00 21.92 1708 ASP B CA 1
ATOM 2883 C C . ASP B 1 16 ? 34.726 58.333 36.835 1.00 20.88 1708 ASP B C 1
ATOM 2884 O O . ASP B 1 16 ? 34.709 58.244 35.598 1.00 22.64 1708 ASP B O 1
ATOM 2889 N N . ASP B 1 17 ? 35.636 57.715 37.602 0.50 20.62 1709 ASP B N 1
ATOM 2890 C CA A ASP B 1 17 ? 36.684 56.812 37.092 0.50 21.81 1709 ASP B CA 1
ATOM 2891 C CA B ASP B 1 17 ? 36.650 56.898 36.922 0.50 21.30 1709 ASP B CA 1
ATOM 2892 C C . ASP B 1 17 ? 36.053 55.665 36.263 0.50 20.48 1709 ASP B C 1
ATOM 2893 O O . ASP B 1 17 ? 36.434 55.354 35.152 0.50 17.10 1709 ASP B O 1
ATOM 2902 N N . LEU B 1 18 ? 35.054 55.034 36.878 1.00 21.15 1710 LEU B N 1
ATOM 2903 C CA . LEU B 1 18 ? 34.387 53.877 36.265 1.00 22.28 1710 LEU B CA 1
ATOM 2904 C C . LEU B 1 18 ? 33.622 54.256 34.984 1.00 21.72 1710 LEU B C 1
ATOM 2905 O O . LEU B 1 18 ? 33.671 53.549 33.991 1.00 21.41 1710 LEU B O 1
ATOM 2910 N N . GLU B 1 19 ? 32.886 55.356 35.003 1.00 21.83 1711 GLU B N 1
ATOM 2911 C CA . GLU B 1 19 ? 32.194 55.759 33.795 1.00 22.18 1711 GLU B CA 1
ATOM 2912 C C . GLU B 1 19 ? 33.164 56.133 32.651 1.00 23.03 1711 GLU B C 1
ATOM 2913 O O . GLU B 1 19 ? 32.870 55.901 31.447 1.00 21.28 1711 GLU B O 1
ATOM 2919 N N . GLN B 1 20 ? 34.312 56.704 33.019 1.00 21.48 1712 GLN B N 1
ATOM 2920 C CA . GLN B 1 20 ? 35.324 56.961 32.013 1.00 23.31 1712 GLN B CA 1
ATOM 2921 C C . GLN B 1 20 ? 35.746 55.620 31.387 1.00 23.10 1712 GLN B C 1
ATOM 2922 O O . GLN B 1 20 ? 35.831 55.515 30.179 1.00 24.97 1712 GLN B O 1
ATOM 2928 N N . TRP B 1 21 ? 35.996 54.600 32.218 1.00 23.76 1713 TRP B N 1
ATOM 2929 C CA . TRP B 1 21 ? 36.446 53.274 31.762 1.00 23.47 1713 TRP B CA 1
ATOM 2930 C C . TRP B 1 21 ? 35.367 52.606 30.865 1.00 23.11 1713 TRP B C 1
ATOM 2931 O O . TRP B 1 21 ? 35.681 52.049 29.815 1.00 22.51 1713 TRP B O 1
ATOM 2942 N N . ILE B 1 22 ? 34.111 52.717 31.261 1.00 21.22 1714 ILE B N 1
ATOM 2943 C CA . ILE B 1 22 ? 32.988 52.207 30.448 1.00 21.47 1714 ILE B CA 1
ATOM 2944 C C . ILE B 1 22 ? 32.939 52.937 29.103 1.00 21.34 1714 ILE B C 1
ATOM 2945 O O . ILE B 1 22 ? 32.821 52.303 28.072 1.00 22.55 1714 ILE B O 1
ATOM 2950 N N . ALA B 1 23 ? 33.117 54.254 29.094 1.00 22.13 1715 ALA B N 1
ATOM 2951 C CA . ALA B 1 23 ? 33.113 54.998 27.816 1.00 23.90 1715 ALA B CA 1
ATOM 2952 C C . ALA B 1 23 ? 34.235 54.538 26.890 1.00 24.32 1715 ALA B C 1
ATOM 2953 O O . ALA B 1 23 ? 34.057 54.471 25.653 1.00 24.20 1715 ALA B O 1
ATOM 2955 N N . GLU B 1 24 ? 35.399 54.216 27.459 1.00 25.29 1716 GLU B N 1
ATOM 2956 C CA . GLU B 1 24 ? 36.504 53.659 26.637 1.00 26.18 1716 GLU B CA 1
ATOM 2957 C C . GLU B 1 24 ? 36.120 52.345 25.971 1.00 27.09 1716 GLU B C 1
ATOM 2958 O O . GLU B 1 24 ? 36.328 52.129 24.738 1.00 26.68 1716 GLU B O 1
ATOM 2964 N N . ARG B 1 25 ? 35.514 51.467 26.766 1.00 26.85 1717 ARG B N 1
ATOM 2965 C CA . ARG B 1 25 ? 35.045 50.180 26.251 1.00 26.73 1717 ARG B CA 1
ATOM 2966 C C . ARG B 1 25 ? 33.928 50.306 25.207 1.00 26.82 1717 ARG B C 1
ATOM 2967 O O . ARG B 1 25 ? 33.872 49.513 24.264 1.00 25.87 1717 ARG B O 1
ATOM 2975 N N . GLU B 1 26 ? 33.073 51.311 25.360 1.00 26.13 1718 GLU B N 1
ATOM 2976 C CA . GLU B 1 26 ? 31.972 51.530 24.403 1.00 27.26 1718 GLU B CA 1
ATOM 2977 C C . GLU B 1 26 ? 32.462 51.829 22.973 1.00 26.99 1718 GLU B C 1
ATOM 2978 O O . GLU B 1 26 ? 31.798 51.455 22.011 1.00 27.27 1718 GLU B O 1
ATOM 2984 N N . VAL B 1 27 ? 33.586 52.529 22.853 1.00 27.70 1719 VAL B N 1
ATOM 2985 C CA . VAL B 1 27 ? 34.207 52.826 21.532 1.00 29.24 1719 VAL B CA 1
ATOM 2986 C C . VAL B 1 27 ? 34.484 51.546 20.742 1.00 29.64 1719 VAL B C 1
ATOM 2987 O O . VAL B 1 27 ? 34.128 51.436 19.559 1.00 29.46 1719 VAL B O 1
ATOM 2991 N N . VAL B 1 28 ? 35.132 50.598 21.410 1.00 29.78 1720 VAL B N 1
ATOM 2992 C CA . VAL B 1 28 ? 35.415 49.284 20.839 1.00 29.05 1720 VAL B CA 1
ATOM 2993 C C . VAL B 1 28 ? 34.144 48.503 20.557 1.00 29.46 1720 VAL B C 1
ATOM 2994 O O . VAL B 1 28 ? 33.951 48.005 19.443 1.00 28.75 1720 VAL B O 1
ATOM 2998 N N . ALA B 1 29 ? 33.237 48.438 21.544 1.00 28.05 1721 ALA B N 1
ATOM 2999 C CA . ALA B 1 29 ? 32.013 47.650 21.384 1.00 27.85 1721 ALA B CA 1
ATOM 3000 C C . ALA B 1 29 ? 31.091 48.181 20.267 1.00 27.78 1721 ALA B C 1
ATOM 3001 O O . ALA B 1 29 ? 30.314 47.420 19.682 1.00 26.33 1721 ALA B O 1
ATOM 3003 N N . GLY B 1 30 ? 31.182 49.485 20.015 1.00 27.13 1722 GLY B N 1
ATOM 3004 C CA . GLY B 1 30 ? 30.362 50.161 19.038 1.00 28.60 1722 GLY B CA 1
ATOM 3005 C C . GLY B 1 30 ? 30.913 50.095 17.627 1.00 28.73 1722 GLY B C 1
ATOM 3006 O O . GLY B 1 30 ? 30.270 50.568 16.702 1.00 29.71 1722 GLY B O 1
ATOM 3007 N N . SER B 1 31 ? 32.106 49.519 17.467 1.00 28.36 1723 SER B N 1
ATOM 3008 C CA . SER B 1 31 ? 32.726 49.390 16.171 1.00 28.51 1723 SER B CA 1
ATOM 3009 C C . SER B 1 31 ? 31.697 48.818 15.196 1.00 28.30 1723 SER B C 1
ATOM 3010 O O . SER B 1 31 ? 30.893 47.944 15.569 1.00 27.33 1723 SER B O 1
ATOM 3013 N N . HIS B 1 32 ? 31.706 49.347 13.967 1.00 27.24 1724 HIS B N 1
ATOM 3014 C CA . HIS B 1 32 ? 30.838 48.856 12.913 1.00 27.14 1724 HIS B CA 1
ATOM 3015 C C . HIS B 1 32 ? 31.701 48.174 11.877 1.00 27.19 1724 HIS B C 1
ATOM 3016 O O . HIS B 1 32 ? 31.250 47.900 10.765 1.00 27.42 1724 HIS B O 1
ATOM 3023 N N . GLU B 1 33 ? 32.950 47.895 12.235 1.00 26.82 1725 GLU B N 1
ATOM 3024 C CA . GLU B 1 33 ? 33.913 47.430 11.240 1.00 26.63 1725 GLU B CA 1
ATOM 3025 C C . GLU B 1 33 ? 33.421 46.180 10.524 1.00 26.75 1725 GLU B C 1
ATOM 3026 O O . GLU B 1 33 ? 33.176 45.169 11.161 1.00 25.74 1725 GLU B O 1
ATOM 3032 N N . LEU B 1 34 ? 33.314 46.289 9.199 1.00 20.00 1726 LEU B N 1
ATOM 3033 C CA . LEU B 1 34 ? 32.873 45.198 8.337 1.00 20.00 1726 LEU B CA 1
ATOM 3034 C C . LEU B 1 34 ? 34.013 44.229 8.046 1.00 20.00 1726 LEU B C 1
ATOM 3035 O O . LEU B 1 34 ? 35.164 44.652 7.811 1.00 30.20 1726 LEU B O 1
ATOM 3040 N N . GLY B 1 35 ? 33.705 42.939 8.072 1.00 30.01 1727 GLY B N 1
ATOM 3041 C CA . GLY B 1 35 ? 34.704 41.937 7.702 1.00 30.49 1727 GLY B CA 1
ATOM 3042 C C . GLY B 1 35 ? 34.828 41.949 6.200 1.00 30.10 1727 GLY B C 1
ATOM 3043 O O . GLY B 1 35 ? 33.830 41.989 5.495 1.00 30.23 1727 GLY B O 1
ATOM 3044 N N . GLN B 1 36 ? 36.063 41.947 5.716 1.00 30.50 1728 GLN B N 1
ATOM 3045 C CA . GLN B 1 36 ? 36.355 41.986 4.286 1.00 30.14 1728 GLN B CA 1
ATOM 3046 C C . GLN B 1 36 ? 36.268 40.630 3.589 1.00 29.45 1728 GLN B C 1
ATOM 3047 O O . GLN B 1 36 ? 36.047 40.557 2.362 1.00 28.91 1728 GLN B O 1
ATOM 3053 N N . ASP B 1 37 ? 36.488 39.569 4.363 1.00 28.34 1729 ASP B N 1
ATOM 3054 C CA . ASP B 1 37 ? 36.498 38.195 3.836 1.00 26.71 1729 ASP B CA 1
ATOM 3055 C C . ASP B 1 37 ? 36.459 37.237 5.037 1.00 26.69 1729 ASP B C 1
ATOM 3056 O O . ASP B 1 37 ? 36.467 37.703 6.185 1.00 25.16 1729 ASP B O 1
ATOM 3061 N N . TYR B 1 38 ? 36.406 35.923 4.780 1.00 26.34 1730 TYR B N 1
ATOM 3062 C CA . TYR B 1 38 ? 36.292 34.911 5.851 1.00 26.19 1730 TYR B CA 1
ATOM 3063 C C . TYR B 1 38 ? 37.380 34.994 6.905 1.00 26.47 1730 TYR B C 1
ATOM 3064 O O . TYR B 1 38 ? 37.086 34.926 8.114 1.00 25.21 1730 TYR B O 1
ATOM 3073 N N . GLU B 1 39 ? 38.628 35.133 6.451 1.00 25.77 1731 GLU B N 1
ATOM 3074 C CA . GLU B 1 39 ? 39.761 35.254 7.375 1.00 24.97 1731 GLU B CA 1
ATOM 3075 C C . GLU B 1 39 ? 39.661 36.473 8.295 1.00 24.27 1731 GLU B C 1
ATOM 3076 O O . GLU B 1 39 ? 39.945 36.393 9.498 1.00 23.21 1731 GLU B O 1
ATOM 3082 N N . HIS B 1 40 ? 39.289 37.607 7.712 1.00 24.19 1732 HIS B N 1
ATOM 3083 C CA . HIS B 1 40 ? 39.201 38.843 8.479 1.00 25.03 1732 HIS B CA 1
ATOM 3084 C C . HIS B 1 40 ? 38.021 38.771 9.480 1.00 25.07 1732 HIS B C 1
ATOM 3085 O O . HIS B 1 40 ? 38.201 39.104 10.659 1.00 24.04 1732 HIS B O 1
ATOM 3092 N N . VAL B 1 41 ? 36.850 38.296 9.038 1.00 25.46 1733 VAL B N 1
ATOM 3093 C CA . VAL B 1 41 ? 35.687 38.169 9.974 1.00 25.90 1733 VAL B CA 1
ATOM 3094 C C . VAL B 1 41 ? 36.018 37.238 11.128 1.00 24.68 1733 VAL B C 1
ATOM 3095 O O . VAL B 1 41 ? 35.705 37.561 12.267 1.00 25.73 1733 VAL B O 1
ATOM 3099 N N . THR B 1 42 ? 36.662 36.109 10.830 1.00 24.28 1734 THR B N 1
ATOM 3100 C CA . THR B 1 42 ? 37.209 35.176 11.846 1.00 24.02 1734 THR B CA 1
ATOM 3101 C C . THR B 1 42 ? 38.056 35.920 12.907 1.00 25.12 1734 THR B C 1
ATOM 3102 O O . THR B 1 42 ? 37.770 35.787 14.136 1.00 26.38 1734 THR B O 1
ATOM 3106 N N . MET B 1 43 ? 39.057 36.673 12.463 0.50 24.10 1735 MET B N 1
ATOM 3107 C CA . MET B 1 43 ? 39.846 37.507 13.362 1.00 24.42 1735 MET B CA 1
ATOM 3108 C C . MET B 1 43 ? 38.952 38.431 14.182 0.50 24.05 1735 MET B C 1
ATOM 3109 O O . MET B 1 43 ? 38.995 38.420 15.412 0.50 22.98 1735 MET B O 1
ATOM 3114 N N . LEU B 1 44 ? 38.144 39.230 13.493 1.00 24.76 1736 LEU B N 1
ATOM 3115 C CA . LEU B 1 44 ? 37.269 40.190 14.155 1.00 25.22 1736 LEU B CA 1
ATOM 3116 C C . LEU B 1 44 ? 36.485 39.534 15.287 1.00 25.79 1736 LEU B C 1
ATOM 3117 O O . LEU B 1 44 ? 36.432 40.054 16.401 1.00 27.21 1736 LEU B O 1
ATOM 3122 N N . GLN B 1 45 ? 35.878 38.389 14.993 1.00 24.70 1737 GLN B N 1
ATOM 3123 C CA . GLN B 1 45 ? 35.008 37.716 15.949 1.00 23.17 1737 GLN B CA 1
ATOM 3124 C C . GLN B 1 45 ? 35.788 37.251 17.174 1.00 22.28 1737 GLN B C 1
ATOM 3125 O O . GLN B 1 45 ? 35.302 37.337 18.301 1.00 19.86 1737 GLN B O 1
ATOM 3131 N N . GLU B 1 46 ? 37.002 36.759 16.944 1.00 19.19 1738 GLU B N 1
ATOM 3132 C CA . GLU B 1 46 ? 37.806 36.174 18.011 1.00 19.31 1738 GLU B CA 1
ATOM 3133 C C . GLU B 1 46 ? 38.406 37.254 18.904 1.00 17.64 1738 GLU B C 1
ATOM 3134 O O . GLU B 1 46 ? 38.511 37.081 20.119 1.00 16.93 1738 GLU B O 1
ATOM 3140 N N . ARG B 1 47 ? 38.800 38.368 18.295 1.00 16.72 1739 ARG B N 1
ATOM 3141 C CA . ARG B 1 47 ? 39.281 39.522 19.045 1.00 14.87 1739 ARG B CA 1
ATOM 3142 C C . ARG B 1 47 ? 38.198 40.072 19.966 1.00 14.91 1739 ARG B C 1
ATOM 3143 O O . ARG B 1 47 ? 38.462 40.405 21.122 1.00 10.71 1739 ARG B O 1
ATOM 3151 N N . PHE B 1 48 ? 36.978 40.164 19.448 1.00 14.40 1740 PHE B N 1
ATOM 3152 C CA . PHE B 1 48 ? 35.879 40.782 20.180 1.00 16.55 1740 PHE B CA 1
ATOM 3153 C C . PHE B 1 48 ? 35.359 39.860 21.277 1.00 16.62 1740 PHE B C 1
ATOM 3154 O O . PHE B 1 48 ? 34.816 40.319 22.282 1.00 16.93 1740 PHE B O 1
ATOM 3162 N N . ARG B 1 49 ? 35.528 38.557 21.077 1.00 17.80 1741 ARG B N 1
ATOM 3163 C CA . ARG B 1 49 ? 35.208 37.576 22.108 1.00 18.65 1741 ARG B CA 1
ATOM 3164 C C . ARG B 1 49 ? 36.142 37.709 23.305 1.00 18.23 1741 ARG B C 1
ATOM 3165 O O . ARG B 1 49 ? 35.713 37.607 24.454 1.00 17.08 1741 ARG B O 1
ATOM 3173 N N . GLU B 1 50 ? 37.422 37.938 23.029 1.00 17.34 1742 GLU B N 1
ATOM 3174 C CA . GLU B 1 50 ? 38.403 38.262 24.093 1.00 18.24 1742 GLU B CA 1
ATOM 3175 C C . GLU B 1 50 ? 38.015 39.579 24.862 1.00 16.98 1742 GLU B C 1
ATOM 3176 O O . GLU B 1 50 ? 38.031 39.653 26.102 1.00 16.34 1742 GLU B O 1
ATOM 3182 N N . PHE B 1 51 ? 37.608 40.574 24.089 1.00 16.77 1743 PHE B N 1
ATOM 3183 C CA . PHE B 1 51 ? 37.273 41.893 24.574 1.00 15.62 1743 PHE B CA 1
ATOM 3184 C C . PHE B 1 51 ? 36.039 41.871 25.459 1.00 16.72 1743 PHE B C 1
ATOM 3185 O O . PHE B 1 51 ? 35.995 42.554 26.485 1.00 16.47 1743 PHE B O 1
ATOM 3193 N N . ALA B 1 52 ? 35.027 41.130 25.016 1.00 16.01 1744 ALA B N 1
ATOM 3194 C CA . ALA B 1 52 ? 33.777 40.975 25.757 1.00 16.77 1744 ALA B CA 1
ATOM 3195 C C . ALA B 1 52 ? 34.050 40.338 27.106 1.00 17.47 1744 ALA B C 1
ATOM 3196 O O . ALA B 1 52 ? 33.507 40.770 28.132 1.00 16.69 1744 ALA B O 1
ATOM 3198 N N . ARG B 1 53 ? 34.910 39.321 27.095 1.00 18.81 1745 ARG B N 1
ATOM 3199 C CA . ARG B 1 53 ? 35.244 38.580 28.303 1.00 20.24 1745 ARG B CA 1
ATOM 3200 C C . ARG B 1 53 ? 36.125 39.437 29.238 1.00 20.05 1745 ARG B C 1
ATOM 3201 O O . ARG B 1 53 ? 35.887 39.482 30.447 1.00 20.95 1745 ARG B O 1
ATOM 3209 N N . ASP B 1 54 ? 37.108 40.149 28.679 1.00 19.58 1746 ASP B N 1
ATOM 3210 C CA . ASP B 1 54 ? 37.955 41.021 29.492 1.00 19.10 1746 ASP B CA 1
ATOM 3211 C C . ASP B 1 54 ? 37.059 42.091 30.111 1.00 18.32 1746 ASP B C 1
ATOM 3212 O O . ASP B 1 54 ? 37.113 42.295 31.311 1.00 17.67 1746 ASP B O 1
ATOM 3217 N N . THR B 1 55 ? 36.245 42.757 29.287 1.00 17.22 1747 THR B N 1
ATOM 3218 C CA . THR B 1 55 ? 35.340 43.820 29.756 1.00 16.63 1747 THR B CA 1
ATOM 3219 C C . THR B 1 55 ? 34.378 43.407 30.887 1.00 16.72 1747 THR B C 1
ATOM 3220 O O . THR B 1 55 ? 34.266 44.109 31.910 1.00 17.35 1747 THR B O 1
ATOM 3224 N N . GLY B 1 56 ? 33.679 42.289 30.691 1.00 17.30 1748 GLY B N 1
ATOM 3225 C CA . GLY B 1 56 ? 32.834 41.670 31.721 1.00 18.90 1748 GLY B CA 1
ATOM 3226 C C . GLY B 1 56 ? 33.554 41.339 33.024 1.00 19.84 1748 GLY B C 1
ATOM 3227 O O . GLY B 1 56 ? 33.072 41.682 34.116 1.00 21.01 1748 GLY B O 1
ATOM 3228 N N . ASN B 1 57 ? 34.700 40.681 32.917 0.50 20.07 1749 ASN B N 1
ATOM 3229 C CA A ASN B 1 57 ? 35.497 40.325 34.081 0.50 20.51 1749 ASN B CA 1
ATOM 3230 C CA B ASN B 1 57 ? 35.499 40.324 34.080 0.50 20.75 1749 ASN B CA 1
ATOM 3231 C C . ASN B 1 57 ? 35.838 41.529 34.952 0.50 20.48 1749 ASN B C 1
ATOM 3232 O O . ASN B 1 57 ? 35.485 41.575 36.124 0.50 20.69 1749 ASN B O 1
ATOM 3241 N N . ILE B 1 58 ? 36.536 42.493 34.355 1.00 20.60 1750 ILE B N 1
ATOM 3242 C CA . ILE B 1 58 ? 36.990 43.703 35.033 1.00 19.88 1750 ILE B CA 1
ATOM 3243 C C . ILE B 1 58 ? 35.844 44.598 35.510 1.00 18.71 1750 ILE B C 1
ATOM 3244 O O . ILE B 1 58 ? 35.778 45.001 36.693 1.00 19.15 1750 ILE B O 1
ATOM 3249 N N . GLY B 1 59 ? 34.917 44.876 34.604 1.00 16.80 1751 GLY B N 1
ATOM 3250 C CA . GLY B 1 59 ? 33.865 45.851 34.861 1.00 16.39 1751 GLY B CA 1
ATOM 3251 C C . GLY B 1 59 ? 32.834 45.395 35.877 1.00 16.75 1751 GLY B C 1
ATOM 3252 O O . GLY B 1 59 ? 32.423 46.200 36.711 1.00 16.00 1751 GLY B O 1
ATOM 3253 N N . GLN B 1 60 ? 32.398 44.137 35.821 1.00 16.18 1752 GLN B N 1
ATOM 3254 C CA . GLN B 1 60 ? 31.269 43.730 36.696 1.00 16.35 1752 GLN B CA 1
ATOM 3255 C C . GLN B 1 60 ? 31.637 43.938 38.175 1.00 16.46 1752 GLN B C 1
ATOM 3256 O O . GLN B 1 60 ? 30.817 44.457 38.960 1.00 15.58 1752 GLN B O 1
ATOM 3262 N N . GLU B 1 61 ? 32.841 43.485 38.540 1.00 15.32 1753 GLU B N 1
ATOM 3263 C CA . GLU B 1 61 ? 33.346 43.644 39.891 1.00 17.05 1753 GLU B CA 1
ATOM 3264 C C . GLU B 1 61 ? 33.371 45.115 40.340 1.00 15.64 1753 GLU B C 1
ATOM 3265 O O . GLU B 1 61 ? 32.926 45.419 41.445 1.00 15.00 1753 GLU B O 1
ATOM 3271 N N . ARG B 1 62 ? 33.853 46.017 39.471 1.00 13.75 1754 ARG B N 1
ATOM 3272 C CA . ARG B 1 62 ? 33.924 47.456 39.792 1.00 13.37 1754 ARG B CA 1
ATOM 3273 C C . ARG B 1 62 ? 32.517 48.057 39.967 1.00 13.56 1754 ARG B C 1
ATOM 3274 O O . ARG B 1 62 ? 32.279 48.815 40.909 1.00 12.64 1754 ARG B O 1
ATOM 3282 N N . VAL B 1 63 ? 31.593 47.678 39.087 1.00 11.81 1755 VAL B N 1
ATOM 3283 C CA . VAL B 1 63 ? 30.204 48.124 39.174 1.00 12.87 1755 VAL B CA 1
ATOM 3284 C C . VAL B 1 63 ? 29.550 47.679 40.477 1.00 11.28 1755 VAL B C 1
ATOM 3285 O O . VAL B 1 63 ? 28.876 48.488 41.137 1.00 10.65 1755 VAL B O 1
ATOM 3289 N N . ASP B 1 64 ? 29.737 46.405 40.820 1.00 11.89 1756 ASP B N 1
ATOM 3290 C CA . ASP B 1 64 ? 29.281 45.867 42.114 1.00 12.52 1756 ASP B CA 1
ATOM 3291 C C . ASP B 1 64 ? 29.852 46.601 43.331 1.00 12.26 1756 ASP B C 1
ATOM 3292 O O . ASP B 1 64 ? 29.141 46.886 44.297 1.00 10.69 1756 ASP B O 1
ATOM 3297 N N . THR B 1 65 ? 31.139 46.909 43.296 1.00 11.53 1757 THR B N 1
ATOM 3298 C CA . THR B 1 65 ? 31.768 47.660 44.399 1.00 12.76 1757 THR B CA 1
ATOM 3299 C C . THR B 1 65 ? 31.156 49.059 44.516 1.00 14.34 1757 THR B C 1
ATOM 3300 O O . THR B 1 65 ? 30.757 49.488 45.612 1.00 12.41 1757 THR B O 1
ATOM 3304 N N . VAL B 1 66 ? 31.068 49.782 43.393 1.00 15.14 1758 VAL B N 1
ATOM 3305 C CA . VAL B 1 66 ? 30.444 51.107 43.435 1.00 16.62 1758 VAL B CA 1
ATOM 3306 C C . VAL B 1 66 ? 28.972 51.063 43.891 1.00 17.89 1758 VAL B C 1
ATOM 3307 O O . VAL B 1 66 ? 28.527 51.922 44.678 1.00 18.64 1758 VAL B O 1
ATOM 3311 N N . ASN B 1 67 ? 28.229 50.077 43.423 1.00 16.97 1759 ASN B N 1
ATOM 3312 C CA . ASN B 1 67 ? 26.828 49.919 43.841 1.00 17.73 1759 ASN B CA 1
ATOM 3313 C C . ASN B 1 67 ? 26.721 49.680 45.332 1.00 16.43 1759 ASN B C 1
ATOM 3314 O O . ASN B 1 67 ? 25.860 50.275 46.027 1.00 15.29 1759 ASN B O 1
ATOM 3319 N N . HIS B 1 68 ? 27.601 48.818 45.838 1.00 15.19 1760 HIS B N 1
ATOM 3320 C CA . HIS B 1 68 ? 27.634 48.587 47.284 1.00 15.11 1760 HIS B CA 1
ATOM 3321 C C . HIS B 1 68 ? 27.872 49.872 48.077 1.00 15.02 1760 HIS B C 1
ATOM 3322 O O . HIS B 1 68 ? 27.155 50.125 49.040 1.00 13.97 1760 HIS B O 1
ATOM 3329 N N . LEU B 1 69 ? 28.919 50.634 47.714 1.00 15.06 1761 LEU B N 1
ATOM 3330 C CA . LEU B 1 69 ? 29.239 51.890 48.406 1.00 15.33 1761 LEU B CA 1
ATOM 3331 C C . LEU B 1 69 ? 28.048 52.856 48.366 1.00 14.81 1761 LEU B C 1
ATOM 3332 O O . LEU B 1 69 ? 27.737 53.483 49.356 1.00 13.55 1761 LEU B O 1
ATOM 3337 N N . ALA B 1 70 ? 27.403 52.972 47.212 1.00 12.94 1762 ALA B N 1
ATOM 3338 C CA . ALA B 1 70 ? 26.302 53.932 47.049 1.00 13.70 1762 ALA B CA 1
ATOM 3339 C C . ALA B 1 70 ? 25.113 53.440 47.919 1.00 13.87 1762 ALA B C 1
ATOM 3340 O O . ALA B 1 70 ? 24.483 54.247 48.612 1.00 12.82 1762 ALA B O 1
ATOM 3342 N N . ASP B 1 71 ? 24.827 52.119 47.885 1.00 13.37 1763 ASP B N 1
ATOM 3343 C CA . ASP B 1 71 ? 23.685 51.576 48.633 1.00 15.17 1763 ASP B CA 1
ATOM 3344 C C . ASP B 1 71 ? 23.870 51.739 50.136 1.00 14.53 1763 ASP B C 1
ATOM 3345 O O . ASP B 1 71 ? 22.910 51.961 50.875 1.00 13.28 1763 ASP B O 1
ATOM 3350 N N . GLU B 1 72 ? 25.110 51.604 50.588 1.00 15.01 1764 GLU B N 1
ATOM 3351 C CA . GLU B 1 72 ? 25.433 51.778 52.017 1.00 15.09 1764 GLU B CA 1
ATOM 3352 C C . GLU B 1 72 ? 25.089 53.212 52.478 1.00 14.24 1764 GLU B C 1
ATOM 3353 O O . GLU B 1 72 ? 24.475 53.409 53.558 1.00 14.29 1764 GLU B O 1
ATOM 3359 N N . LEU B 1 73 ? 25.450 54.188 51.657 1.00 12.30 1765 LEU B N 1
ATOM 3360 C CA . LEU B 1 73 ? 25.185 55.596 51.970 1.00 12.55 1765 LEU B CA 1
ATOM 3361 C C . LEU B 1 73 ? 23.677 55.905 51.878 1.00 12.69 1765 LEU B C 1
ATOM 3362 O O . LEU B 1 73 ? 23.095 56.472 52.802 1.00 12.17 1765 LEU B O 1
ATOM 3367 N N . ILE B 1 74 ? 23.045 55.525 50.765 1.00 12.37 1766 ILE B N 1
ATOM 3368 C CA . ILE B 1 74 ? 21.580 55.725 50.622 1.00 12.18 1766 ILE B CA 1
ATOM 3369 C C . ILE B 1 74 ? 20.799 55.041 51.750 1.00 11.63 1766 ILE B C 1
ATOM 3370 O O . ILE B 1 74 ? 19.871 55.637 52.347 1.00 13.30 1766 ILE B O 1
ATOM 3375 N N . ASN B 1 75 ? 21.137 53.782 52.022 1.00 11.74 1767 ASN B N 1
ATOM 3376 C CA . ASN B 1 75 ? 20.402 52.988 53.003 1.00 13.34 1767 ASN B CA 1
ATOM 3377 C C . ASN B 1 75 ? 20.552 53.565 54.393 1.00 13.39 1767 ASN B C 1
ATOM 3378 O O . ASN B 1 75 ? 19.662 53.412 55.217 1.00 13.98 1767 ASN B O 1
ATOM 3383 N N . SER B 1 76 ? 21.696 54.186 54.666 1.00 13.91 1768 SER B N 1
ATOM 3384 C CA . SER B 1 76 ? 21.950 54.778 55.994 1.00 14.37 1768 SER B CA 1
ATOM 3385 C C . SER B 1 76 ? 21.290 56.163 56.101 1.00 14.84 1768 SER B C 1
ATOM 3386 O O . SER B 1 76 ? 21.411 56.856 57.125 1.00 14.69 1768 SER B O 1
ATOM 3389 N N . GLY B 1 77 ? 20.594 56.559 55.040 1.00 12.57 1769 GLY B N 1
ATOM 3390 C CA . GLY B 1 77 ? 19.846 57.803 55.040 1.00 13.63 1769 GLY B CA 1
ATOM 3391 C C . GLY B 1 77 ? 20.745 59.021 54.978 1.00 15.58 1769 GLY B C 1
ATOM 3392 O O . GLY B 1 77 ? 20.504 60.018 55.659 1.00 15.58 1769 GLY B O 1
ATOM 3393 N N . HIS B 1 78 ? 21.788 58.940 54.157 1.00 15.21 1770 HIS B N 1
ATOM 3394 C CA . HIS B 1 78 ? 22.634 60.094 53.878 1.00 16.36 1770 HIS B CA 1
ATOM 3395 C C . HIS B 1 78 ? 21.822 61.246 53.296 1.00 15.91 1770 HIS B C 1
ATOM 3396 O O . HIS B 1 78 ? 20.889 61.032 52.522 1.00 15.45 1770 HIS B O 1
ATOM 3403 N N . SER B 1 79 ? 22.183 62.468 53.674 1.00 14.17 1771 SER B N 1
ATOM 3404 C CA . SER B 1 79 ? 21.410 63.646 53.299 1.00 15.50 1771 SER B CA 1
ATOM 3405 C C . SER B 1 79 ? 21.519 63.925 51.804 1.00 14.53 1771 SER B C 1
ATOM 3406 O O . SER B 1 79 ? 20.701 64.649 51.237 1.00 13.45 1771 SER B O 1
ATOM 3409 N N . ASP B 1 80 ? 22.534 63.345 51.172 1.00 13.75 1772 ASP B N 1
ATOM 3410 C CA . ASP B 1 80 ? 22.711 63.467 49.692 1.00 14.11 1772 ASP B CA 1
ATOM 3411 C C . ASP B 1 80 ? 22.233 62.243 48.928 1.00 13.46 1772 ASP B C 1
ATOM 3412 O O . ASP B 1 80 ? 22.607 62.045 47.768 1.00 12.12 1772 ASP B O 1
ATOM 3417 N N . ALA B 1 81 ? 21.386 61.443 49.575 1.00 12.80 1773 ALA B N 1
ATOM 3418 C CA . ALA B 1 81 ? 20.835 60.228 48.989 1.00 11.29 1773 ALA B CA 1
ATOM 3419 C C . ALA B 1 81 ? 20.261 60.387 47.557 1.00 11.48 1773 ALA B C 1
ATOM 3420 O O . ALA B 1 81 ? 20.453 59.496 46.714 1.00 10.42 1773 ALA B O 1
ATOM 3422 N N . ALA B 1 82 ? 19.551 61.474 47.301 1.00 9.66 1774 ALA B N 1
ATOM 3423 C CA . ALA B 1 82 ? 19.010 61.719 45.962 1.00 11.20 1774 ALA B CA 1
ATOM 3424 C C . ALA B 1 82 ? 20.129 61.820 44.917 1.00 11.29 1774 ALA B C 1
ATOM 3425 O O . ALA B 1 82 ? 20.034 61.226 43.819 1.00 11.36 1774 ALA B O 1
ATOM 3427 N N . THR B 1 83 ? 21.171 62.586 45.244 1.00 11.76 1775 THR B N 1
ATOM 3428 C CA . THR B 1 83 ? 22.355 62.704 44.339 1.00 12.70 1775 THR B CA 1
ATOM 3429 C C . THR B 1 83 ? 23.054 61.375 44.179 1.00 13.50 1775 THR B C 1
ATOM 3430 O O . THR B 1 83 ? 23.416 60.963 43.052 1.00 12.25 1775 THR B O 1
ATOM 3434 N N . ILE B 1 84 ? 23.255 60.685 45.297 1.00 12.18 1776 ILE B N 1
ATOM 3435 C CA . ILE B 1 84 ? 23.939 59.397 45.290 1.00 13.63 1776 ILE B CA 1
ATOM 3436 C C . ILE B 1 84 ? 23.192 58.381 44.433 1.00 14.17 1776 ILE B C 1
ATOM 3437 O O . ILE B 1 84 ? 23.803 57.609 43.694 1.00 13.73 1776 ILE B O 1
ATOM 3442 N N . ALA B 1 85 ? 21.867 58.387 44.536 1.00 13.81 1777 ALA B N 1
ATOM 3443 C CA . ALA B 1 85 ? 21.029 57.535 43.701 1.00 14.07 1777 ALA B CA 1
ATOM 3444 C C . ALA B 1 85 ? 21.162 57.905 42.228 1.00 14.91 1777 ALA B C 1
ATOM 3445 O O . ALA B 1 85 ? 21.152 57.036 41.356 1.00 14.31 1777 ALA B O 1
ATOM 3447 N N . GLU B 1 86 ? 21.285 59.201 41.957 1.00 15.94 1778 GLU B N 1
ATOM 3448 C CA . GLU B 1 86 ? 21.489 59.683 40.596 1.00 16.10 1778 GLU B CA 1
ATOM 3449 C C . GLU B 1 86 ? 22.786 59.139 40.007 1.00 14.30 1778 GLU B C 1
ATOM 3450 O O . GLU B 1 86 ? 22.803 58.629 38.886 1.00 13.25 1778 GLU B O 1
ATOM 3456 N N . TRP B 1 87 ? 23.869 59.251 40.768 1.00 14.07 1779 TRP B N 1
ATOM 3457 C CA . TRP B 1 87 ? 25.153 58.611 40.395 1.00 15.43 1779 TRP B CA 1
ATOM 3458 C C . TRP B 1 87 ? 25.021 57.148 40.053 1.00 15.98 1779 TRP B C 1
ATOM 3459 O O . TRP B 1 87 ? 25.482 56.710 39.015 1.00 15.27 1779 TRP B O 1
ATOM 3470 N N . LYS B 1 88 ? 24.473 56.383 40.997 1.00 16.23 1780 LYS B N 1
ATOM 3471 C CA . LYS B 1 88 ? 24.254 54.947 40.849 1.00 17.37 1780 LYS B CA 1
ATOM 3472 C C . LYS B 1 88 ? 23.432 54.577 39.590 1.00 17.65 1780 LYS B C 1
ATOM 3473 O O . LYS B 1 88 ? 23.871 53.723 38.773 1.00 17.63 1780 LYS B O 1
ATOM 3479 N N . ASP B 1 89 ? 22.309 55.267 39.378 1.00 16.89 1781 ASP B N 1
ATOM 3480 C CA . ASP B 1 89 ? 21.475 55.028 38.181 1.00 16.84 1781 ASP B CA 1
ATOM 3481 C C . ASP B 1 89 ? 22.231 55.281 36.905 1.00 16.57 1781 ASP B C 1
ATOM 3482 O O . ASP B 1 89 ? 22.086 54.517 35.947 1.00 15.83 1781 ASP B O 1
ATOM 3487 N N . GLY B 1 90 ? 23.019 56.357 36.877 1.00 15.04 1782 GLY B N 1
ATOM 3488 C CA . GLY B 1 90 ? 23.739 56.747 35.657 1.00 14.80 1782 GLY B CA 1
ATOM 3489 C C . GLY B 1 90 ? 24.791 55.698 35.342 1.00 14.58 1782 GLY B C 1
ATOM 3490 O O . GLY B 1 90 ? 25.066 55.382 34.167 1.00 13.42 1782 GLY B O 1
ATOM 3491 N N . LEU B 1 91 ? 25.409 55.174 36.398 1.00 13.88 1783 LEU B N 1
ATOM 3492 C CA . LEU B 1 91 ? 26.419 54.137 36.251 1.00 14.71 1783 LEU B CA 1
ATOM 3493 C C . LEU B 1 91 ? 25.797 52.869 35.758 1.00 14.52 1783 LEU B C 1
ATOM 3494 O O . LEU B 1 91 ? 26.312 52.282 34.818 1.00 15.61 1783 LEU B O 1
ATOM 3499 N N . ASN B 1 92 ? 24.696 52.446 36.380 1.00 14.79 1784 ASN B N 1
ATOM 3500 C CA . ASN B 1 92 ? 24.081 51.181 36.027 1.00 14.50 1784 ASN B CA 1
ATOM 3501 C C . ASN B 1 92 ? 23.530 51.195 34.612 1.00 15.51 1784 ASN B C 1
ATOM 3502 O O . ASN B 1 92 ? 23.649 50.192 33.913 1.00 14.66 1784 ASN B O 1
ATOM 3507 N N . GLU B 1 93 ? 22.969 52.331 34.198 1.00 14.73 1785 GLU B N 1
ATOM 3508 C CA . GLU B 1 93 ? 22.534 52.547 32.809 1.00 17.12 1785 GLU B CA 1
ATOM 3509 C C . GLU B 1 93 ? 23.669 52.453 31.787 1.00 15.28 1785 GLU B C 1
ATOM 3510 O O . GLU B 1 93 ? 23.544 51.753 30.781 1.00 14.41 1785 GLU B O 1
ATOM 3516 N N . ALA B 1 94 ? 24.781 53.136 32.058 1.00 14.11 1786 ALA B N 1
ATOM 3517 C CA . ALA B 1 94 ? 25.947 53.090 31.201 1.00 14.30 1786 ALA B CA 1
ATOM 3518 C C . ALA B 1 94 ? 26.459 51.642 31.023 1.00 14.92 1786 ALA B C 1
ATOM 3519 O O . ALA B 1 94 ? 26.793 51.202 29.890 1.00 13.37 1786 ALA B O 1
ATOM 3521 N N . TRP B 1 95 ? 26.524 50.921 32.135 1.00 14.44 1787 TRP B N 1
ATOM 3522 C CA . TRP B 1 95 ? 27.031 49.536 32.158 1.00 15.06 1787 TRP B CA 1
ATOM 3523 C C . TRP B 1 95 ? 26.075 48.615 31.402 1.00 15.52 1787 TRP B C 1
ATOM 3524 O O . TRP B 1 95 ? 26.502 47.787 30.607 1.00 15.57 1787 TRP B O 1
ATOM 3535 N N . ALA B 1 96 ? 24.777 48.773 31.643 1.00 16.08 1788 ALA B N 1
ATOM 3536 C CA . ALA B 1 96 ? 23.772 47.960 30.935 1.00 16.32 1788 ALA B CA 1
ATOM 3537 C C . ALA B 1 96 ? 23.811 48.212 29.435 1.00 16.75 1788 ALA B C 1
ATOM 3538 O O . ALA B 1 96 ? 23.720 47.259 28.644 1.00 15.85 1788 ALA B O 1
ATOM 3540 N N . ASP B 1 97 ? 23.935 49.485 29.046 1.00 16.70 1789 ASP B N 1
ATOM 3541 C CA . ASP B 1 97 ? 24.030 49.869 27.638 1.00 16.72 1789 ASP B CA 1
ATOM 3542 C C . ASP B 1 97 ? 25.237 49.212 26.966 1.00 15.79 1789 ASP B C 1
ATOM 3543 O O . ASP B 1 97 ? 25.122 48.741 25.854 1.00 15.04 1789 ASP B O 1
ATOM 3548 N N . LEU B 1 98 ? 26.387 49.216 27.652 1.00 15.54 1790 LEU B N 1
ATOM 3549 C CA . LEU B 1 98 ? 27.641 48.621 27.150 1.00 15.31 1790 LEU B CA 1
ATOM 3550 C C . LEU B 1 98 ? 27.496 47.132 26.934 1.00 16.72 1790 LEU B C 1
ATOM 3551 O O . LEU B 1 98 ? 27.955 46.587 25.907 1.00 17.88 1790 LEU B O 1
ATOM 3556 N N . LEU B 1 99 ? 26.899 46.466 27.909 1.00 16.34 1791 LEU B N 1
ATOM 3557 C CA . LEU B 1 99 ? 26.710 45.032 27.849 1.00 16.30 1791 LEU B CA 1
ATOM 3558 C C . LEU B 1 99 ? 25.747 44.709 26.736 1.00 16.41 1791 LEU B C 1
ATOM 3559 O O . LEU B 1 99 ? 25.953 43.726 26.045 1.00 16.17 1791 LEU B O 1
ATOM 3564 N N . GLU B 1 100 ? 24.719 45.533 26.553 1.00 16.13 1792 GLU B N 1
ATOM 3565 C CA A GLU B 1 100 ? 23.795 45.371 25.422 0.50 17.41 1792 GLU B CA 1
ATOM 3566 C CA B GLU B 1 100 ? 23.895 45.371 25.422 0.50 17.41 1792 GLU B CA 1
ATOM 3567 C C . GLU B 1 100 ? 24.487 45.492 24.065 1.00 16.24 1792 GLU B C 1
ATOM 3568 O O . GLU B 1 100 ? 24.286 44.657 23.147 1.00 14.40 1792 GLU B O 1
ATOM 3579 N N . LEU B 1 101 ? 25.311 46.534 23.953 1.00 15.17 1793 LEU B N 1
ATOM 3580 C CA . LEU B 1 101 ? 26.120 46.764 22.774 1.00 14.60 1793 LEU B CA 1
ATOM 3581 C C . LEU B 1 101 ? 27.105 45.606 22.493 1.00 14.93 1793 LEU B C 1
ATOM 3582 O O . LEU B 1 101 ? 27.264 45.193 21.347 1.00 12.49 1793 LEU B O 1
ATOM 3587 N N . ILE B 1 102 ? 27.746 45.093 23.535 1.00 15.53 1794 ILE B N 1
ATOM 3588 C CA . ILE B 1 102 ? 28.595 43.906 23.405 1.00 15.53 1794 ILE B CA 1
ATOM 3589 C C . ILE B 1 102 ? 27.782 42.743 22.847 1.00 17.72 1794 ILE B C 1
ATOM 3590 O O . ILE B 1 102 ? 28.224 42.054 21.928 1.00 15.68 1794 ILE B O 1
ATOM 3595 N N . ASP B 1 103 ? 26.579 42.544 23.383 1.00 20.75 1795 ASP B N 1
ATOM 3596 C CA . ASP B 1 103 ? 25.678 41.517 22.856 1.00 24.49 1795 ASP B CA 1
ATOM 3597 C C . ASP B 1 103 ? 25.364 41.700 21.372 1.00 25.26 1795 ASP B C 1
ATOM 3598 O O . ASP B 1 103 ? 25.417 40.751 20.590 1.00 26.65 1795 ASP B O 1
ATOM 3603 N N . THR B 1 104 ? 25.016 42.915 20.979 1.00 27.01 1796 THR B N 1
ATOM 3604 C CA . THR B 1 104 ? 24.612 43.184 19.611 1.00 28.32 1796 THR B CA 1
ATOM 3605 C C . THR B 1 104 ? 25.767 42.934 18.649 1.00 28.88 1796 THR B C 1
ATOM 3606 O O . THR B 1 104 ? 25.577 42.306 17.615 1.00 29.80 1796 THR B O 1
ATOM 3610 N N . ARG B 1 105 ? 26.951 43.426 18.997 1.00 29.14 1797 ARG B N 1
ATOM 3611 C CA . ARG B 1 105 ? 28.129 43.257 18.154 1.00 28.65 1797 ARG B CA 1
ATOM 3612 C C . ARG B 1 105 ? 28.535 41.789 18.063 1.00 28.26 1797 ARG B C 1
ATOM 3613 O O . ARG B 1 105 ? 28.928 41.309 17.000 1.00 25.43 1797 ARG B O 1
ATOM 3621 N N . THR B 1 106 ? 28.437 41.083 19.184 1.00 27.73 1798 THR B N 1
ATOM 3622 C CA . THR B 1 106 ? 28.725 39.654 19.217 1.00 28.52 1798 THR B CA 1
ATOM 3623 C C . THR B 1 106 ? 27.818 38.887 18.260 1.00 30.23 1798 THR B C 1
ATOM 3624 O O . THR B 1 106 ? 28.271 37.997 17.539 1.00 29.91 1798 THR B O 1
ATOM 3628 N N . GLN B 1 107 ? 26.536 39.237 18.259 1.00 31.13 1799 GLN B N 1
ATOM 3629 C CA A GLN B 1 107 ? 25.557 38.661 17.301 0.50 32.38 1799 GLN B CA 1
ATOM 3630 C CA B GLN B 1 107 ? 25.657 38.661 17.301 0.50 32.38 1799 GLN B CA 1
ATOM 3631 C C . GLN B 1 107 ? 25.847 38.968 15.817 1.00 31.46 1799 GLN B C 1
ATOM 3632 O O . GLN B 1 107 ? 25.840 38.102 14.942 1.00 30.04 1799 GLN B O 1
ATOM 3643 N N . ILE B 1 108 ? 26.116 40.245 15.569 1.00 30.11 1800 ILE B N 1
ATOM 3644 C CA . ILE B 1 108 ? 26.405 40.720 14.221 1.00 30.46 1800 ILE B CA 1
ATOM 3645 C C . ILE B 1 108 ? 27.631 40.022 13.641 1.00 29.25 1800 ILE B C 1
ATOM 3646 O O . ILE B 1 108 ? 27.699 39.761 12.440 1.00 30.19 1800 ILE B O 1
ATOM 3651 N N . LEU B 1 109 ? 28.598 39.724 14.503 1.00 27.86 1801 LEU B N 1
ATOM 3652 C CA . LEU B 1 109 ? 29.848 39.110 14.070 1.00 27.52 1801 LEU B CA 1
ATOM 3653 C C . LEU B 1 109 ? 29.690 37.603 13.896 1.00 28.16 1801 LEU B C 1
ATOM 3654 O O . LEU B 1 109 ? 30.322 36.999 13.029 1.00 27.13 1801 LEU B O 1
ATOM 3659 N N . ALA B 1 110 ? 28.842 37.002 14.724 1.00 28.80 1802 ALA B N 1
ATOM 3660 C CA . ALA B 1 110 ? 28.418 35.594 14.520 1.00 29.58 1802 ALA B CA 1
ATOM 3661 C C . ALA B 1 110 ? 27.645 35.380 13.209 1.00 29.91 1802 ALA B C 1
ATOM 3662 O O . ALA B 1 110 ? 27.926 34.436 12.458 1.00 29.66 1802 ALA B O 1
ATOM 3664 N N . ALA B 1 111 ? 26.694 36.271 12.912 1.00 29.36 1803 ALA B N 1
ATOM 3665 C CA . ALA B 1 111 ? 25.975 36.215 11.635 1.00 29.24 1803 ALA B CA 1
ATOM 3666 C C . ALA B 1 111 ? 26.944 36.345 10.469 1.00 28.80 1803 ALA B C 1
ATOM 3667 O O . ALA B 1 111 ? 26.893 35.588 9.494 1.00 27.78 1803 ALA B O 1
ATOM 3669 N N . SER B 1 112 ? 27.845 37.304 10.566 1.00 29.44 1804 SER B N 1
ATOM 3670 C CA . SER B 1 112 ? 28.775 37.566 9.472 1.00 29.97 1804 SER B CA 1
ATOM 3671 C C . SER B 1 112 ? 29.685 36.375 9.235 1.00 31.53 1804 SER B C 1
ATOM 3672 O O . SER B 1 112 ? 29.994 36.025 8.078 1.00 30.41 1804 SER B O 1
ATOM 3675 N N . TYR B 1 113 ? 30.183 35.821 10.344 1.00 31.59 1805 TYR B N 1
ATOM 3676 C CA . TYR B 1 113 ? 31.035 34.648 10.329 1.00 32.32 1805 TYR B CA 1
ATOM 3677 C C . TYR B 1 113 ? 30.377 33.481 9.587 1.00 32.06 1805 TYR B C 1
ATOM 3678 O O . TYR B 1 113 ? 31.003 32.851 8.729 1.00 30.87 1805 TYR B O 1
ATOM 3687 N N . GLU B 1 114 ? 29.124 33.188 9.958 1.00 31.71 1806 GLU B N 1
ATOM 3688 C CA . GLU B 1 114 ? 28.349 32.117 9.357 1.00 31.45 1806 GLU B CA 1
ATOM 3689 C C . GLU B 1 114 ? 28.156 32.280 7.858 1.00 30.81 1806 GLU B C 1
ATOM 3690 O O . GLU B 1 114 ? 28.192 31.281 7.106 1.00 29.35 1806 GLU B O 1
ATOM 3696 N N . LEU B 1 115 ? 27.928 33.527 7.447 1.00 29.71 1807 LEU B N 1
ATOM 3697 C CA . LEU B 1 115 ? 27.731 33.868 6.055 1.00 31.00 1807 LEU B CA 1
ATOM 3698 C C . LEU B 1 115 ? 29.014 33.723 5.247 1.00 30.46 1807 LEU B C 1
ATOM 3699 O O . LEU B 1 115 ? 28.979 33.186 4.132 1.00 30.87 1807 LEU B O 1
ATOM 3704 N N . HIS B 1 116 ? 30.129 34.209 5.800 1.00 29.80 1808 HIS B N 1
ATOM 3705 C CA . HIS B 1 116 ? 31.431 34.047 5.154 1.00 30.64 1808 HIS B CA 1
ATOM 3706 C C . HIS B 1 116 ? 31.865 32.597 5.124 1.00 30.20 1808 HIS B C 1
ATOM 3707 O O . HIS B 1 116 ? 32.536 32.163 4.185 1.00 29.52 1808 HIS B O 1
ATOM 3714 N N . LYS B 1 117 ? 31.476 31.842 6.142 1.00 30.10 1809 LYS B N 1
ATOM 3715 C CA . LYS B 1 117 ? 31.840 30.431 6.197 1.00 30.57 1809 LYS B CA 1
ATOM 3716 C C . LYS B 1 117 ? 31.091 29.626 5.127 1.00 30.73 1809 LYS B C 1
ATOM 3717 O O . LYS B 1 117 ? 31.635 28.654 4.600 1.00 30.57 1809 LYS B O 1
ATOM 3723 N N . PHE B 1 118 ? 29.845 30.004 4.840 1.00 30.70 1810 PHE B N 1
ATOM 3724 C CA . PHE B 1 118 ? 29.090 29.316 3.792 1.00 29.71 1810 PHE B CA 1
ATOM 3725 C C . PHE B 1 118 ? 29.860 29.414 2.470 1.00 29.56 1810 PHE B C 1
ATOM 3726 O O . PHE B 1 118 ? 30.049 28.414 1.788 1.00 28.81 1810 PHE B O 1
ATOM 3734 N N . TYR B 1 119 ? 30.299 30.619 2.115 1.00 30.05 1811 TYR B N 1
ATOM 3735 C CA . TYR B 1 119 ? 30.951 30.854 0.819 1.00 31.22 1811 TYR B CA 1
ATOM 3736 C C . TYR B 1 119 ? 32.296 30.152 0.767 1.00 30.95 1811 TYR B C 1
ATOM 3737 O O . TYR B 1 119 ? 32.706 29.645 -0.275 1.00 31.00 1811 TYR B O 1
ATOM 3746 N N . HIS B 1 120 ? 32.940 30.099 1.928 1.00 30.99 1812 HIS B N 1
ATOM 3747 C CA . HIS B 1 120 ? 34.185 29.371 2.125 1.00 31.23 1812 HIS B CA 1
ATOM 3748 C C . HIS B 1 120 ? 34.008 27.854 1.895 1.00 31.23 1812 HIS B C 1
ATOM 3749 O O . HIS B 1 120 ? 34.759 27.247 1.097 1.00 30.19 1812 HIS B O 1
ATOM 3756 N N . ASP B 1 121 ? 33.040 27.250 2.593 1.00 30.37 1813 ASP B N 1
ATOM 3757 C CA . ASP B 1 121 ? 32.761 25.815 2.450 1.00 30.68 1813 ASP B CA 1
ATOM 3758 C C . ASP B 1 121 ? 32.294 25.467 1.035 1.00 29.38 1813 ASP B C 1
ATOM 3759 O O . ASP B 1 121 ? 32.618 24.422 0.525 1.00 29.30 1813 ASP B O 1
ATOM 3764 N N . ALA B 1 122 ? 31.536 26.356 0.414 1.00 29.40 1814 ALA B N 1
ATOM 3765 C CA . ALA B 1 122 ? 31.067 26.119 -0.948 1.00 29.49 1814 ALA B CA 1
ATOM 3766 C C . ALA B 1 122 ? 32.255 26.111 -1.913 1.00 30.01 1814 ALA B C 1
ATOM 3767 O O . ALA B 1 122 ? 32.326 25.262 -2.799 1.00 29.12 1814 ALA B O 1
ATOM 3769 N N . LYS B 1 123 ? 33.198 27.039 -1.734 1.00 30.22 1815 LYS B N 1
ATOM 3770 C CA . LYS B 1 123 ? 34.403 27.070 -2.569 1.00 31.98 1815 LYS B CA 1
ATOM 3771 C C . LYS B 1 123 ? 35.198 25.763 -2.412 1.00 32.13 1815 LYS B C 1
ATOM 3772 O O . LYS B 1 123 ? 35.629 25.154 -3.400 1.00 31.10 1815 LYS B O 1
ATOM 3778 N N . GLU B 1 124 ? 35.340 25.321 -1.160 1.00 32.72 1816 GLU B N 1
ATOM 3779 C CA . GLU B 1 124 ? 36.099 24.104 -0.844 1.00 33.82 1816 GLU B CA 1
ATOM 3780 C C . GLU B 1 124 ? 35.427 22.806 -1.332 1.00 32.12 1816 GLU B C 1
ATOM 3781 O O . GLU B 1 124 ? 36.096 21.935 -1.888 1.00 31.90 1816 GLU B O 1
ATOM 3787 N N . ILE B 1 125 ? 34.117 22.673 -1.123 1.00 30.95 1817 ILE B N 1
ATOM 3788 C CA . ILE B 1 125 ? 33.392 21.486 -1.609 1.00 30.06 1817 ILE B CA 1
ATOM 3789 C C . ILE B 1 125 ? 33.415 21.464 -3.146 1.00 29.85 1817 ILE B C 1
ATOM 3790 O O . ILE B 1 125 ? 33.670 20.411 -3.787 1.00 29.48 1817 ILE B O 1
ATOM 3795 N N . PHE B 1 126 ? 33.178 22.626 -3.742 1.00 28.61 1818 PHE B N 1
ATOM 3796 C CA . PHE B 1 126 ? 33.186 22.742 -5.179 1.00 28.45 1818 PHE B CA 1
ATOM 3797 C C . PHE B 1 126 ? 34.526 22.257 -5.751 1.00 28.57 1818 PHE B C 1
ATOM 3798 O O . PHE B 1 126 ? 34.556 21.499 -6.734 1.00 27.81 1818 PHE B O 1
ATOM 3806 N N . GLY B 1 127 ? 35.626 22.696 -5.129 1.00 28.36 1819 GLY B N 1
ATOM 3807 C CA . GLY B 1 127 ? 36.989 22.387 -5.603 1.00 27.67 1819 GLY B CA 1
ATOM 3808 C C . GLY B 1 127 ? 37.286 20.907 -5.456 1.00 27.76 1819 GLY B C 1
ATOM 3809 O O . GLY B 1 127 ? 37.856 20.282 -6.365 1.00 26.39 1819 GLY B O 1
ATOM 3810 N N . ARG B 1 128 ? 36.878 20.345 -4.317 1.00 27.36 1820 ARG B N 1
ATOM 3811 C CA . ARG B 1 128 ? 36.998 18.901 -4.075 1.00 28.45 1820 ARG B CA 1
ATOM 3812 C C . ARG B 1 128 ? 36.179 18.059 -5.066 1.00 28.08 1820 ARG B C 1
ATOM 3813 O O . ARG B 1 128 ? 36.647 17.048 -5.562 1.00 27.76 1820 ARG B O 1
ATOM 3821 N N . ILE B 1 129 ? 34.949 18.475 -5.356 1.00 28.16 1821 ILE B N 1
ATOM 3822 C CA . ILE B 1 129 ? 34.153 17.806 -6.379 1.00 28.47 1821 ILE B CA 1
ATOM 3823 C C . ILE B 1 129 ? 34.888 17.766 -7.735 1.00 30.37 1821 ILE B C 1
ATOM 3824 O O . ILE B 1 129 ? 35.007 16.705 -8.371 1.00 30.71 1821 ILE B O 1
ATOM 3829 N N . GLN B 1 130 ? 35.376 18.924 -8.167 1.00 31.55 1822 GLN B N 1
ATOM 3830 C CA . GLN B 1 130 ? 35.996 19.052 -9.480 1.00 33.09 1822 GLN B CA 1
ATOM 3831 C C . GLN B 1 130 ? 37.309 18.277 -9.547 1.00 32.63 1822 GLN B C 1
ATOM 3832 O O . GLN B 1 130 ? 37.614 17.641 -10.556 1.00 33.27 1822 GLN B O 1
ATOM 3838 N N . ASP B 1 131 ? 38.081 18.335 -8.467 1.00 32.95 1823 ASP B N 1
ATOM 3839 C CA . ASP B 1 131 ? 39.329 17.587 -8.376 1.00 32.73 1823 ASP B CA 1
ATOM 3840 C C . ASP B 1 131 ? 39.081 16.086 -8.476 1.00 33.02 1823 ASP B C 1
ATOM 3841 O O . ASP B 1 131 ? 39.873 15.354 -9.070 1.00 32.36 1823 ASP B O 1
ATOM 3846 N N . LYS B 1 132 ? 37.977 15.634 -7.891 1.00 32.33 1824 LYS B N 1
ATOM 3847 C CA . LYS B 1 132 ? 37.617 14.221 -7.922 1.00 32.49 1824 LYS B CA 1
ATOM 3848 C C . LYS B 1 132 ? 37.107 13.812 -9.299 1.00 31.66 1824 LYS B C 1
ATOM 3849 O O . LYS B 1 132 ? 37.500 12.776 -9.835 1.00 31.66 1824 LYS B O 1
ATOM 3855 N N . HIS B 1 133 ? 36.230 14.633 -9.868 1.00 31.12 1825 HIS B N 1
ATOM 3856 C CA . HIS B 1 133 ? 35.762 14.428 -11.234 1.00 30.51 1825 HIS B CA 1
ATOM 3857 C C . HIS B 1 133 ? 36.931 14.227 -12.192 1.00 30.99 1825 HIS B C 1
ATOM 3858 O O . HIS B 1 133 ? 36.809 13.525 -13.196 1.00 30.32 1825 HIS B O 1
ATOM 3865 N N . LYS B 1 134 ? 38.063 14.847 -11.876 1.00 31.48 1826 LYS B N 1
ATOM 3866 C CA . LYS B 1 134 ? 39.192 14.898 -12.797 1.00 32.50 1826 LYS B CA 1
ATOM 3867 C C . LYS B 1 134 ? 40.023 13.621 -12.722 1.00 32.66 1826 LYS B C 1
ATOM 3868 O O . LYS B 1 134 ? 40.732 13.274 -13.667 1.00 32.11 1826 LYS B O 1
ATOM 3874 N N . LYS B 1 135 ? 39.931 12.927 -11.593 1.00 33.22 1827 LYS B N 1
ATOM 3875 C CA . LYS B 1 135 ? 40.734 11.732 -11.360 1.00 33.93 1827 LYS B CA 1
ATOM 3876 C C . LYS B 1 135 ? 40.030 10.484 -11.880 1.00 33.70 1827 LYS B C 1
ATOM 3877 O O . LYS B 1 135 ? 40.336 9.367 -11.462 1.00 33.90 1827 LYS B O 1
ATOM 3883 N N . LEU B 1 136 ? 39.085 10.681 -12.793 1.00 32.94 1828 LEU B N 1
ATOM 3884 C CA . LEU B 1 136 ? 38.127 9.638 -13.143 1.00 33.30 1828 LEU B CA 1
ATOM 3885 C C . LEU B 1 136 ? 38.421 9.060 -14.524 1.00 33.87 1828 LEU B C 1
ATOM 3886 O O . LEU B 1 136 ? 38.183 9.710 -15.542 1.00 32.76 1828 LEU B O 1
ATOM 3891 N N . PRO B 1 137 ? 38.938 7.837 -14.550 1.00 34.97 1829 PRO B N 1
ATOM 3892 C CA . PRO B 1 137 ? 39.445 7.241 -15.790 1.00 35.58 1829 PRO B CA 1
ATOM 3893 C C . PRO B 1 137 ? 38.397 7.261 -16.898 1.00 36.02 1829 PRO B C 1
ATOM 3894 O O . PRO B 1 137 ? 37.202 7.349 -16.615 1.00 35.69 1829 PRO B O 1
ATOM 3898 N N . GLU B 1 138 ? 38.847 7.181 -18.146 1.00 36.42 1830 GLU B N 1
ATOM 3899 C CA . GLU B 1 138 ? 37.943 7.009 -19.277 1.00 37.23 1830 GLU B CA 1
ATOM 3900 C C . GLU B 1 138 ? 37.886 5.551 -19.721 1.00 37.31 1830 GLU B C 1
ATOM 3901 O O . GLU B 1 138 ? 36.944 5.133 -20.394 1.00 37.48 1830 GLU B O 1
ATOM 3907 N N . GLU B 1 139 ? 38.901 4.782 -19.340 1.00 36.79 1831 GLU B N 1
ATOM 3908 C CA . GLU B 1 139 ? 39.158 3.489 -19.964 1.00 37.20 1831 GLU B CA 1
ATOM 3909 C C . GLU B 1 139 ? 38.322 2.390 -19.318 1.00 35.72 1831 GLU B C 1
ATOM 3910 O O . GLU B 1 139 ? 37.997 2.458 -18.133 1.00 34.51 1831 GLU B O 1
ATOM 3916 N N . LEU B 1 140 ? 37.976 1.377 -20.106 1.00 34.28 1832 LEU B N 1
ATOM 3917 C CA . LEU B 1 140 ? 37.113 0.300 -19.635 1.00 33.98 1832 LEU B CA 1
ATOM 3918 C C . LEU B 1 140 ? 37.898 -0.996 -19.453 1.00 34.42 1832 LEU B C 1
ATOM 3919 O O . LEU B 1 140 ? 37.656 -1.753 -18.513 1.00 35.16 1832 LEU B O 1
ATOM 3924 N N . GLY B 1 141 ? 38.838 -1.244 -20.359 1.00 34.28 1833 GLY B N 1
ATOM 3925 C CA . GLY B 1 141 ? 39.887 -2.219 -20.122 1.00 33.34 1833 GLY B CA 1
ATOM 3926 C C . GLY B 1 141 ? 39.929 -3.296 -21.188 1.00 33.33 1833 GLY B C 1
ATOM 3927 O O . GLY B 1 141 ? 39.134 -3.284 -22.128 1.00 31.72 1833 GLY B O 1
ATOM 3928 N N . ARG B 1 142 ? 40.863 -4.230 -21.041 1.00 33.90 1834 ARG B N 1
ATOM 3929 C CA . ARG B 1 142 ? 41.450 -4.914 -22.188 1.00 35.49 1834 ARG B CA 1
ATOM 3930 C C . ARG B 1 142 ? 41.015 -6.374 -22.241 1.00 35.03 1834 ARG B C 1
ATOM 3931 O O . ARG B 1 142 ? 40.739 -6.911 -23.314 1.00 35.05 1834 ARG B O 1
ATOM 3939 N N . ASP B 1 143 ? 40.957 -7.012 -21.077 1.00 34.85 1835 ASP B N 1
ATOM 3940 C CA . ASP B 1 143 ? 40.416 -8.362 -20.969 1.00 35.19 1835 ASP B CA 1
ATOM 3941 C C . ASP B 1 143 ? 39.453 -8.478 -19.792 1.00 34.57 1835 ASP B C 1
ATOM 3942 O O . ASP B 1 143 ? 39.141 -7.486 -19.133 1.00 34.21 1835 ASP B O 1
ATOM 3947 N N . GLN B 1 144 ? 38.986 -9.695 -19.533 1.00 34.38 1836 GLN B N 1
ATOM 3948 C CA . GLN B 1 144 ? 38.143 -9.961 -18.374 1.00 34.44 1836 GLN B CA 1
ATOM 3949 C C . GLN B 1 144 ? 38.822 -9.513 -17.083 1.00 34.18 1836 GLN B C 1
ATOM 3950 O O . GLN B 1 144 ? 38.216 -8.833 -16.256 1.00 33.96 1836 GLN B O 1
ATOM 3956 N N . ASN B 1 145 ? 40.083 -9.899 -16.919 1.00 34.09 1837 ASN B N 1
ATOM 3957 C CA A ASN B 1 145 ? 40.830 -9.645 -15.639 0.50 34.06 1837 ASN B CA 1
ATOM 3958 C CA B ASN B 1 145 ? 40.820 -9.645 -15.639 0.50 34.06 1837 ASN B CA 1
ATOM 3959 C C . ASN B 1 145 ? 41.058 -8.214 -15.346 1.00 33.37 1837 ASN B C 1
ATOM 3960 O O . ASN B 1 145 ? 40.962 -7.832 -14.180 1.00 32.94 1837 ASN B O 1
ATOM 3969 N N . THR B 1 146 ? 41.303 -7.390 -16.360 1.00 32.41 1838 THR B N 1
ATOM 3970 C CA . THR B 1 146 ? 41.582 -5.975 -16.147 1.00 32.08 1838 THR B CA 1
ATOM 3971 C C . THR B 1 146 ? 40.293 -5.183 -15.953 1.00 31.34 1838 THR B C 1
ATOM 3972 O O . THR B 1 146 ? 40.263 -4.200 -15.212 1.00 30.68 1838 THR B O 1
ATOM 3976 N N . VAL B 1 147 ? 39.231 -5.617 -16.623 1.00 30.38 1839 VAL B N 1
ATOM 3977 C CA . VAL B 1 147 ? 37.915 -5.010 -16.451 1.00 30.03 1839 VAL B CA 1
ATOM 3978 C C . VAL B 1 147 ? 37.378 -5.261 -15.042 1.00 30.13 1839 VAL B C 1
ATOM 3979 O O . VAL B 1 147 ? 36.840 -4.336 -14.432 1.00 28.58 1839 VAL B O 1
ATOM 3983 N N . GLU B 1 148 ? 37.529 -6.478 -14.504 1.00 29.82 1840 GLU B N 1
ATOM 3984 C CA . GLU B 1 148 ? 37.060 -6.699 -13.124 1.00 30.97 1840 GLU B CA 1
ATOM 3985 C C . GLU B 1 148 ? 37.863 -5.910 -12.086 1.00 29.57 1840 GLU B C 1
ATOM 3986 O O . GLU B 1 148 ? 37.321 -5.481 -11.066 1.00 29.45 1840 GLU B O 1
ATOM 3992 N N . THR B 1 149 ? 39.154 -5.704 -12.349 1.00 28.73 1841 THR B N 1
ATOM 3993 C CA . THR B 1 149 ? 39.952 -4.835 -11.486 1.00 26.93 1841 THR B CA 1
ATOM 3994 C C . THR B 1 149 ? 39.453 -3.395 -11.568 1.00 26.31 1841 THR B C 1
ATOM 3995 O O . THR B 1 149 ? 39.225 -2.758 -10.556 1.00 24.79 1841 THR B O 1
ATOM 3999 N N . LEU B 1 150 ? 39.253 -2.900 -12.778 1.00 26.49 1842 LEU B N 1
ATOM 4000 C CA . LEU B 1 150 ? 38.692 -1.559 -12.947 1.00 27.55 1842 LEU B CA 1
ATOM 4001 C C . LEU B 1 150 ? 37.300 -1.393 -12.308 1.00 27.64 1842 LEU B C 1
ATOM 4002 O O . LEU B 1 150 ? 37.008 -0.341 -11.725 1.00 25.86 1842 LEU B O 1
ATOM 4007 N N . GLN B 1 151 ? 36.463 -2.432 -12.403 1.00 27.40 1843 GLN B N 1
ATOM 4008 C CA . GLN B 1 151 ? 35.134 -2.416 -11.772 1.00 28.74 1843 GLN B CA 1
ATOM 4009 C C . GLN B 1 151 ? 35.280 -2.262 -10.271 1.00 26.69 1843 GLN B C 1
ATOM 4010 O O . GLN B 1 151 ? 34.575 -1.481 -9.661 1.00 25.10 1843 GLN B O 1
ATOM 4016 N N . ARG B 1 152 ? 36.216 -2.999 -9.683 1.00 27.05 1844 ARG B N 1
ATOM 4017 C CA . ARG B 1 152 ? 36.474 -2.930 -8.240 1.00 27.52 1844 ARG B CA 1
ATOM 4018 C C . ARG B 1 152 ? 37.083 -1.587 -7.795 1.00 27.80 1844 ARG B C 1
ATOM 4019 O O . ARG B 1 152 ? 36.802 -1.110 -6.695 1.00 27.01 1844 ARG B O 1
ATOM 4027 N N . MET B 1 153 ? 37.918 -0.997 -8.652 1.00 27.96 1845 MET B N 1
ATOM 4028 C CA . MET B 1 153 ? 38.479 0.321 -8.390 1.00 29.25 1845 MET B CA 1
ATOM 4029 C C . MET B 1 153 ? 37.356 1.352 -8.428 1.00 28.79 1845 MET B C 1
ATOM 4030 O O . MET B 1 153 ? 37.358 2.304 -7.662 1.00 29.05 1845 MET B O 1
ATOM 4035 N N . HIS B 1 154 ? 36.390 1.148 -9.310 1.00 28.05 1846 HIS B N 1
ATOM 4036 C CA . HIS B 1 154 ? 35.326 2.109 -9.467 1.00 28.28 1846 HIS B CA 1
ATOM 4037 C C . HIS B 1 154 ? 34.382 2.031 -8.293 1.00 28.96 1846 HIS B C 1
ATOM 4038 O O . HIS B 1 154 ? 33.922 3.055 -7.790 1.00 29.33 1846 HIS B O 1
ATOM 4045 N N . THR B 1 155 ? 34.123 0.804 -7.852 1.00 28.39 1847 THR B N 1
ATOM 4046 C CA . THR B 1 155 ? 33.326 0.574 -6.664 1.00 28.85 1847 THR B CA 1
ATOM 4047 C C . THR B 1 155 ? 33.935 1.306 -5.467 1.00 29.04 1847 THR B C 1
ATOM 4048 O O . THR B 1 155 ? 33.235 1.985 -4.717 1.00 29.07 1847 THR B O 1
ATOM 4052 N N . THR B 1 156 ? 35.251 1.246 -5.333 1.00 29.87 1848 THR B N 1
ATOM 4053 C CA . THR B 1 156 ? 35.936 2.019 -4.286 1.00 30.28 1848 THR B CA 1
ATOM 4054 C C . THR B 1 156 ? 35.846 3.553 -4.482 1.00 30.64 1848 THR B C 1
ATOM 4055 O O . THR B 1 156 ? 35.647 4.294 -3.524 1.00 30.88 1848 THR B O 1
ATOM 4059 N N . PHE B 1 157 ? 35.991 4.022 -5.715 1.00 30.15 1849 PHE B N 1
ATOM 4060 C CA . PHE B 1 157 ? 35.844 5.441 -6.038 1.00 29.41 1849 PHE B CA 1
ATOM 4061 C C . PHE B 1 157 ? 34.451 5.957 -5.610 1.00 30.48 1849 PHE B C 1
ATOM 4062 O O . PHE B 1 157 ? 34.317 6.988 -4.922 1.00 29.21 1849 PHE B O 1
ATOM 4070 N N . GLU B 1 158 ? 33.417 5.232 -6.023 1.00 30.65 1850 GLU B N 1
ATOM 4071 C CA . GLU B 1 158 ? 32.044 5.598 -5.696 1.00 31.94 1850 GLU B CA 1
ATOM 4072 C C . GLU B 1 158 ? 31.805 5.546 -4.190 1.00 32.69 1850 GLU B C 1
ATOM 4073 O O . GLU B 1 158 ? 31.091 6.382 -3.637 1.00 31.64 1850 GLU B O 1
ATOM 4079 N N . HIS B 1 159 ? 32.405 4.559 -3.534 1.00 33.13 1851 HIS B N 1
ATOM 4080 C CA . HIS B 1 159 ? 32.506 4.555 -2.080 1.00 33.88 1851 HIS B CA 1
ATOM 4081 C C . HIS B 1 159 ? 33.161 5.834 -1.569 1.00 34.77 1851 HIS B C 1
ATOM 4082 O O . HIS B 1 159 ? 32.706 6.427 -0.591 1.00 33.84 1851 HIS B O 1
ATOM 4089 N N . ASP B 1 160 ? 34.230 6.252 -2.237 1.00 34.80 1852 ASP B N 1
ATOM 4090 C CA . ASP B 1 160 ? 35.152 7.230 -1.671 1.00 35.94 1852 ASP B CA 1
ATOM 4091 C C . ASP B 1 160 ? 34.697 8.655 -1.970 1.00 35.81 1852 ASP B C 1
ATOM 4092 O O . ASP B 1 160 ? 35.353 9.621 -1.581 1.00 37.50 1852 ASP B O 1
ATOM 4097 N N . ILE B 1 161 ? 33.570 8.777 -2.664 1.00 34.18 1853 ILE B N 1
ATOM 4098 C CA . ILE B 1 161 ? 32.924 10.086 -2.868 1.00 32.34 1853 ILE B CA 1
ATOM 4099 C C . ILE B 1 161 ? 31.699 10.366 -1.961 1.00 31.82 1853 ILE B C 1
ATOM 4100 O O . ILE B 1 161 ? 31.280 11.520 -1.809 1.00 29.49 1853 ILE B O 1
ATOM 4105 N N . GLN B 1 162 ? 31.146 9.324 -1.342 1.00 31.37 1854 GLN B N 1
ATOM 4106 C CA . GLN B 1 162 ? 30.013 9.531 -0.404 1.00 30.28 1854 GLN B CA 1
ATOM 4107 C C . GLN B 1 162 ? 30.302 10.508 0.737 1.00 28.61 1854 GLN B C 1
ATOM 4108 O O . GLN B 1 162 ? 29.378 11.223 1.196 1.00 26.47 1854 GLN B O 1
ATOM 4114 N N . ALA B 1 163 ? 31.572 10.596 1.131 1.00 26.51 1855 ALA B N 1
ATOM 4115 C CA . ALA B 1 163 ? 32.006 11.600 2.111 1.00 26.92 1855 ALA B CA 1
ATOM 4116 C C . ALA B 1 163 ? 31.776 13.023 1.592 1.00 26.92 1855 ALA B C 1
ATOM 4117 O O . ALA B 1 163 ? 31.359 13.909 2.344 1.00 25.54 1855 ALA B O 1
ATOM 4119 N N . LEU B 1 164 ? 32.038 13.244 0.290 1.00 27.12 1856 LEU B N 1
ATOM 4120 C CA . LEU B 1 164 ? 31.788 14.559 -0.325 1.00 26.64 1856 LEU B CA 1
ATOM 4121 C C . LEU B 1 164 ? 30.313 14.806 -0.422 1.00 25.29 1856 LEU B C 1
ATOM 4122 O O . LEU B 1 164 ? 29.862 15.926 -0.255 1.00 25.02 1856 LEU B O 1
ATOM 4127 N N . GLY B 1 165 ? 29.561 13.758 -0.746 1.00 24.17 1857 GLY B N 1
ATOM 4128 C CA . GLY B 1 165 ? 28.116 13.842 -0.738 1.00 22.68 1857 GLY B CA 1
ATOM 4129 C C . GLY B 1 165 ? 27.616 14.350 0.604 1.00 22.10 1857 GLY B C 1
ATOM 4130 O O . GLY B 1 165 ? 26.751 15.263 0.666 1.00 20.54 1857 GLY B O 1
ATOM 4131 N N . THR B 1 166 ? 28.136 13.755 1.676 1.00 20.55 1858 THR B N 1
ATOM 4132 C CA . THR B 1 166 ? 27.751 14.204 3.025 1.00 20.95 1858 THR B CA 1
ATOM 4133 C C . THR B 1 166 ? 28.037 15.663 3.225 1.00 20.73 1858 THR B C 1
ATOM 4134 O O . THR B 1 166 ? 27.207 16.358 3.836 1.00 22.29 1858 THR B O 1
ATOM 4138 N N . GLN B 1 167 ? 29.188 16.129 2.721 1.00 20.74 1859 GLN B N 1
ATOM 4139 C CA . GLN B 1 167 ? 29.584 17.535 2.862 1.00 22.41 1859 GLN B CA 1
ATOM 4140 C C . GLN B 1 167 ? 28.646 18.427 2.013 1.00 21.88 1859 GLN B C 1
ATOM 4141 O O . GLN B 1 167 ? 28.230 19.496 2.452 1.00 20.56 1859 GLN B O 1
ATOM 4147 N N . VAL B 1 168 ? 28.298 17.950 0.809 1.00 21.14 1860 VAL B N 1
ATOM 4148 C CA . VAL B 1 168 ? 27.276 18.608 0.007 1.00 20.71 1860 VAL B CA 1
ATOM 4149 C C . VAL B 1 168 ? 25.939 18.773 0.762 1.00 21.82 1860 VAL B C 1
ATOM 4150 O O . VAL B 1 168 ? 25.411 19.888 0.816 1.00 21.93 1860 VAL B O 1
ATOM 4154 N N . ARG B 1 169 ? 25.393 17.691 1.330 1.00 21.98 1861 ARG B N 1
ATOM 4155 C CA . ARG B 1 169 ? 24.127 17.777 2.083 1.00 23.65 1861 ARG B CA 1
ATOM 4156 C C . ARG B 1 169 ? 24.228 18.755 3.257 1.00 23.55 1861 ARG B C 1
ATOM 4157 O O . ARG B 1 169 ? 23.307 19.548 3.463 1.00 23.56 1861 ARG B O 1
ATOM 4165 N N . GLN B 1 170 ? 25.350 18.729 3.995 1.00 23.71 1862 GLN B N 1
ATOM 4166 C CA . GLN B 1 170 ? 25.642 19.749 5.038 1.00 23.67 1862 GLN B CA 1
ATOM 4167 C C . GLN B 1 170 ? 25.595 21.195 4.520 1.00 23.44 1862 GLN B C 1
ATOM 4168 O O . GLN B 1 170 ? 24.961 22.064 5.143 1.00 21.59 1862 GLN B O 1
ATOM 4174 N N . LEU B 1 171 ? 26.250 21.441 3.388 1.00 22.71 1863 LEU B N 1
ATOM 4175 C CA . LEU B 1 171 ? 26.189 22.743 2.725 1.00 23.60 1863 LEU B CA 1
ATOM 4176 C C . LEU B 1 171 ? 24.735 23.151 2.428 1.00 24.34 1863 LEU B C 1
ATOM 4177 O O . LEU B 1 171 ? 24.368 24.302 2.591 1.00 23.62 1863 LEU B O 1
ATOM 4182 N N . GLN B 1 172 ? 23.935 22.202 1.959 1.00 24.98 1864 GLN B N 1
ATOM 4183 C CA . GLN B 1 172 ? 22.515 22.427 1.723 1.00 25.53 1864 GLN B CA 1
ATOM 4184 C C . GLN B 1 172 ? 21.778 22.842 2.969 1.00 25.32 1864 GLN B C 1
ATOM 4185 O O . GLN B 1 172 ? 20.982 23.769 2.911 1.00 25.70 1864 GLN B O 1
ATOM 4191 N N . GLU B 1 173 ? 22.031 22.182 4.092 1.00 25.78 1865 GLU B N 1
ATOM 4192 C CA . GLU B 1 173 ? 21.406 22.607 5.358 1.00 26.49 1865 GLU B CA 1
ATOM 4193 C C . GLU B 1 173 ? 21.832 23.991 5.817 1.00 25.49 1865 GLU B C 1
ATOM 4194 O O . GLU B 1 173 ? 21.002 24.754 6.284 1.00 24.32 1865 GLU B O 1
ATOM 4200 N N . ASP B 1 174 ? 23.118 24.305 5.686 1.00 24.12 1866 ASP B N 1
ATOM 4201 C CA . ASP B 1 174 ? 23.644 25.629 6.004 1.00 24.55 1866 ASP B CA 1
ATOM 4202 C C . ASP B 1 174 ? 22.961 26.698 5.141 1.00 24.28 1866 ASP B C 1
ATOM 4203 O O . ASP B 1 174 ? 22.547 27.747 5.643 1.00 24.81 1866 ASP B O 1
ATOM 4208 N N . ALA B 1 175 ? 22.878 26.444 3.841 1.00 24.40 1867 ALA B N 1
ATOM 4209 C CA . ALA B 1 175 ? 22.222 27.377 2.901 1.00 24.54 1867 ALA B CA 1
ATOM 4210 C C . ALA B 1 175 ? 20.785 27.643 3.332 1.00 25.09 1867 ALA B C 1
ATOM 4211 O O . ALA B 1 175 ? 20.315 28.802 3.330 1.00 25.34 1867 ALA B O 1
ATOM 4213 N N . ALA B 1 176 ? 20.085 26.576 3.722 1.00 24.55 1868 ALA B N 1
ATOM 4214 C CA . ALA B 1 176 ? 18.708 26.704 4.206 1.00 23.90 1868 ALA B CA 1
ATOM 4215 C C . ALA B 1 176 ? 18.594 27.585 5.449 1.00 24.05 1868 ALA B C 1
ATOM 4216 O O . ALA B 1 176 ? 17.711 28.453 5.514 1.00 22.89 1868 ALA B O 1
ATOM 4218 N N . ARG B 1 177 ? 19.474 27.369 6.420 0.50 24.01 1869 ARG B N 1
ATOM 4219 C CA A ARG B 1 177 ? 19.496 28.178 7.631 0.50 24.59 1869 ARG B CA 1
ATOM 4220 C CA B ARG B 1 177 ? 19.494 28.176 7.633 0.50 24.89 1869 ARG B CA 1
ATOM 4221 C C . ARG B 1 177 ? 19.813 29.637 7.311 0.50 24.67 1869 ARG B C 1
ATOM 4222 O O . ARG B 1 177 ? 19.277 30.546 7.930 0.50 23.59 1869 ARG B O 1
ATOM 4237 N N . LEU B 1 178 ? 20.693 29.852 6.338 1.00 24.87 1870 LEU B N 1
ATOM 4238 C CA . LEU B 1 178 ? 21.136 31.202 6.018 1.00 25.92 1870 LEU B CA 1
ATOM 4239 C C . LEU B 1 178 ? 20.106 31.972 5.211 1.00 26.00 1870 LEU B C 1
ATOM 4240 O O . LEU B 1 178 ? 19.907 33.156 5.459 1.00 26.27 1870 LEU B O 1
ATOM 4245 N N . GLN B 1 179 ? 19.463 31.296 4.264 1.00 26.70 1871 GLN B N 1
ATOM 4246 C CA . GLN B 1 179 ? 18.337 31.847 3.502 1.00 27.80 1871 GLN B CA 1
ATOM 4247 C C . GLN B 1 179 ? 17.150 32.278 4.369 1.00 27.11 1871 GLN B C 1
ATOM 4248 O O . GLN B 1 179 ? 16.424 33.198 3.997 1.00 27.56 1871 GLN B O 1
ATOM 4254 N N . ALA B 1 180 ? 16.929 31.633 5.514 1.00 26.05 1872 ALA B N 1
ATOM 4255 C CA . ALA B 1 180 ? 15.839 32.083 6.386 1.00 25.55 1872 ALA B CA 1
ATOM 4256 C C . ALA B 1 180 ? 16.222 33.383 7.092 1.00 25.70 1872 ALA B C 1
ATOM 4257 O O . ALA B 1 180 ? 15.351 34.154 7.468 1.00 25.71 1872 ALA B O 1
ATOM 4259 N N . ALA B 1 181 ? 17.520 33.610 7.262 1.00 25.81 1873 ALA B N 1
ATOM 4260 C CA . ALA B 1 181 ? 18.006 34.787 7.973 1.00 27.70 1873 ALA B CA 1
ATOM 4261 C C . ALA B 1 181 ? 17.890 36.039 7.110 1.00 28.76 1873 ALA B C 1
ATOM 4262 O O . ALA B 1 181 ? 17.669 37.137 7.621 1.00 29.15 1873 ALA B O 1
ATOM 4264 N N . TYR B 1 182 ? 18.040 35.866 5.801 1.00 30.75 1874 TYR B N 1
ATOM 4265 C CA . TYR B 1 182 ? 18.270 36.990 4.901 1.00 32.38 1874 TYR B CA 1
ATOM 4266 C C . TYR B 1 182 ? 17.196 37.060 3.820 1.00 34.33 1874 TYR B C 1
ATOM 4267 O O . TYR B 1 182 ? 16.226 36.303 3.845 1.00 34.71 1874 TYR B O 1
ATOM 4276 N N . ALA B 1 183 ? 17.377 37.974 2.872 1.00 36.04 1875 ALA B N 1
ATOM 4277 C CA . ALA B 1 183 ? 16.422 38.149 1.784 1.00 37.41 1875 ALA B CA 1
ATOM 4278 C C . ALA B 1 183 ? 17.026 38.967 0.648 1.00 38.21 1875 ALA B C 1
ATOM 4279 O O . ALA B 1 183 ? 18.177 39.397 0.724 1.00 38.45 1875 ALA B O 1
ATOM 4281 N N . GLY B 1 184 ? 16.243 39.178 -0.405 1.00 38.46 1876 GLY B N 1
ATOM 4282 C CA . GLY B 1 184 ? 16.671 39.999 -1.522 1.00 39.12 1876 GLY B CA 1
ATOM 4283 C C . GLY B 1 184 ? 17.988 39.533 -2.112 1.00 39.45 1876 GLY B C 1
ATOM 4284 O O . GLY B 1 184 ? 18.178 38.344 -2.367 1.00 39.62 1876 GLY B O 1
ATOM 4285 N N . ASP B 1 185 ? 18.899 40.475 -2.330 1.00 39.94 1877 ASP B N 1
ATOM 4286 C CA A ASP B 1 185 ? 20.168 40.177 -2.983 0.50 40.21 1877 ASP B CA 1
ATOM 4287 C CA B ASP B 1 185 ? 20.169 40.177 -2.983 0.50 40.21 1877 ASP B CA 1
ATOM 4288 C C . ASP B 1 185 ? 20.830 38.948 -2.368 1.00 39.65 1877 ASP B C 1
ATOM 4289 O O . ASP B 1 185 ? 21.373 38.103 -3.079 1.00 39.73 1877 ASP B O 1
ATOM 4298 N N . LYS B 1 186 ? 20.780 38.856 -1.043 1.00 39.25 1878 LYS B N 1
ATOM 4299 C CA . LYS B 1 186 ? 21.655 37.954 -0.305 1.00 38.57 1878 LYS B CA 1
ATOM 4300 C C . LYS B 1 186 ? 21.162 36.513 -0.392 1.00 38.10 1878 LYS B C 1
ATOM 4301 O O . LYS B 1 186 ? 21.845 35.645 -0.935 1.00 37.89 1878 LYS B O 1
ATOM 4307 N N . ALA B 1 187 ? 19.972 36.266 0.147 1.00 37.54 1879 ALA B N 1
ATOM 4308 C CA . ALA B 1 187 ? 19.335 34.961 0.030 1.00 37.07 1879 ALA B CA 1
ATOM 4309 C C . ALA B 1 187 ? 19.413 34.435 -1.400 1.00 36.83 1879 ALA B C 1
ATOM 4310 O O . ALA B 1 187 ? 19.482 33.226 -1.624 1.00 36.94 1879 ALA B O 1
ATOM 4312 N N . ASP B 1 188 ? 19.401 35.350 -2.363 1.00 36.41 1880 ASP B N 1
ATOM 4313 C CA . ASP B 1 188 ? 19.567 34.988 -3.766 1.00 36.21 1880 ASP B CA 1
ATOM 4314 C C . ASP B 1 188 ? 20.963 34.435 -4.051 1.00 35.75 1880 ASP B C 1
ATOM 4315 O O . ASP B 1 188 ? 21.107 33.400 -4.703 1.00 35.63 1880 ASP B O 1
ATOM 4320 N N . ASP B 1 189 ? 21.990 35.123 -3.557 1.00 34.65 1881 ASP B N 1
ATOM 4321 C CA . ASP B 1 189 ? 23.371 34.768 -3.863 1.00 34.22 1881 ASP B CA 1
ATOM 4322 C C . ASP B 1 189 ? 23.758 33.446 -3.209 1.00 32.80 1881 ASP B C 1
ATOM 4323 O O . ASP B 1 189 ? 24.559 32.685 -3.751 1.00 32.57 1881 ASP B O 1
ATOM 4328 N N . ILE B 1 190 ? 23.184 33.180 -2.040 1.00 31.44 1882 ILE B N 1
ATOM 4329 C CA . ILE B 1 190 ? 23.339 31.885 -1.388 1.00 30.90 1882 ILE B CA 1
ATOM 4330 C C . ILE B 1 190 ? 22.741 30.766 -2.235 1.00 31.29 1882 ILE B C 1
ATOM 4331 O O . ILE B 1 190 ? 23.320 29.686 -2.351 1.00 30.40 1882 ILE B O 1
ATOM 4336 N N . GLN B 1 191 ? 21.580 31.033 -2.824 1.00 31.32 1883 GLN B N 1
ATOM 4337 C CA . GLN B 1 191 ? 20.898 30.039 -3.687 1.00 32.49 1883 GLN B CA 1
ATOM 4338 C C . GLN B 1 191 ? 21.702 29.693 -4.936 1.00 32.24 1883 GLN B C 1
ATOM 4339 O O . GLN B 1 191 ? 21.753 28.529 -5.373 1.00 32.25 1883 GLN B O 1
ATOM 4345 N N . LYS B 1 192 ? 22.288 30.725 -5.533 1.00 32.18 1884 LYS B N 1
ATOM 4346 C CA . LYS B 1 192 ? 23.087 30.570 -6.732 1.00 32.05 1884 LYS B CA 1
ATOM 4347 C C . LYS B 1 192 ? 24.318 29.769 -6.371 1.00 31.28 1884 LYS B C 1
ATOM 4348 O O . LYS B 1 192 ? 24.658 28.804 -7.066 1.00 30.58 1884 LYS B O 1
ATOM 4354 N N . ARG B 1 193 ? 24.958 30.139 -5.268 1.00 30.11 1885 ARG B N 1
ATOM 4355 C CA . ARG B 1 193 ? 26.186 29.459 -4.872 1.00 30.47 1885 ARG B CA 1
ATOM 4356 C C . ARG B 1 193 ? 25.923 27.993 -4.537 1.00 30.30 1885 ARG B C 1
ATOM 4357 O O . ARG B 1 193 ? 26.658 27.108 -4.984 1.00 29.71 1885 ARG B O 1
ATOM 4365 N N . GLU B 1 194 ? 24.856 27.732 -3.789 1.00 30.22 1886 GLU B N 1
ATOM 4366 C CA . GLU B 1 194 ? 24.473 26.355 -3.497 1.00 31.11 1886 GLU B CA 1
ATOM 4367 C C . GLU B 1 194 ? 24.237 25.568 -4.809 1.00 31.21 1886 GLU B C 1
ATOM 4368 O O . GLU B 1 194 ? 24.666 24.423 -4.949 1.00 30.83 1886 GLU B O 1
ATOM 4374 N N . ASN B 1 195 ? 23.532 26.194 -5.752 1.00 31.75 1887 ASN B N 1
ATOM 4375 C CA . ASN B 1 195 ? 23.263 25.583 -7.060 1.00 32.76 1887 ASN B CA 1
ATOM 4376 C C . ASN B 1 195 ? 24.502 25.210 -7.862 1.00 32.62 1887 ASN B C 1
ATOM 4377 O O . ASN B 1 195 ? 24.540 24.150 -8.493 1.00 32.95 1887 ASN B O 1
ATOM 4382 N N . GLU B 1 196 ? 25.505 26.084 -7.858 1.00 32.09 1888 GLU B N 1
ATOM 4383 C CA . GLU B 1 196 ? 26.756 25.788 -8.545 1.00 32.08 1888 GLU B CA 1
ATOM 4384 C C . GLU B 1 196 ? 27.398 24.514 -8.024 1.00 31.44 1888 GLU B C 1
ATOM 4385 O O . GLU B 1 196 ? 28.007 23.764 -8.798 1.00 30.50 1888 GLU B O 1
ATOM 4391 N N . VAL B 1 197 ? 27.288 24.292 -6.711 1.00 30.15 1889 VAL B N 1
ATOM 4392 C CA . VAL B 1 197 ? 27.868 23.117 -6.056 1.00 29.31 1889 VAL B CA 1
ATOM 4393 C C . VAL B 1 197 ? 27.050 21.838 -6.319 1.00 29.94 1889 VAL B C 1
ATOM 4394 O O . VAL B 1 197 ? 27.615 20.739 -6.517 1.00 29.03 1889 VAL B O 1
ATOM 4398 N N . LEU B 1 198 ? 25.725 21.991 -6.289 1.00 30.39 1890 LEU B N 1
ATOM 4399 C CA . LEU B 1 198 ? 24.789 20.904 -6.565 1.00 31.89 1890 LEU B CA 1
ATOM 4400 C C . LEU B 1 198 ? 24.903 20.400 -7.999 1.00 31.98 1890 LEU B C 1
ATOM 4401 O O . LEU B 1 198 ? 24.874 19.183 -8.213 1.00 31.94 1890 LEU B O 1
ATOM 4406 N N . GLU B 1 199 ? 25.019 21.322 -8.962 1.00 31.92 1891 GLU B N 1
ATOM 4407 C CA . GLU B 1 199 ? 25.237 20.951 -10.365 1.00 33.00 1891 GLU B CA 1
ATOM 4408 C C . GLU B 1 199 ? 26.583 20.249 -10.568 1.00 32.23 1891 GLU B C 1
ATOM 4409 O O . GLU B 1 199 ? 26.662 19.306 -11.366 1.00 32.02 1891 GLU B O 1
ATOM 4415 N N . ALA B 1 200 ? 27.627 20.688 -9.855 1.00 30.94 1892 ALA B N 1
ATOM 4416 C CA . ALA B 1 200 ? 28.950 20.050 -9.968 1.00 30.66 1892 ALA B CA 1
ATOM 4417 C C . ALA B 1 200 ? 28.881 18.621 -9.416 1.00 30.64 1892 ALA B C 1
ATOM 4418 O O . ALA B 1 200 ? 29.346 17.659 -10.058 1.00 30.09 1892 ALA B O 1
ATOM 4420 N N . TRP B 1 201 ? 28.279 18.502 -8.236 1.00 30.07 1893 TRP B N 1
ATOM 4421 C CA . TRP B 1 201 ? 27.980 17.209 -7.623 1.00 30.17 1893 TRP B CA 1
ATOM 4422 C C . TRP B 1 201 ? 27.158 16.288 -8.544 1.00 30.35 1893 TRP B C 1
ATOM 4423 O O . TRP B 1 201 ? 27.572 15.164 -8.768 1.00 30.78 1893 TRP B O 1
ATOM 4434 N N . LYS B 1 202 ? 26.005 16.767 -9.033 1.00 30.82 1894 LYS B N 1
ATOM 4435 C CA . LYS B 1 202 ? 25.148 16.048 -9.999 1.00 31.04 1894 LYS B CA 1
ATOM 4436 C C . LYS B 1 202 ? 25.993 15.477 -11.145 1.00 30.89 1894 LYS B C 1
ATOM 4437 O O . LYS B 1 202 ? 25.876 14.294 -11.494 1.00 31.16 1894 LYS B O 1
ATOM 4443 N N . SER B 1 203 ? 26.849 16.320 -11.716 1.00 29.97 1895 SER B N 1
ATOM 4444 C CA . SER B 1 203 ? 27.682 15.935 -12.843 1.00 29.59 1895 SER B CA 1
ATOM 4445 C C . SER B 1 203 ? 28.708 14.839 -12.493 1.00 29.34 1895 SER B C 1
ATOM 4446 O O . SER B 1 203 ? 28.996 13.965 -13.328 1.00 28.11 1895 SER B O 1
ATOM 4449 N N . LEU B 1 204 ? 29.254 14.884 -11.276 1.00 27.84 1896 LEU B N 1
ATOM 4450 C CA . LEU B 1 204 ? 30.174 13.841 -10.817 1.00 27.68 1896 LEU B CA 1
ATOM 4451 C C . LEU B 1 204 ? 29.436 12.502 -10.716 1.00 27.44 1896 LEU B C 1
ATOM 4452 O O . LEU B 1 204 ? 29.937 11.496 -11.170 1.00 26.62 1896 LEU B O 1
ATOM 4457 N N . LEU B 1 205 ? 28.248 12.506 -10.122 1.00 27.32 1897 LEU B N 1
ATOM 4458 C CA . LEU B 1 205 ? 27.462 11.282 -9.975 1.00 27.00 1897 LEU B CA 1
ATOM 4459 C C . LEU B 1 205 ? 27.018 10.686 -11.311 1.00 26.63 1897 LEU B C 1
ATOM 4460 O O . LEU B 1 205 ? 27.017 9.468 -11.474 1.00 25.62 1897 LEU B O 1
ATOM 4465 N N . ASP B 1 206 ? 26.567 11.553 -12.215 1.00 26.61 1898 ASP B N 1
ATOM 4466 C CA . ASP B 1 206 ? 26.180 11.168 -13.569 1.00 26.60 1898 ASP B CA 1
ATOM 4467 C C . ASP B 1 206 ? 27.365 10.507 -14.236 1.00 26.07 1898 ASP B C 1
ATOM 4468 O O . ASP B 1 206 ? 27.186 9.517 -14.899 1.00 26.20 1898 ASP B O 1
ATOM 4473 N N . ALA B 1 207 ? 28.569 11.061 -14.056 1.00 25.75 1899 ALA B N 1
ATOM 4474 C CA . ALA B 1 207 ? 29.755 10.489 -14.676 1.00 25.22 1899 ALA B CA 1
ATOM 4475 C C . ALA B 1 207 ? 30.177 9.183 -14.030 1.00 25.75 1899 ALA B C 1
ATOM 4476 O O . ALA B 1 207 ? 30.609 8.272 -14.735 1.00 24.07 1899 ALA B O 1
ATOM 4478 N N . CYS B 1 208 ? 30.023 9.067 -12.709 1.00 24.97 1900 CYS B N 1
ATOM 4479 C CA . CYS B 1 208 ? 30.268 7.786 -12.041 1.00 26.40 1900 CYS B CA 1
ATOM 4480 C C . CYS B 1 208 ? 29.313 6.693 -12.498 1.00 27.04 1900 CYS B C 1
ATOM 4481 O O . CYS B 1 208 ? 29.721 5.558 -12.665 1.00 27.40 1900 CYS B O 1
ATOM 4484 N N . GLU B 1 209 ? 28.043 7.054 -12.701 1.00 27.35 1901 GLU B N 1
ATOM 4485 C CA . GLU B 1 209 ? 27.015 6.093 -13.148 1.00 27.42 1901 GLU B CA 1
ATOM 4486 C C . GLU B 1 209 ? 27.277 5.632 -14.583 1.00 26.23 1901 GLU B C 1
ATOM 4487 O O . GLU B 1 209 ? 27.172 4.462 -14.875 1.00 24.86 1901 GLU B O 1
ATOM 4493 N N . SER B 1 210 ? 27.656 6.566 -15.446 1.00 25.90 1902 SER B N 1
ATOM 4494 C CA . SER B 1 210 ? 27.927 6.273 -16.855 1.00 26.50 1902 SER B CA 1
ATOM 4495 C C . SER B 1 210 ? 29.139 5.341 -16.932 1.00 26.50 1902 SER B C 1
ATOM 4496 O O . SER B 1 210 ? 29.145 4.386 -17.701 1.00 25.57 1902 SER B O 1
ATOM 4499 N N . ARG B 1 211 ? 30.148 5.597 -16.103 1.00 26.22 1903 ARG B N 1
ATOM 4500 C CA . ARG B 1 211 ? 31.307 4.709 -16.043 1.00 26.56 1903 ARG B CA 1
ATOM 4501 C C . ARG B 1 211 ? 30.961 3.317 -15.464 1.00 27.41 1903 ARG B C 1
ATOM 4502 O O . ARG B 1 211 ? 31.392 2.298 -16.002 1.00 28.11 1903 ARG B O 1
ATOM 4510 N N . ARG B 1 212 ? 30.201 3.264 -14.374 1.00 27.97 1904 ARG B N 1
ATOM 4511 C CA . ARG B 1 212 ? 29.741 1.962 -13.837 1.00 28.97 1904 ARG B CA 1
ATOM 4512 C C . ARG B 1 212 ? 29.056 1.172 -14.968 1.00 28.11 1904 ARG B C 1
ATOM 4513 O O . ARG B 1 212 ? 29.434 0.049 -15.279 1.00 28.24 1904 ARG B O 1
ATOM 4521 N N . VAL B 1 213 ? 28.091 1.784 -15.639 1.00 27.89 1905 VAL B N 1
ATOM 4522 C CA . VAL B 1 213 ? 27.387 1.083 -16.706 1.00 27.57 1905 VAL B CA 1
ATOM 4523 C C . VAL B 1 213 ? 28.292 0.563 -17.841 1.00 27.09 1905 VAL B C 1
ATOM 4524 O O . VAL B 1 213 ? 28.144 -0.593 -18.281 1.00 27.01 1905 VAL B O 1
ATOM 4528 N N . ARG B 1 214 ? 29.226 1.394 -18.297 1.00 26.68 1906 ARG B N 1
ATOM 4529 C CA . ARG B 1 214 ? 30.112 1.008 -19.383 1.00 25.86 1906 ARG B CA 1
ATOM 4530 C C . ARG B 1 214 ? 31.027 -0.141 -18.989 1.00 26.01 1906 ARG B C 1
ATOM 4531 O O . ARG B 1 214 ? 31.238 -1.087 -19.782 1.00 24.21 1906 ARG B O 1
ATOM 4539 N N . LEU B 1 215 ? 31.537 -0.087 -17.760 1.00 24.43 1907 LEU B N 1
ATOM 4540 C CA . LEU B 1 215 ? 32.325 -1.203 -17.219 1.00 24.56 1907 LEU B CA 1
ATOM 4541 C C . LEU B 1 215 ? 31.520 -2.512 -17.118 1.00 25.14 1907 LEU B C 1
ATOM 4542 O O . LEU B 1 215 ? 32.054 -3.581 -17.397 1.00 24.69 1907 LEU B O 1
ATOM 4547 N N . VAL B 1 216 ? 30.244 -2.433 -16.741 1.00 25.03 1908 VAL B N 1
ATOM 4548 C CA . VAL B 1 216 ? 29.393 -3.637 -16.749 1.00 26.11 1908 VAL B CA 1
ATOM 4549 C C . VAL B 1 216 ? 29.236 -4.193 -18.192 1.00 26.17 1908 VAL B C 1
ATOM 4550 O O . VAL B 1 216 ? 29.325 -5.411 -18.419 1.00 25.44 1908 VAL B O 1
ATOM 4554 N N . ASP B 1 217 ? 29.005 -3.295 -19.144 1.00 26.47 1909 ASP B N 1
ATOM 4555 C CA . ASP B 1 217 ? 28.829 -3.684 -20.538 1.00 26.62 1909 ASP B CA 1
ATOM 4556 C C . ASP B 1 217 ? 30.078 -4.370 -21.081 1.00 26.95 1909 ASP B C 1
ATOM 4557 O O . ASP B 1 217 ? 29.995 -5.427 -21.707 1.00 26.93 1909 ASP B O 1
ATOM 4562 N N . THR B 1 218 ? 31.235 -3.763 -20.837 1.00 26.59 1910 THR B N 1
ATOM 4563 C CA . THR B 1 218 ? 32.502 -4.313 -21.303 1.00 27.04 1910 THR B CA 1
ATOM 4564 C C . THR B 1 218 ? 32.849 -5.602 -20.565 1.00 27.56 1910 THR B C 1
ATOM 4565 O O . THR B 1 218 ? 33.408 -6.530 -21.148 1.00 26.91 1910 THR B O 1
ATOM 4569 N N . GLY B 1 219 ? 32.512 -5.652 -19.281 1.00 27.57 1911 GLY B N 1
ATOM 4570 C CA . GLY B 1 219 ? 32.655 -6.867 -18.502 1.00 27.69 1911 GLY B CA 1
ATOM 4571 C C . GLY B 1 219 ? 31.837 -8.015 -19.061 1.00 27.76 1911 GLY B C 1
ATOM 4572 O O . GLY B 1 219 ? 32.344 -9.122 -19.240 1.00 28.03 1911 GLY B O 1
ATOM 4573 N N . ASP B 1 220 ? 30.565 -7.748 -19.339 1.00 27.20 1912 ASP B N 1
ATOM 4574 C CA . ASP B 1 220 ? 29.672 -8.761 -19.888 1.00 27.07 1912 ASP B CA 1
ATOM 4575 C C . ASP B 1 220 ? 30.169 -9.260 -21.240 1.00 27.02 1912 ASP B C 1
ATOM 4576 O O . ASP B 1 220 ? 30.120 -10.456 -21.528 1.00 27.11 1912 ASP B O 1
ATOM 4581 N N . LYS B 1 221 ? 30.648 -8.336 -22.067 1.00 25.96 1913 LYS B N 1
ATOM 4582 C CA . LYS B 1 221 ? 31.246 -8.690 -23.348 1.00 25.06 1913 LYS B CA 1
ATOM 4583 C C . LYS B 1 221 ? 32.333 -9.746 -23.177 1.00 25.70 1913 LYS B C 1
ATOM 4584 O O . LYS B 1 221 ? 32.311 -10.785 -23.836 1.00 24.15 1913 LYS B O 1
ATOM 4590 N N . PHE B 1 222 ? 33.283 -9.471 -22.289 1.00 25.14 1914 PHE B N 1
ATOM 4591 C CA . PHE B 1 222 ? 34.456 -10.322 -22.134 1.00 24.77 1914 PHE B CA 1
ATOM 4592 C C . PHE B 1 222 ? 34.103 -11.623 -21.420 1.00 24.04 1914 PHE B C 1
ATOM 4593 O O . PHE B 1 222 ? 34.745 -12.652 -21.631 1.00 24.03 1914 PHE B O 1
ATOM 4601 N N . ARG B 1 223 ? 33.079 -11.569 -20.575 1.00 24.40 1915 ARG B N 1
ATOM 4602 C CA . ARG B 1 223 ? 32.504 -12.775 -19.991 1.00 24.59 1915 ARG B CA 1
ATOM 4603 C C . ARG B 1 223 ? 31.946 -13.698 -21.069 1.00 24.18 1915 ARG B C 1
ATOM 4604 O O . ARG B 1 223 ? 32.272 -14.884 -21.113 1.00 23.20 1915 ARG B O 1
ATOM 4612 N N . PHE B 1 224 ? 31.104 -13.146 -21.936 1.00 23.88 1916 PHE B N 1
ATOM 4613 C CA . PHE B 1 224 ? 30.556 -13.897 -23.052 1.00 23.18 1916 PHE B CA 1
ATOM 4614 C C . PHE B 1 224 ? 31.673 -14.537 -23.915 1.00 23.59 1916 PHE B C 1
ATOM 4615 O O . PHE B 1 224 ? 31.627 -15.729 -24.227 1.00 22.30 1916 PHE B O 1
ATOM 4623 N N . PHE B 1 225 ? 32.646 -13.720 -24.326 1.00 23.46 1917 PHE B N 1
ATOM 4624 C CA . PHE B 1 225 ? 33.739 -14.161 -25.183 1.00 23.29 1917 PHE B CA 1
ATOM 4625 C C . PHE B 1 225 ? 34.519 -15.336 -24.566 1.00 23.56 1917 PHE B C 1
ATOM 4626 O O . PHE B 1 225 ? 34.949 -16.251 -25.274 1.00 21.86 1917 PHE B O 1
ATOM 4634 N N . SER B 1 226 ? 34.739 -15.266 -23.251 1.00 24.20 1918 SER B N 1
ATOM 4635 C CA . SER B 1 226 ? 35.420 -16.324 -22.493 1.00 24.56 1918 SER B CA 1
ATOM 4636 C C . SER B 1 226 ? 34.573 -17.617 -22.441 1.00 23.84 1918 SER B C 1
ATOM 4637 O O . SER B 1 226 ? 35.119 -18.713 -22.554 1.00 21.48 1918 SER B O 1
ATOM 4640 N N . MET B 1 227 ? 33.246 -17.475 -22.300 1.00 23.57 1919 MET B N 1
ATOM 4641 C CA . MET B 1 227 ? 32.349 -18.627 -22.364 1.00 25.06 1919 MET B CA 1
ATOM 4642 C C . MET B 1 227 ? 32.464 -19.297 -23.733 1.00 23.56 1919 MET B C 1
ATOM 4643 O O . MET B 1 227 ? 32.563 -20.518 -23.819 1.00 23.53 1919 MET B O 1
ATOM 4648 N N . VAL B 1 228 ? 32.449 -18.495 -24.788 1.00 23.35 1920 VAL B N 1
ATOM 4649 C CA . VAL B 1 228 ? 32.538 -19.021 -26.159 1.00 21.84 1920 VAL B CA 1
ATOM 4650 C C . VAL B 1 228 ? 33.869 -19.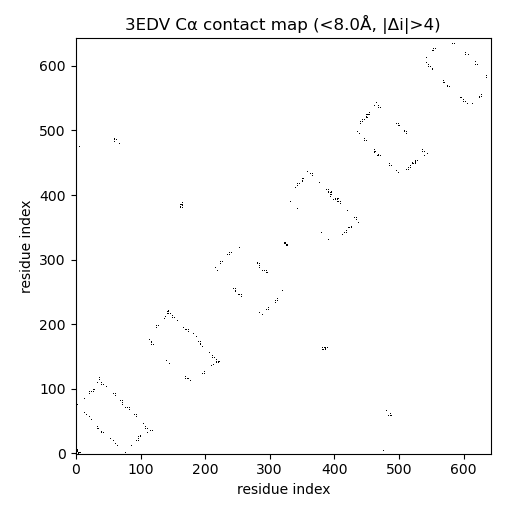743 -26.304 1.00 22.80 1920 VAL B C 1
ATOM 4651 O O . VAL B 1 228 ? 33.907 -20.893 -26.738 1.00 22.68 1920 VAL B O 1
ATOM 4655 N N . ARG B 1 229 ? 34.955 -19.074 -25.915 1.00 22.23 1921 ARG B N 1
ATOM 4656 C CA . ARG B 1 229 ? 36.271 -19.666 -26.052 1.00 23.21 1921 ARG B CA 1
ATOM 4657 C C . ARG B 1 229 ? 36.352 -21.021 -25.356 1.00 22.88 1921 ARG B C 1
ATOM 4658 O O . ARG B 1 229 ? 36.877 -21.943 -25.921 1.00 24.36 1921 ARG B O 1
ATOM 4666 N N . ASP B 1 230 ? 35.888 -21.124 -24.116 1.00 22.74 1922 ASP B N 1
ATOM 4667 C CA . ASP B 1 230 ? 35.983 -22.378 -23.381 1.00 23.13 1922 ASP B CA 1
ATOM 4668 C C . ASP B 1 230 ? 35.255 -23.504 -24.138 1.00 22.46 1922 ASP B C 1
ATOM 4669 O O . ASP B 1 230 ? 35.745 -24.622 -24.243 1.00 22.59 1922 ASP B O 1
ATOM 4674 N N . LEU B 1 231 ? 34.070 -23.195 -24.640 1.00 22.16 1923 LEU B N 1
ATOM 4675 C CA . LEU B 1 231 ? 33.267 -24.184 -25.379 1.00 22.13 1923 LEU B CA 1
ATOM 4676 C C . LEU B 1 231 ? 33.971 -24.587 -26.673 1.00 21.85 1923 LEU B C 1
ATOM 4677 O O . LEU B 1 231 ? 34.064 -25.771 -27.016 1.00 20.68 1923 LEU B O 1
ATOM 4682 N N . MET B 1 232 ? 34.459 -23.591 -27.403 1.00 22.99 1924 MET B N 1
ATOM 4683 C CA . MET B 1 232 ? 35.197 -23.840 -28.657 1.00 22.87 1924 MET B CA 1
ATOM 4684 C C . MET B 1 232 ? 36.400 -24.769 -28.458 1.00 22.93 1924 MET B C 1
ATOM 4685 O O . MET B 1 232 ? 36.618 -25.649 -29.280 1.00 22.71 1924 MET B O 1
ATOM 4690 N N . LEU B 1 233 ? 37.158 -24.562 -27.381 1.00 23.18 1925 LEU B N 1
ATOM 4691 C CA . LEU B 1 233 ? 38.360 -25.364 -27.085 1.00 23.40 1925 LEU B CA 1
ATOM 4692 C C . LEU B 1 233 ? 37.952 -26.780 -26.740 1.00 23.22 1925 LEU B C 1
ATOM 4693 O O . LEU B 1 233 ? 38.547 -27.750 -27.217 1.00 22.54 1925 LEU B O 1
ATOM 4698 N N . TRP B 1 234 ? 36.895 -26.889 -25.939 1.00 22.74 1926 TRP B N 1
ATOM 4699 C CA . TRP B 1 234 ? 36.374 -28.161 -25.540 1.00 22.16 1926 TRP B CA 1
ATOM 4700 C C . TRP B 1 234 ? 35.860 -28.933 -26.755 1.00 21.49 1926 TRP B C 1
ATOM 4701 O O . TRP B 1 234 ? 36.187 -30.124 -26.929 1.00 20.98 1926 TRP B O 1
ATOM 4712 N N . MET B 1 235 ? 35.061 -28.270 -27.598 1.00 21.60 1927 MET B N 1
ATOM 4713 C CA . MET B 1 235 ? 34.531 -28.918 -28.822 1.00 21.86 1927 MET B CA 1
ATOM 4714 C C . MET B 1 235 ? 35.649 -29.467 -29.732 1.00 22.11 1927 MET B C 1
ATOM 4715 O O . MET B 1 235 ? 35.491 -30.549 -30.338 1.00 21.39 1927 MET B O 1
ATOM 4720 N N . GLU B 1 236 ? 36.760 -28.735 -29.830 1.00 22.85 1928 GLU B N 1
ATOM 4721 C CA . GLU B 1 236 ? 37.878 -29.152 -30.665 1.00 24.65 1928 GLU B CA 1
ATOM 4722 C C . GLU B 1 236 ? 38.553 -30.402 -30.070 1.00 24.70 1928 GLU B C 1
ATOM 4723 O O . GLU B 1 236 ? 39.020 -31.271 -30.807 1.00 24.46 1928 GLU B O 1
ATOM 4729 N N . ASP B 1 237 ? 38.588 -30.469 -28.732 1.00 24.95 1929 ASP B N 1
ATOM 4730 C CA . ASP B 1 237 ? 39.070 -31.631 -27.990 1.00 24.37 1929 ASP B CA 1
ATOM 4731 C C . ASP B 1 237 ? 38.225 -32.870 -28.292 1.00 23.56 1929 ASP B C 1
ATOM 4732 O O . ASP B 1 237 ? 38.764 -33.947 -28.558 1.00 21.51 1929 ASP B O 1
ATOM 4737 N N . VAL B 1 238 ? 36.907 -32.706 -28.242 1.00 22.46 1930 VAL B N 1
ATOM 4738 C CA . VAL B 1 238 ? 35.959 -33.802 -28.549 1.00 21.63 1930 VAL B CA 1
ATOM 4739 C C . VAL B 1 238 ? 36.109 -34.276 -29.996 1.00 21.52 1930 VAL B C 1
ATOM 4740 O O . VAL B 1 238 ? 36.182 -35.488 -30.265 1.00 19.43 1930 VAL B O 1
ATOM 4744 N N . ILE B 1 239 ? 36.172 -33.327 -30.930 1.00 20.96 1931 ILE B N 1
ATOM 4745 C CA . ILE B 1 239 ? 36.465 -33.677 -32.339 1.00 22.49 1931 ILE B CA 1
ATOM 4746 C C . ILE B 1 239 ? 37.792 -34.474 -32.486 1.00 22.97 1931 ILE B C 1
ATOM 4747 O O . ILE B 1 239 ? 37.809 -35.528 -33.145 1.00 21.41 1931 ILE B O 1
ATOM 4752 N N . ARG B 1 240 ? 38.874 -33.994 -31.859 1.00 24.20 1932 ARG B N 1
ATOM 4753 C CA . ARG B 1 240 ? 40.179 -34.689 -31.913 1.00 26.05 1932 ARG B CA 1
ATOM 4754 C C . ARG B 1 240 ? 40.102 -36.088 -31.276 1.00 25.45 1932 ARG B C 1
ATOM 4755 O O . ARG B 1 240 ? 40.609 -37.071 -31.812 1.00 25.35 1932 ARG B O 1
ATOM 4763 N N . GLN B 1 241 ? 39.468 -36.179 -30.124 1.00 25.17 1933 GLN B N 1
ATOM 4764 C CA . GLN B 1 241 ? 39.111 -37.472 -29.561 1.00 25.62 1933 GLN B CA 1
ATOM 4765 C C . GLN B 1 241 ? 38.481 -38.440 -30.554 1.00 24.48 1933 GLN B C 1
ATOM 4766 O O . GLN B 1 241 ? 38.847 -39.630 -30.611 1.00 22.75 1933 GLN B O 1
ATOM 4772 N N . ILE B 1 242 ? 37.492 -37.946 -31.294 1.00 24.01 1934 ILE B N 1
ATOM 4773 C CA . ILE B 1 242 ? 36.781 -38.788 -32.251 1.00 24.33 1934 ILE B CA 1
ATOM 4774 C C . ILE B 1 242 ? 37.718 -39.166 -33.398 1.00 24.60 1934 ILE B C 1
ATOM 4775 O O . ILE B 1 242 ? 37.832 -40.340 -33.757 1.00 24.31 1934 ILE B O 1
ATOM 4780 N N . GLU B 1 243 ? 38.440 -38.178 -33.926 1.00 25.56 1935 GLU B N 1
ATOM 4781 C CA . GLU B 1 243 ? 39.436 -38.426 -34.989 1.00 26.51 1935 GLU B CA 1
ATOM 4782 C C . GLU B 1 243 ? 40.524 -39.441 -34.591 1.00 26.46 1935 GLU B C 1
ATOM 4783 O O . GLU B 1 243 ? 41.083 -40.142 -35.454 1.00 26.62 1935 GLU B O 1
ATOM 4789 N N . ALA B 1 244 ? 40.823 -39.537 -33.295 1.00 26.05 1936 ALA B N 1
ATOM 4790 C CA . ALA B 1 244 ? 41.900 -40.422 -32.838 1.00 25.93 1936 ALA B CA 1
ATOM 4791 C C . ALA B 1 244 ? 41.506 -41.911 -32.731 1.00 25.91 1936 ALA B C 1
ATOM 4792 O O . ALA B 1 244 ? 42.374 -42.796 -32.543 1.00 25.32 1936 ALA B O 1
ATOM 4794 N N . GLN B 1 245 ? 40.207 -42.193 -32.849 1.00 25.20 1937 GLN B N 1
ATOM 4795 C CA . GLN B 1 245 ? 39.703 -43.542 -32.684 1.00 25.80 1937 GLN B CA 1
ATOM 4796 C C . GLN B 1 245 ? 40.148 -44.421 -33.830 1.00 26.36 1937 GLN B C 1
ATOM 4797 O O . GLN B 1 245 ? 40.025 -44.058 -34.995 1.00 25.82 1937 GLN B O 1
ATOM 4803 N N . GLU B 1 246 ? 40.664 -45.587 -33.477 1.00 27.09 1938 GLU B N 1
ATOM 4804 C CA . GLU B 1 246 ? 41.135 -46.543 -34.467 1.00 28.30 1938 GLU B CA 1
ATOM 4805 C C . GLU B 1 246 ? 39.996 -47.468 -34.888 1.00 28.38 1938 GLU B C 1
ATOM 4806 O O . GLU B 1 246 ? 39.216 -47.935 -34.043 1.00 27.87 1938 GLU B O 1
ATOM 4812 N N . LYS B 1 247 ? 39.886 -47.710 -36.193 1.00 28.45 1939 LYS B N 1
ATOM 4813 C CA . LYS B 1 247 ? 38.885 -48.639 -36.696 1.00 29.36 1939 LYS B CA 1
ATOM 4814 C C . LYS B 1 247 ? 39.062 -50.002 -36.003 1.00 29.35 1939 LYS B C 1
ATOM 4815 O O . LYS B 1 247 ? 40.172 -50.538 -35.967 1.00 29.67 1939 LYS B O 1
ATOM 4821 N N . PRO B 1 248 ? 37.971 -50.558 -35.436 1.00 29.34 1940 PRO B N 1
ATOM 4822 C CA . PRO B 1 248 ? 38.077 -51.856 -34.755 1.00 29.37 1940 PRO B CA 1
ATOM 4823 C C . PRO B 1 248 ? 38.385 -53.012 -35.718 1.00 29.30 1940 PRO B C 1
ATOM 4824 O O . PRO B 1 248 ? 37.928 -52.999 -36.878 1.00 28.80 1940 PRO B O 1
ATOM 4828 N N . ARG B 1 249 ? 39.169 -53.982 -35.239 1.00 28.68 1941 ARG B N 1
ATOM 4829 C CA . ARG B 1 249 ? 39.565 -55.124 -36.053 1.00 29.22 1941 ARG B CA 1
ATOM 4830 C C . ARG B 1 249 ? 38.936 -56.444 -35.617 1.00 28.91 1941 ARG B C 1
ATOM 4831 O O . ARG B 1 249 ? 39.177 -57.466 -36.247 1.00 28.24 1941 ARG B O 1
ATOM 4839 N N . ASP B 1 250 ? 38.139 -56.422 -34.549 1.00 28.38 1942 ASP B N 1
ATOM 4840 C CA . ASP B 1 250 ? 37.421 -57.621 -34.067 1.00 28.54 1942 ASP B CA 1
ATOM 4841 C C . ASP B 1 250 ? 36.236 -57.208 -33.194 1.00 28.02 1942 ASP B C 1
ATOM 4842 O O . ASP B 1 250 ? 36.062 -56.025 -32.916 1.00 27.94 1942 ASP B O 1
ATOM 4847 N N . VAL B 1 251 ? 35.417 -58.160 -32.749 1.00 27.58 1943 VAL B N 1
ATOM 4848 C CA . VAL B 1 251 ? 34.174 -57.784 -32.052 1.00 26.45 1943 VAL B CA 1
ATOM 4849 C C . VAL B 1 251 ? 34.408 -57.122 -30.685 1.00 25.87 1943 VAL B C 1
ATOM 4850 O O . VAL B 1 251 ? 33.650 -56.217 -30.287 1.00 24.38 1943 VAL B O 1
ATOM 4854 N N . SER B 1 252 ? 35.446 -57.570 -29.978 1.00 25.24 1944 SER B N 1
ATOM 4855 C CA . SER B 1 252 ? 35.776 -57.001 -28.657 1.00 24.62 1944 SER B CA 1
ATOM 4856 C C . SER B 1 252 ? 36.240 -55.552 -28.825 1.00 24.19 1944 SER B C 1
ATOM 4857 O O . SER B 1 252 ? 36.005 -54.727 -27.951 1.00 22.64 1944 SER B O 1
ATOM 4860 N N . SER B 1 253 ? 36.902 -55.258 -29.947 1.00 24.51 1945 SER B N 1
ATOM 4861 C CA . SER B 1 253 ? 37.327 -53.891 -30.247 1.00 25.04 1945 SER B CA 1
ATOM 4862 C C . SER B 1 253 ? 36.182 -52.972 -30.637 1.00 25.75 1945 SER B C 1
ATOM 4863 O O . SER B 1 253 ? 36.164 -51.813 -30.224 1.00 26.12 1945 SER B O 1
ATOM 4866 N N . VAL B 1 254 ? 35.247 -53.470 -31.447 1.00 25.73 1946 VAL B N 1
ATOM 4867 C CA . VAL B 1 254 ? 33.999 -52.760 -31.695 1.00 26.09 1946 VAL B CA 1
ATOM 4868 C C . VAL B 1 254 ? 33.280 -52.441 -30.378 1.00 25.70 1946 VAL B C 1
ATOM 4869 O O . VAL B 1 254 ? 32.856 -51.299 -30.167 1.00 25.87 1946 VAL B O 1
ATOM 4873 N N . GLU B 1 255 ? 33.181 -53.435 -29.492 1.00 25.30 1947 GLU B N 1
ATOM 4874 C CA . GLU B 1 255 ? 32.450 -53.279 -28.244 1.00 24.57 1947 GLU B CA 1
ATOM 4875 C C . GLU B 1 255 ? 33.088 -52.156 -27.447 1.00 24.08 1947 GLU B C 1
ATOM 4876 O O . GLU B 1 255 ? 32.394 -51.250 -26.971 1.00 22.56 1947 GLU B O 1
ATOM 4882 N N . LEU B 1 256 ? 34.410 -52.233 -27.313 1.00 23.89 1948 LEU B N 1
ATOM 4883 C CA . LEU B 1 256 ? 35.174 -51.225 -26.567 1.00 24.72 1948 LEU B CA 1
ATOM 4884 C C . LEU B 1 256 ? 34.944 -49.821 -27.143 1.00 25.11 1948 LEU B C 1
ATOM 4885 O O . LEU B 1 256 ? 34.653 -48.868 -26.389 1.00 25.12 1948 LEU B O 1
ATOM 4890 N N . LEU B 1 257 ? 35.063 -49.697 -28.464 1.00 25.19 1949 LEU B N 1
ATOM 4891 C CA . LEU B 1 257 ? 34.936 -48.401 -29.144 1.00 25.46 1949 LEU B CA 1
ATOM 4892 C C . LEU B 1 257 ? 33.519 -47.824 -29.048 1.00 26.17 1949 LEU B C 1
ATOM 4893 O O . LEU B 1 257 ? 33.361 -46.614 -28.835 1.00 25.40 1949 LEU B O 1
ATOM 4898 N N . MET B 1 258 ? 32.489 -48.670 -29.186 1.00 25.61 1950 MET B N 1
ATOM 4899 C CA A MET B 1 258 ? 31.125 -48.191 -29.005 0.50 27.75 1950 MET B CA 1
ATOM 4900 C CA B MET B 1 258 ? 31.126 -48.191 -29.005 0.50 27.75 1950 MET B CA 1
ATOM 4901 C C . MET B 1 258 ? 30.939 -47.686 -27.573 1.00 26.53 1950 MET B C 1
ATOM 4902 O O . MET B 1 258 ? 30.354 -46.631 -27.378 1.00 25.70 1950 MET B O 1
ATOM 4911 N N . ASN B 1 259 ? 31.444 -48.437 -26.586 1.00 25.84 1951 ASN B N 1
ATOM 4912 C CA . ASN B 1 259 ? 31.390 -48.000 -25.191 1.00 26.23 1951 ASN B CA 1
ATOM 4913 C C . ASN B 1 259 ? 32.083 -46.639 -25.019 1.00 25.92 1951 ASN B C 1
ATOM 4914 O O . ASN B 1 259 ? 31.534 -45.734 -24.382 1.00 26.76 1951 ASN B O 1
ATOM 4919 N N . ASN B 1 260 ? 33.282 -46.501 -25.581 1.00 25.59 1952 ASN B N 1
ATOM 4920 C CA . ASN B 1 260 ? 34.052 -45.256 -25.456 1.00 26.04 1952 ASN B CA 1
ATOM 4921 C C . ASN B 1 260 ? 33.365 -44.087 -26.126 1.00 25.35 1952 ASN B C 1
ATOM 4922 O O . ASN B 1 260 ? 33.295 -42.985 -25.573 1.00 26.24 1952 ASN B O 1
ATOM 4927 N N . HIS B 1 261 ? 32.852 -44.339 -27.319 1.00 24.55 1953 HIS B N 1
ATOM 4928 C CA . HIS B 1 261 ? 32.104 -43.358 -28.094 1.00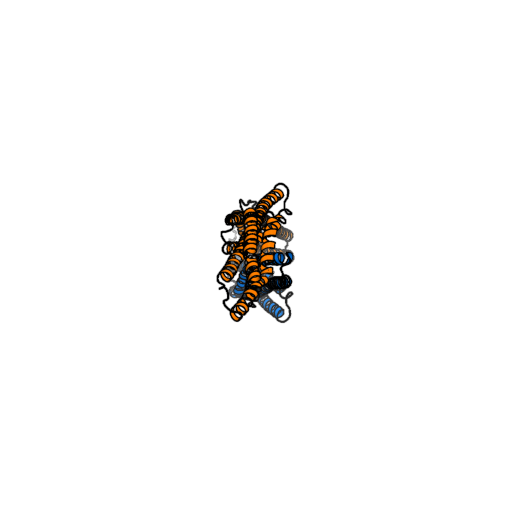 24.06 1953 HIS B CA 1
ATOM 4929 C C . HIS B 1 261 ? 30.848 -42.900 -27.336 1.00 24.34 1953 HIS B C 1
ATOM 4930 O O . HIS B 1 261 ? 30.531 -41.702 -27.293 1.00 24.23 1953 HIS B O 1
ATOM 4937 N N . GLN B 1 262 ? 30.141 -43.856 -26.743 1.00 24.39 1954 GLN B N 1
ATOM 4938 C CA . GLN B 1 262 ? 28.979 -43.550 -25.917 1.00 24.13 1954 GLN B CA 1
ATOM 4939 C C . GLN B 1 262 ? 29.374 -42.734 -24.691 1.00 22.90 1954 GLN B C 1
ATOM 4940 O O . GLN B 1 262 ? 28.600 -41.907 -24.208 1.00 24.58 1954 GLN B O 1
ATOM 4946 N N . GLY B 1 263 ? 30.583 -42.971 -24.193 1.00 22.18 1955 GLY B N 1
ATOM 4947 C CA . GLY B 1 263 ? 31.163 -42.128 -23.164 1.00 22.92 1955 GLY B CA 1
ATOM 4948 C C . GLY B 1 263 ? 31.328 -40.691 -23.616 1.00 23.42 1955 GLY B C 1
ATOM 4949 O O . GLY B 1 263 ? 31.179 -39.760 -22.824 1.00 24.16 1955 GLY B O 1
ATOM 4950 N N . ILE B 1 264 ? 31.639 -40.510 -24.895 1.00 23.11 1956 ILE B N 1
ATOM 4951 C CA . ILE B 1 264 ? 31.869 -39.180 -25.447 1.00 23.59 1956 ILE B CA 1
ATOM 4952 C C . ILE B 1 264 ? 30.561 -38.408 -25.589 1.00 24.06 1956 ILE B C 1
ATOM 4953 O O . ILE B 1 264 ? 30.508 -37.205 -25.333 1.00 24.27 1956 ILE B O 1
ATOM 4958 N N . LYS B 1 265 ? 29.508 -39.108 -25.999 1.00 24.07 1957 LYS B N 1
ATOM 4959 C CA . LYS B 1 265 ? 28.172 -38.526 -26.046 1.00 25.04 1957 LYS B CA 1
ATOM 4960 C C . LYS B 1 265 ? 27.748 -38.006 -24.677 1.00 24.71 1957 LYS B C 1
ATOM 4961 O O . LYS B 1 265 ? 27.099 -36.966 -24.570 1.00 23.49 1957 LYS B O 1
ATOM 4967 N N . ALA B 1 266 ? 28.120 -38.737 -23.631 1.00 24.57 1958 ALA B N 1
ATOM 4968 C CA . ALA B 1 266 ? 27.829 -38.323 -22.264 1.00 24.64 1958 ALA B CA 1
ATOM 4969 C C . ALA B 1 266 ? 28.590 -37.053 -21.899 1.00 25.11 1958 ALA B C 1
ATOM 4970 O O . ALA B 1 266 ? 28.041 -36.147 -21.273 1.00 23.99 1958 ALA B O 1
ATOM 4972 N N . GLU B 1 267 ? 29.858 -36.995 -22.295 1.00 25.78 1959 GLU B N 1
ATOM 4973 C CA A GLU B 1 267 ? 30.629 -35.760 -22.215 0.50 26.71 1959 GLU B CA 1
ATOM 4974 C CA B GLU B 1 267 ? 30.630 -35.760 -22.215 0.50 26.71 1959 GLU B CA 1
ATOM 4975 C C . GLU B 1 267 ? 29.902 -34.610 -22.903 1.00 26.08 1959 GLU B C 1
ATOM 4976 O O . GLU B 1 267 ? 29.733 -33.536 -22.327 1.00 25.93 1959 GLU B O 1
ATOM 4987 N N . ILE B 1 268 ? 29.472 -34.843 -24.139 1.00 25.32 1960 ILE B N 1
ATOM 4988 C CA . ILE B 1 268 ? 28.809 -33.811 -24.927 1.00 24.69 1960 ILE B CA 1
ATOM 4989 C C . ILE B 1 268 ? 27.533 -33.331 -24.244 1.00 25.25 1960 ILE B C 1
ATOM 4990 O O . ILE B 1 268 ? 27.313 -32.130 -24.092 1.00 23.77 1960 ILE B O 1
ATOM 4995 N N . ASP B 1 269 ? 26.695 -34.278 -23.834 1.00 25.68 1961 ASP B N 1
ATOM 4996 C CA . ASP B 1 269 ? 25.396 -33.954 -23.256 1.00 26.82 1961 ASP B CA 1
ATOM 4997 C C . ASP B 1 269 ? 25.551 -33.182 -21.950 1.00 27.15 1961 ASP B C 1
ATOM 4998 O O . ASP B 1 269 ? 24.758 -32.290 -21.648 1.00 26.15 1961 ASP B O 1
ATOM 5003 N N . ALA B 1 270 ? 26.576 -33.531 -21.180 1.00 27.11 1962 ALA B N 1
ATOM 5004 C CA . ALA B 1 270 ? 26.880 -32.823 -19.942 1.00 27.55 1962 ALA B CA 1
ATOM 5005 C C . ALA B 1 270 ? 27.202 -31.339 -20.124 1.00 27.87 1962 ALA B C 1
ATOM 5006 O O . ALA B 1 270 ? 27.211 -30.583 -19.153 1.00 28.49 1962 ALA B O 1
ATOM 5008 N N . ARG B 1 271 ? 27.468 -30.919 -21.358 1.00 27.64 1963 ARG B N 1
ATOM 5009 C CA . ARG B 1 271 ? 27.727 -29.491 -21.628 1.00 27.55 1963 ARG B CA 1
ATOM 5010 C C . ARG B 1 271 ? 26.478 -28.676 -21.998 1.00 26.82 1963 ARG B C 1
ATOM 5011 O O . ARG B 1 271 ? 26.615 -27.498 -22.261 1.00 25.91 1963 ARG B O 1
ATOM 5019 N N . ASN B 1 272 ? 25.293 -29.307 -22.038 1.00 26.69 1964 ASN B N 1
ATOM 5020 C CA . ASN B 1 272 ? 24.066 -28.659 -22.538 1.00 27.03 1964 ASN B CA 1
ATOM 5021 C C . ASN B 1 272 ? 23.773 -27.315 -21.869 1.00 26.63 1964 ASN B C 1
ATOM 5022 O O . ASN B 1 272 ? 23.499 -26.326 -22.560 1.00 25.93 1964 ASN B O 1
ATOM 5027 N N . ASP B 1 273 ? 23.874 -27.289 -20.541 1.00 25.91 1965 ASP B N 1
ATOM 5028 C CA . ASP B 1 273 ? 23.649 -26.075 -19.738 1.00 27.08 1965 ASP B CA 1
ATOM 5029 C C . ASP B 1 273 ? 24.694 -24.989 -19.987 1.00 26.19 1965 ASP B C 1
ATOM 5030 O O . ASP B 1 273 ? 24.372 -23.808 -19.913 1.00 26.73 1965 ASP B O 1
ATOM 5035 N N . SER B 1 274 ? 25.938 -25.388 -20.262 1.00 25.81 1966 SER B N 1
ATOM 5036 C CA . SER B 1 274 ? 26.997 -24.426 -20.625 1.00 24.56 1966 SER B CA 1
ATOM 5037 C C . SER B 1 274 ? 26.724 -23.727 -21.949 1.00 23.99 1966 SER B C 1
ATOM 5038 O O . SER B 1 274 ? 27.030 -22.543 -22.084 1.00 23.05 1966 SER B O 1
ATOM 5041 N N . PHE B 1 275 ? 26.192 -24.463 -22.928 1.00 23.09 1967 PHE B N 1
ATOM 5042 C CA . PHE B 1 275 ? 25.822 -23.857 -24.205 1.00 23.86 1967 PHE B CA 1
ATOM 5043 C C . PHE B 1 275 ? 24.677 -22.865 -23.987 1.00 24.40 1967 PHE B C 1
ATOM 5044 O O . PHE B 1 275 ? 24.724 -21.732 -24.457 1.00 24.91 1967 PHE B O 1
ATOM 5052 N N . THR B 1 276 ? 23.648 -23.327 -23.285 1.00 24.29 1968 THR B N 1
ATOM 5053 C CA . THR B 1 276 ? 22.466 -22.532 -22.943 1.00 24.30 1968 THR B CA 1
ATOM 5054 C C . THR B 1 276 ? 22.813 -21.217 -22.237 1.00 23.69 1968 THR B C 1
ATOM 5055 O O . THR B 1 276 ? 22.425 -20.149 -22.705 1.00 24.03 1968 THR B O 1
ATOM 5059 N N . THR B 1 277 ? 23.556 -21.296 -21.132 1.00 23.66 1969 THR B N 1
ATOM 5060 C CA . THR B 1 277 ? 24.111 -20.113 -20.449 1.00 24.18 1969 THR B CA 1
ATOM 5061 C C . THR B 1 277 ? 24.823 -19.147 -21.387 1.00 24.17 1969 THR B C 1
ATOM 5062 O O . THR B 1 277 ? 24.506 -17.957 -21.417 1.00 24.59 1969 THR B O 1
ATOM 5066 N N . CYS B 1 278 ? 25.779 -19.664 -22.160 1.00 24.12 1970 CYS B N 1
ATOM 5067 C CA . CYS B 1 278 ? 26.551 -18.865 -23.120 1.00 23.98 1970 CYS B CA 1
ATOM 5068 C C . CYS B 1 278 ? 25.700 -18.186 -24.192 1.00 23.94 1970 CYS B C 1
ATOM 5069 O O . CYS B 1 278 ? 25.879 -16.994 -24.473 1.00 25.02 1970 CYS B O 1
ATOM 5072 N N . ILE B 1 279 ? 24.814 -18.951 -24.807 1.00 23.84 1971 ILE B N 1
ATOM 5073 C CA . ILE B 1 279 ? 23.945 -18.446 -25.887 1.00 23.19 1971 ILE B CA 1
ATOM 5074 C C . ILE B 1 279 ? 22.927 -17.415 -25.342 1.00 23.59 1971 ILE B C 1
ATOM 5075 O O . ILE B 1 279 ? 22.676 -16.384 -25.980 1.00 23.30 1971 ILE B O 1
ATOM 5080 N N . GLU B 1 280 ? 22.358 -17.705 -24.177 1.00 23.76 1972 GLU B N 1
ATOM 5081 C CA . GLU B 1 280 ? 21.415 -16.796 -23.537 1.00 24.91 1972 GLU B CA 1
ATOM 5082 C C . GLU B 1 280 ? 22.048 -15.431 -23.289 1.00 24.39 1972 GLU B C 1
ATOM 5083 O O . GLU B 1 280 ? 21.456 -14.396 -23.596 1.00 23.90 1972 GLU B O 1
ATOM 5089 N N . LEU B 1 281 ? 23.254 -15.436 -22.730 1.00 24.47 1973 LEU B N 1
ATOM 5090 C CA . LEU B 1 281 ? 23.995 -14.202 -22.495 1.00 24.29 1973 LEU B CA 1
ATOM 5091 C C . LEU B 1 281 ? 24.199 -13.426 -23.791 1.00 24.22 1973 LEU B C 1
ATOM 5092 O O . LEU B 1 281 ? 23.834 -12.254 -23.888 1.00 23.71 1973 LEU B O 1
ATOM 5097 N N . GLY B 1 282 ? 24.784 -14.086 -24.785 1.00 23.72 1974 GLY B N 1
ATOM 5098 C CA . GLY B 1 282 ? 24.983 -13.481 -26.089 1.00 24.13 1974 GLY B CA 1
ATOM 5099 C C . GLY B 1 282 ? 23.717 -12.853 -26.637 1.00 25.60 1974 GLY B C 1
ATOM 5100 O O . GLY B 1 282 ? 23.730 -11.716 -27.108 1.00 25.59 1974 GLY B O 1
ATOM 5101 N N . LYS B 1 283 ? 22.618 -13.598 -26.575 1.00 26.11 1975 LYS B N 1
ATOM 5102 C CA . LYS B 1 283 ? 21.339 -13.122 -27.088 1.00 27.03 1975 LYS B CA 1
ATOM 5103 C C . LYS B 1 283 ? 20.825 -11.938 -26.276 1.00 27.74 1975 LYS B C 1
ATOM 5104 O O . LYS B 1 283 ? 20.232 -11.008 -26.823 1.00 26.41 1975 LYS B O 1
ATOM 5110 N N . SER B 1 284 ? 21.058 -11.979 -24.968 1.00 28.26 1976 SER B N 1
ATOM 5111 C CA . SER B 1 284 ? 20.760 -10.845 -24.101 1.00 29.55 1976 SER B CA 1
ATOM 5112 C C . SER B 1 284 ? 21.460 -9.581 -24.587 1.00 28.78 1976 SER B C 1
ATOM 5113 O O . SER B 1 284 ? 20.823 -8.548 -24.797 1.00 28.85 1976 SER B O 1
ATOM 5116 N N . LEU B 1 285 ? 22.774 -9.668 -24.763 1.00 28.42 1977 LEU B N 1
ATOM 5117 C CA . LEU B 1 285 ? 23.574 -8.513 -25.151 1.00 27.76 1977 LEU B CA 1
ATOM 5118 C C . LEU B 1 285 ? 23.075 -7.913 -26.462 1.00 28.31 1977 LEU B C 1
ATOM 5119 O O . LEU B 1 285 ? 23.023 -6.693 -26.616 1.00 28.35 1977 LEU B O 1
ATOM 5124 N N . LEU B 1 286 ? 22.710 -8.778 -27.402 1.00 27.50 1978 LEU B N 1
ATOM 5125 C CA . LEU B 1 286 ? 22.094 -8.335 -28.664 1.00 27.50 1978 LEU B CA 1
ATOM 5126 C C . LEU B 1 286 ? 20.775 -7.597 -28.451 1.00 28.40 1978 LEU B C 1
ATOM 5127 O O . LEU B 1 286 ? 20.533 -6.549 -29.073 1.00 27.87 1978 LEU B O 1
ATOM 5132 N N . ALA B 1 287 ? 19.928 -8.147 -27.575 1.00 28.82 1979 ALA B N 1
ATOM 5133 C CA . ALA B 1 287 ? 18.639 -7.522 -27.241 1.00 29.23 1979 ALA B CA 1
ATOM 5134 C C . ALA B 1 287 ? 18.814 -6.131 -26.705 1.00 28.61 1979 ALA B C 1
ATOM 5135 O O . ALA B 1 287 ? 17.969 -5.271 -26.969 1.00 29.51 1979 ALA B O 1
ATOM 5137 N N . ARG B 1 288 ? 19.893 -5.906 -25.964 0.50 27.76 1980 ARG B N 1
ATOM 5138 C CA A ARG B 1 288 ? 20.149 -4.584 -25.396 0.50 27.19 1980 ARG B CA 1
ATOM 5139 C CA B ARG B 1 288 ? 20.173 -4.604 -25.384 0.50 27.57 1980 ARG B CA 1
ATOM 5140 C C . ARG B 1 288 ? 21.079 -3.734 -26.257 0.50 26.59 1980 ARG B C 1
ATOM 5141 O O . ARG B 1 288 ? 21.697 -2.806 -25.779 0.50 25.78 1980 ARG B O 1
ATOM 5156 N N . LYS B 1 289 ? 21.123 -4.052 -27.546 1.00 25.86 1981 LYS B N 1
ATOM 5157 C CA . LYS B 1 289 ? 21.918 -3.319 -28.517 1.00 25.60 1981 LYS B CA 1
ATOM 5158 C C . LYS B 1 289 ? 23.342 -2.983 -28.006 1.00 25.21 1981 LYS B C 1
ATOM 5159 O O . LYS B 1 289 ? 23.789 -1.850 -28.113 1.00 24.69 1981 LYS B O 1
ATOM 5165 N N . HIS B 1 290 ? 24.028 -3.988 -27.457 1.00 23.58 1982 HIS B N 1
ATOM 5166 C CA . HIS B 1 290 ? 25.434 -3.858 -26.983 1.00 23.80 1982 HIS B CA 1
ATOM 5167 C C . HIS B 1 290 ? 26.325 -3.299 -28.088 1.00 23.31 1982 HIS B C 1
ATOM 5168 O O . HIS B 1 290 ? 26.174 -3.664 -29.248 1.00 22.99 1982 HIS B O 1
ATOM 5175 N N . TYR B 1 291 ? 27.295 -2.468 -27.724 1.00 23.42 1983 TYR B N 1
ATOM 5176 C CA . TYR B 1 291 ? 28.199 -1.910 -28.728 1.00 23.68 1983 TYR B CA 1
ATOM 5177 C C . TYR B 1 291 ? 28.998 -2.942 -29.530 1.00 22.68 1983 TYR B C 1
ATOM 5178 O O . TYR B 1 291 ? 29.462 -2.655 -30.627 1.00 21.68 1983 TYR B O 1
ATOM 5187 N N . ALA B 1 292 ? 29.156 -4.134 -28.962 1.00 22.78 1984 ALA B N 1
ATOM 5188 C CA . ALA B 1 292 ? 29.953 -5.188 -29.583 1.00 22.34 1984 ALA B CA 1
ATOM 5189 C C . ALA B 1 292 ? 29.053 -6.234 -30.234 1.00 22.29 1984 ALA B C 1
ATOM 5190 O O . ALA B 1 292 ? 29.405 -7.410 -30.317 1.00 21.83 1984 ALA B O 1
ATOM 5192 N N . SER B 1 293 ? 27.887 -5.794 -30.697 1.00 23.11 1985 SER B N 1
ATOM 5193 C CA . SER B 1 293 ? 26.854 -6.711 -31.163 1.00 23.62 1985 SER B CA 1
ATOM 5194 C C . SER B 1 293 ? 27.334 -7.518 -32.365 1.00 24.95 1985 SER B C 1
ATOM 5195 O O . SER B 1 293 ? 26.927 -8.663 -32.558 1.00 24.37 1985 SER B O 1
ATOM 5198 N N . GLU B 1 294 ? 28.200 -6.912 -33.170 1.00 25.55 1986 GLU B N 1
ATOM 5199 C CA . GLU B 1 294 ? 28.631 -7.516 -34.425 1.00 27.23 1986 GLU B CA 1
ATOM 5200 C C . GLU B 1 294 ? 29.596 -8.671 -34.179 1.00 27.11 1986 GLU B C 1
ATOM 5201 O O . GLU B 1 294 ? 29.462 -9.741 -34.773 1.00 26.69 1986 GLU B O 1
ATOM 5207 N N . GLU B 1 295 ? 30.567 -8.447 -33.300 1.00 27.07 1987 GLU B N 1
ATOM 5208 C CA . GLU B 1 295 ? 31.405 -9.527 -32.793 1.00 26.93 1987 GLU B CA 1
ATOM 5209 C C . GLU B 1 295 ? 30.560 -10.644 -32.190 1.00 26.02 1987 GLU B C 1
ATOM 5210 O O . GLU B 1 295 ? 30.849 -11.826 -32.379 1.00 25.81 1987 GLU B O 1
ATOM 5216 N N . ILE B 1 296 ? 29.515 -10.262 -31.463 1.00 25.04 1988 ILE B N 1
ATOM 5217 C CA . ILE B 1 296 ? 28.774 -11.204 -30.633 1.00 24.41 1988 ILE B CA 1
ATOM 5218 C C . ILE B 1 296 ? 27.951 -12.163 -31.486 1.00 24.71 1988 ILE B C 1
ATOM 5219 O O . ILE B 1 296 ? 27.834 -13.347 -31.170 1.00 24.01 1988 ILE B O 1
ATOM 5224 N N . LYS B 1 297 ? 27.382 -11.643 -32.569 1.00 25.36 1989 LYS B N 1
ATOM 5225 C CA . LYS B 1 297 ? 26.722 -12.480 -33.564 1.00 26.18 1989 LYS B CA 1
ATOM 5226 C C . LYS B 1 297 ? 27.715 -13.420 -34.240 1.00 26.28 1989 LYS B C 1
ATOM 5227 O O . LYS B 1 297 ? 27.449 -14.612 -34.395 1.00 25.62 1989 LYS B O 1
ATOM 5233 N N . GLU B 1 298 ? 28.859 -12.876 -34.640 1.00 26.23 1990 GLU B N 1
ATOM 5234 C CA . GLU B 1 298 ? 29.927 -13.679 -35.223 1.00 27.85 1990 GLU B CA 1
ATOM 5235 C C . GLU B 1 298 ? 30.281 -14.861 -34.328 1.00 27.50 1990 GLU B C 1
ATOM 5236 O O . GLU B 1 298 ? 30.391 -15.995 -34.795 1.00 27.07 1990 GLU B O 1
ATOM 5242 N N . LYS B 1 299 ? 30.457 -14.589 -33.039 1.00 26.74 1991 LYS B N 1
ATOM 5243 C CA . LYS B 1 299 ? 30.810 -15.630 -32.075 1.00 26.29 1991 LYS B CA 1
ATOM 5244 C C . LYS B 1 299 ? 29.672 -16.621 -31.865 1.00 25.34 1991 LYS B C 1
ATOM 5245 O O . LYS B 1 299 ? 29.934 -17.797 -31.709 1.00 25.12 1991 LYS B O 1
ATOM 5251 N N . LEU B 1 300 ? 28.416 -16.164 -31.880 1.00 25.29 1992 LEU B N 1
ATOM 5252 C CA . LEU B 1 300 ? 27.285 -17.081 -31.752 1.00 24.69 1992 LEU B CA 1
ATOM 5253 C C . LEU B 1 300 ? 27.204 -18.019 -32.960 1.00 25.63 1992 LEU B C 1
ATOM 5254 O O . LEU B 1 300 ? 26.924 -19.218 -32.819 1.00 25.00 1992 LEU B O 1
ATOM 5259 N N . LEU B 1 301 ? 27.447 -17.464 -34.142 1.00 25.70 1993 LEU B N 1
ATOM 5260 C CA . LEU B 1 301 ? 27.466 -18.263 -35.368 1.00 28.04 1993 LEU B CA 1
ATOM 5261 C C . LEU B 1 301 ? 28.653 -19.241 -35.390 1.00 28.21 1993 LEU B C 1
ATOM 5262 O O . LEU B 1 301 ? 28.472 -20.392 -35.780 1.00 29.74 1993 LEU B O 1
ATOM 5267 N N . GLN B 1 302 ? 29.838 -18.807 -34.947 1.00 28.52 1994 GLN B N 1
ATOM 5268 C CA . GLN B 1 302 ? 31.019 -19.691 -34.889 1.00 28.88 1994 GLN B CA 1
ATOM 5269 C C . GLN B 1 302 ? 30.761 -20.842 -33.916 1.00 27.77 1994 GLN B C 1
ATOM 5270 O O . GLN B 1 302 ? 31.132 -21.976 -34.204 1.00 26.23 1994 GLN B O 1
ATOM 5276 N N . LEU B 1 303 ? 30.114 -20.535 -32.789 1.00 26.67 1995 LEU B N 1
ATOM 5277 C CA . LEU B 1 303 ? 29.794 -21.542 -31.759 1.00 27.15 1995 LEU B CA 1
ATOM 5278 C C . LEU B 1 303 ? 28.835 -22.590 -32.304 1.00 27.33 1995 LEU B C 1
ATOM 5279 O O . LEU B 1 303 ? 29.004 -23.802 -32.082 1.00 27.00 1995 LEU B O 1
ATOM 5284 N N . THR B 1 304 ? 27.806 -22.132 -33.003 1.00 27.60 1996 THR B N 1
ATOM 5285 C CA . THR B 1 304 ? 26.817 -23.078 -33.493 1.00 28.26 1996 THR B CA 1
ATOM 5286 C C . THR B 1 304 ? 27.320 -23.873 -34.706 1.00 28.02 1996 THR B C 1
ATOM 5287 O O . THR B 1 304 ? 26.891 -25.004 -34.899 1.00 28.10 1996 THR B O 1
ATOM 5291 N N . GLU B 1 305 ? 28.260 -23.311 -35.472 1.00 27.74 1997 GLU B N 1
ATOM 5292 C CA . GLU B 1 305 ? 28.873 -24.048 -36.588 1.00 28.05 1997 GLU B CA 1
ATOM 5293 C C . GLU B 1 305 ? 29.848 -25.112 -36.074 1.00 27.18 1997 GLU B C 1
ATOM 5294 O O . GLU B 1 305 ? 29.972 -26.194 -36.667 1.00 27.28 1997 GLU B O 1
ATOM 5300 N N . LYS B 1 306 ? 30.551 -24.800 -34.993 1.00 25.26 1998 LYS B N 1
ATOM 5301 C CA . LYS B 1 306 ? 31.479 -25.758 -34.394 1.00 25.22 1998 LYS B CA 1
ATOM 5302 C C . LYS B 1 306 ? 30.719 -26.859 -33.685 1.00 24.74 1998 LYS B C 1
ATOM 5303 O O . LYS B 1 306 ? 31.105 -28.011 -33.761 1.00 25.61 1998 LYS B O 1
ATOM 5309 N N . ARG B 1 307 ? 29.621 -26.510 -33.024 1.00 24.30 1999 ARG B N 1
ATOM 5310 C CA . ARG B 1 307 ? 28.784 -27.481 -32.341 1.00 24.37 1999 ARG B CA 1
ATOM 5311 C C . ARG B 1 307 ? 28.184 -28.499 -33.350 1.00 24.81 1999 ARG B C 1
ATOM 5312 O O . ARG B 1 307 ? 28.074 -29.689 -33.041 1.00 22.53 1999 ARG B O 1
ATOM 5320 N N . LYS B 1 308 ? 27.798 -28.003 -34.530 1.00 25.13 2000 LYS B N 1
ATOM 5321 C CA . LYS B 1 308 ? 27.303 -28.846 -35.610 1.00 26.15 2000 LYS B CA 1
ATOM 5322 C C . LYS B 1 308 ? 28.393 -29.735 -36.194 1.00 25.14 2000 LYS B C 1
ATOM 5323 O O . LYS B 1 308 ? 28.143 -30.913 -36.401 1.00 25.73 2000 LYS B O 1
ATOM 5329 N N . GLU B 1 309 ? 29.577 -29.177 -36.475 1.00 24.22 2001 GLU B N 1
ATOM 5330 C CA . GLU B 1 309 ? 30.750 -29.987 -36.820 1.00 24.55 2001 GLU B CA 1
ATOM 5331 C C . GLU B 1 309 ? 30.948 -31.160 -35.840 1.00 23.99 2001 GLU B C 1
ATOM 5332 O O . GLU B 1 309 ? 31.215 -32.299 -36.254 1.00 21.85 2001 GLU B O 1
ATOM 5338 N N . MET B 1 310 ? 30.832 -30.863 -34.547 1.00 23.55 2002 MET B N 1
ATOM 5339 C CA . MET B 1 310 ? 31.116 -31.838 -33.486 1.00 23.05 2002 MET B CA 1
ATOM 5340 C C . MET B 1 310 ? 30.047 -32.929 -33.433 1.00 23.42 2002 MET B C 1
ATOM 5341 O O . MET B 1 310 ? 30.355 -34.136 -33.378 1.00 22.40 2002 MET B O 1
ATOM 5346 N N . ILE B 1 311 ? 28.792 -32.506 -33.458 1.00 23.21 2003 ILE B N 1
ATOM 5347 C CA . ILE B 1 311 ? 27.672 -33.447 -33.431 1.00 23.80 2003 ILE B CA 1
ATOM 5348 C C . ILE B 1 311 ? 27.628 -34.303 -34.706 1.00 23.43 2003 ILE B C 1
ATOM 5349 O O . ILE B 1 311 ? 27.490 -35.507 -34.597 1.00 23.78 2003 ILE B O 1
ATOM 5354 N N . ASP B 1 312 ? 27.785 -33.692 -35.885 1.00 23.33 2004 ASP B N 1
ATOM 5355 C CA . ASP B 1 312 ? 27.928 -34.438 -37.168 1.00 23.56 2004 ASP B CA 1
ATOM 5356 C C . ASP B 1 312 ? 29.033 -35.511 -37.135 1.00 23.11 2004 ASP B C 1
ATOM 5357 O O . ASP B 1 312 ? 28.853 -36.646 -37.640 1.00 22.93 2004 ASP B O 1
ATOM 5362 N N . LYS B 1 313 ? 30.184 -35.130 -36.597 0.50 21.83 2005 LYS B N 1
ATOM 5363 C CA A LYS B 1 313 ? 31.287 -36.059 -36.526 0.50 21.79 2005 LYS B CA 1
ATOM 5364 C CA B LYS B 1 313 ? 31.327 -36.030 -36.451 0.50 21.91 2005 LYS B CA 1
ATOM 5365 C C . LYS B 1 313 ? 30.977 -37.208 -35.554 0.50 21.21 2005 LYS B C 1
ATOM 5366 O O . LYS B 1 313 ? 31.311 -38.354 -35.838 0.50 19.45 2005 LYS B O 1
ATOM 5377 N N . TRP B 1 314 ? 30.297 -36.898 -34.449 1.00 21.49 2006 TRP B N 1
ATOM 5378 C CA . TRP B 1 314 ? 29.898 -37.918 -33.477 1.00 21.08 2006 TRP B CA 1
ATOM 5379 C C . TRP B 1 314 ? 28.881 -38.867 -34.163 1.00 21.83 2006 TRP B C 1
ATOM 5380 O O . TRP B 1 314 ? 29.028 -40.099 -34.119 1.00 21.28 2006 TRP B O 1
ATOM 5391 N N . GLU B 1 315 ? 27.871 -38.294 -34.815 1.00 22.14 2007 GLU B N 1
ATOM 5392 C CA . GLU B 1 315 ? 26.790 -39.108 -35.392 1.00 23.18 2007 GLU B CA 1
ATOM 5393 C C . GLU B 1 315 ? 27.290 -39.997 -36.502 1.00 22.50 2007 GLU B C 1
ATOM 5394 O O . GLU B 1 315 ? 26.858 -41.124 -36.586 1.00 22.07 2007 GLU B O 1
ATOM 5400 N N . ASP B 1 316 ? 28.225 -39.491 -37.313 1.00 22.56 2008 ASP B N 1
ATOM 5401 C CA . ASP B 1 316 ? 28.844 -40.253 -38.420 1.00 23.48 2008 ASP B CA 1
ATOM 5402 C C . ASP B 1 316 ? 29.633 -41.434 -37.889 1.00 23.36 2008 ASP B C 1
ATOM 5403 O O . ASP B 1 316 ? 29.603 -42.508 -38.479 1.00 22.92 2008 ASP B O 1
ATOM 5408 N N . ARG B 1 317 ? 30.335 -41.231 -36.779 1.00 23.69 2009 ARG B N 1
ATOM 5409 C CA . ARG B 1 317 ? 31.120 -42.295 -36.164 1.00 24.83 2009 ARG B CA 1
ATOM 5410 C C . ARG B 1 317 ? 30.218 -43.358 -35.545 1.00 25.57 2009 ARG B C 1
ATOM 5411 O O . ARG B 1 317 ? 30.444 -44.556 -35.719 1.00 23.87 2009 ARG B O 1
ATOM 5419 N N . TRP B 1 318 ? 29.196 -42.912 -34.822 1.00 26.56 2010 TRP B N 1
ATOM 5420 C CA . TRP B 1 318 ? 28.239 -43.822 -34.205 1.00 27.90 2010 TRP B CA 1
ATOM 5421 C C . TRP B 1 318 ? 27.605 -44.742 -35.243 1.00 29.17 2010 TRP B C 1
ATOM 5422 O O . TRP B 1 318 ? 27.563 -45.960 -35.065 1.00 28.84 2010 TRP B O 1
ATOM 5433 N N . GLU B 1 319 ? 27.113 -44.152 -36.328 1.00 30.08 2011 GLU B N 1
ATOM 5434 C CA . GLU B 1 319 ? 26.234 -44.858 -37.252 1.00 31.38 2011 GLU B CA 1
ATOM 5435 C C . GLU B 1 319 ? 27.021 -45.826 -38.130 1.00 30.64 2011 GLU B C 1
ATOM 5436 O O . GLU B 1 319 ? 26.452 -46.737 -38.731 1.00 30.52 2011 GLU B O 1
ATOM 5442 N N . TRP B 1 320 ? 28.332 -45.621 -38.199 1.00 29.68 2012 TRP B N 1
ATOM 5443 C CA . TRP B 1 320 ? 29.219 -46.557 -38.882 1.00 29.10 2012 TRP B CA 1
ATOM 5444 C C . TRP B 1 320 ? 29.773 -47.597 -37.914 1.00 29.39 2012 TRP B C 1
ATOM 5445 O O . TRP B 1 320 ? 30.374 -48.587 -38.330 1.00 28.86 2012 TRP B O 1
ATOM 5456 N N . LEU B 1 321 ? 29.566 -47.365 -36.622 1.00 30.04 2013 LEU B N 1
ATOM 5457 C CA . LEU B 1 321 ? 29.886 -48.359 -35.604 1.00 31.41 2013 LEU B CA 1
ATOM 5458 C C . LEU B 1 321 ? 28.720 -49.317 -35.382 1.00 32.24 2013 LEU B C 1
ATOM 5459 O O . LEU B 1 321 ? 28.903 -50.428 -34.884 1.00 33.03 2013 LEU B O 1
ATOM 5464 N N . AR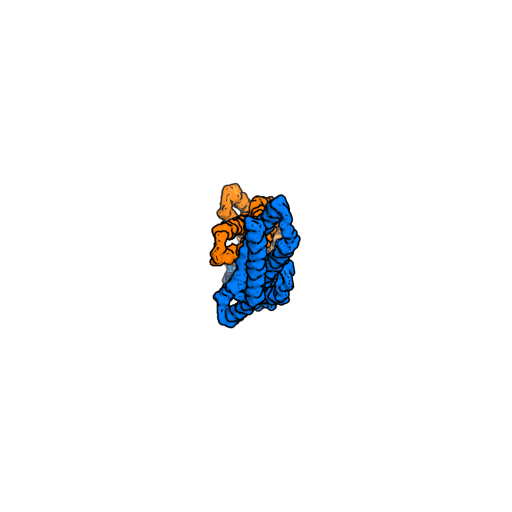G B 1 322 ? 27.522 -48.879 -35.755 1.00 33.00 2014 ARG B N 1
ATOM 5465 C CA . ARG B 1 322 ? 26.348 -49.743 -35.730 1.00 34.11 2014 ARG B CA 1
ATOM 5466 C C . ARG B 1 322 ? 26.683 -51.143 -36.233 1.00 33.85 2014 ARG B C 1
ATOM 5467 O O . ARG B 1 322 ? 27.228 -51.306 -37.325 1.00 34.73 2014 ARG B O 1
#

Secondary structure (DSSP, 8-state):
-HHHHHHHHHHHHHHHHHHHHHHHHHHHT-----SSHHHHHHHHHHHHHHHHHHHHHHHHHHHHHHHHHHHHHHTT-TTHHHHHHHHHHHHHHHHHHHHHHHHHHHHHHHHHHHHHHHHHHHHHHHHHHHHHHT------SSHHHHHHHHHHHHHHHHHTHHHHHHHHHHHHHHHHHHHH--THHHHHHHHHHHHHHHHHHHHHHHHHHHHHHHHHHHHHHHHHHHHHHHHHHHHHHHHHHHTPPPP-SHHHHHHHHHHHHHHHHHHHHTHHHHHHHHHHHHHHHHTT-TTHHHHHHHHHHHHHHHHHHHHHHHHHHHHHH-/-HHHHHHHHHHHHHHHHHHHHHHHHHHHT--PPP-SHHHHHHHHHHHHHHHHHHHHHHHHHHHHHHHHHHHHHHTT-TTHHHHHHHHHHHHHHHHHHHHHHHHHHHHHHHHHHHHHHHHHHHHHHHHHHHHHHT------SSHHHHHHHHHHHHHHHHHHHHHHHHHHHHHHHHHHHHHH--HHHHHHHHHHHHHHHHHHHHHHHHHHHHHHHHHHHHHHHHHHHHHHHHHHHHHHHHHHHHTPPPPSSHHHHHHHHHHHHHHHHHHHTTHHHHHHHHHHHHHHHHTT-TTHHHHHHHHHHHHHHHHHHHHHHHHHHHHH-

CATH classification: 1.20.58.60 (+1 more: 1.20.58.60)

Radius of gyration: 53.19 Å; Cα contacts (8 Å, |Δi|>4): 448; chains: 2; bounding box: 36×172×127 Å

Organism: Homo sapiens (NCBI:txid9606)

Sequence (643 aa):
SHMRHRLFQLNREVDDLEQWIAEREVVAGSHELGQDYEHVTMLQERFREFARDTGNIGQERVDTVNHLADELINSGHSSDAATIAEWKKDGLNEAWADLLEELIDTRTQILAASYELHKFYHDAKEIFGRIQDKKHKKLPEELGRDQNTVETLQRMHTTFEHDIQALGTQVRQLQEDAARRLQAAYAGDKADDIQKRENEVLEAWKSLLDACESRRVRLVDTGDKFRFFSSMVRDLMLWMEDVIRQIEAQEKKPRDVSSVEELLMNNHQGIKAEEIDARNDSFTTCIIEELGKSLLARKHYASEEIKEKKLLQLTEKRKEMIIDKWEDDRWEWLRLSHMRHRLFQLNREVDDDLEQWIAEREVVAGSHELGQDYEHVTMLQERFREFARDTGNNIGQERVDTVNHLADELINSGHSDAATIAEWKDGLNEAWADLLEELIDTRTQQILAASYELHKFYHDAKEIFGRIQDKHKKLPEELGRDQNNTVETLQRMHTTFEHDIQALGTQVRQLQEDAARRLQAAYAGDDKADDIQKRENEVLEAWKSLLDACESRRVRLVDTGDKFRFFSMVRDLMLWMEDVIRQIEAQEKPRDVSSVELLMMNNHQGIKAEEIDARNDSFTTCIELGKSLLARRKHYASEEIKEKLLQLTEKRKEMIDKKWEDRWEWLR

Foldseek 3Di:
DVLVVLVVVLVVLLVVLLVVLVVLLVLLVDPDQAPALVRLVVVQVVLVVSLVVCCVVNVVSLVVSLVSLVVCLVVPRVVNVVSVVSNVVSVVSSVVSNVSSVVSNVSSVVSNLLRVLVVLLVVLLVVLVVLLVPDDDDQDDALVVLVVVLVVLVVSVVVCPVSVVSLVVSVVSLVVVLVVDDDVSNVVSVVSNVSSVVSVVVSVVVSVVSNVSSVLVNLVNVLVVLLVVLLVVLVVLLVVLVPDDDDDDDVSLVVVLVVLVVSVVVVVVCPVSLVVSLVSLVVSVVVVHPCNVVSVVSNVVSVVSNVVSVVSSVVSNVVSVD/DVLVVLVVVLVVLLVVLLVVLVVLLVVLQDPDDQPALVRLVVVLVVLVVSLVVCCVVNVVSLVVSLVSLCVCLVVPPVCNVVSVVSNVVSVVSVVVSNVSSVVSNVVSVLNNLLRVLLVLLVVLQVVLVVLLVVDDPDQDDALVVLVVVLVVLVVSVVVCVVSVVSLVVSVVSLVVSLVVDDDPRNVVSVVSNVSSVVSVVVSVVVSVVSNVVSVLVNLVNVLVVLLVVLLVVLVVLLVVLVPQDDDDDDVSLVVVLVVLVVSVVVVVVCPVSLVVSVVSLVVCVVVVRPCNVVSVVSNVVSVVSNCVSVVSSVVSNVVSD

B-factor: mean 25.58, std 8.42, range [2.0, 73.75]

Nearest PDB structures (foldseek):
  3edv-assembly1_A  TM=1.003E+00  e=1.122E-37  Homo sapiens
  3f57-assembly2_B  TM=9.615E-01  e=2.551E-12  Homo sapiens
  3f57-assembly1_A  TM=9.589E-01  e=3.508E-12  Homo sapiens
  1u4q-assembly2_B  TM=5.804E-01  e=7.008E-09  Gallus gallus
  1s35-assembly1_A  TM=8.265E-01  e=7.540E-05  Homo sapiens